Protein 6SZH (pdb70)

B-factor: mean 31.32, std 17.37, range [11.45, 142.43]

Solvent-accessible surface area: 20211 Å² total; per-residue (Å²): 196,68,1,100,1,0,0,0,12,36,42,3,21,60,126,20,10,158,128,85,161,79,138,163,14,28,0,17,97,79,1,65,98,16,10,32,65,1,0,40,34,0,30,159,53,36,0,131,0,0,0,1,22,35,6,8,21,58,26,48,132,88,69,119,128,13,6,67,29,22,20,144,16,15,52,66,18,0,105,89,7,26,83,44,0,108,161,45,58,0,8,1,67,11,15,12,26,71,102,120,12,47,100,110,2,24,52,17,1,74,70,0,42,127,79,0,76,140,22,109,26,5,17,0,0,4,0,1,1,0,0,1,31,59,4,1,2,49,0,1,54,76,0,0,40,2,16,71,152,68,116,33,82,6,80,120,6,83,42,97,34,0,72,143,74,2,23,13,88,102,26,47,74,2,32,3,3,0,17,0,6,30,41,41,58,12,24,3,0,0,7,19,17,0,3,95,0,65,15,30,32,16,116,36,8,3,12,64,10,64,36,132,34,0,44,55,0,0,19,58,57,42,61,200,71,264,122,169,127,75,121,56,2,103,1,0,0,0,15,33,42,17,95,191,164,30,19,28,63,1,0,54,31,0,57,168,46,43,1,121,0,0,0,1,21,45,8,17,29,99,46,47,128,126,60,123,148,46,7,65,112,64,20,135,100,17,53,91,40,0,101,101,11,23,82,44,0,116,166,67,80,0,4,1,70,10,18,12,28,67,101,124,15,47,97,105,1,26,48,14,1,70,71,0,38,126,81,0,78,141,28,116,21,4,15,0,0,6,0,1,1,0,0,1,33,60,4,1,2,42,0,1,57,78,0,0,33,5,15,70,158,64,121,36,79,2,93,98,6,85,40,102,35,0,50,147,72,4,26,14,58,110,26,45,74,3,27,0,18,0,8,0,19,26,58,88,73,21,16,8,5,1,10,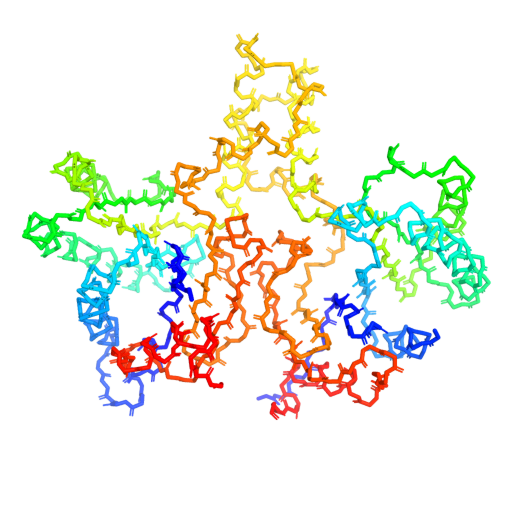8,16,8,2,94,0,18,9,16,32,17,119,38,82,20,74,122,11,67,33,136,32,0,43,48,0,0,14,14,53,17,42,147,68,222,132

Radius of gyration: 22.84 Å; Cα contacts (8 Å, |Δi|>4): 858; chains: 2; bounding box: 65×60×50 Å

Sequence (439 aa):
HLPQHVAIIMDGNNRFAKKNQMQKGDGHREGKNVLDPIVEHCVKTGVRALTVFAFSSENWNRPQYEVDLLMKLLEETIHEQIPRMKKFNIALRFIGDRSRLPSHLVALMEDAEEQQTAHHDAMTLTIAVVSYGGMWDIANAAKQQVAQAVSRGEIDADQINVDLFEKYVSSLNDLPAVDLLIRTGGDDFRISNFLLWQAAYAELYFTDTLWPEFTVEEFDHALNVFSGRERSEEYHLPQHVAIIMDGNNNVLDPIVEHCVKTGVRALTVFAFSSENWNRPQYEVDLLMKLLEETIHEQIPRMKKFNIALRFIGDRSRLPSHLVALMEDAEQQTAHHDAMTLTIAVVSYGGMWDIANAAKQVAQAVSRGEIDADQINVDLFEKYVSSLNDLPAVDLLLIRTGGDFRISSNFFLLWQAAYAELYFTDTLWPEFTVEEFDHALNVFSGRERR

InterPro domains:
  IPR001441 Decaprenyl diphosphate synthase-like [MF_01139] (9-237)
  IPR001441 Decaprenyl diphosphate synthase-like [PF01255] (16-236)
  IPR001441 Decaprenyl diphosphate synthase-like [PTHR10291] (8-237)
  IPR001441 Decaprenyl diphosphate synthase-like [TIGR00055] (9-236)
  IPR001441 Decaprenyl diphosphate synthase-like [cd00475] (12-229)
  IPR018520 Di-trans-poly-cis-decaprenylcistransferase-like, conserved site [PS01066] (182-199)
  IPR036424 Decaprenyl diphosphate synthase-like superfamily [G3DSA:3.40.1180.10] (1-240)
  IPR036424 Decaprenyl diphosphate synthase-like superfamily [SSF64005] (8-232)

CATH classification: 3.40.1180.10

Nearest PDB structures (foldseek):
  6szg-assembly1_A  TM=1.003E+00  e=9.368E-46  Acinetobacter baumannii
  1x09-assembly1_A  TM=9.759E-01  e=1.502E-28  Escherichia coli
  1x07-assembly1_A  TM=9.772E-01  e=1.927E-28  Escherichia coli
  4onc-assembly1_A  TM=9.701E-01  e=3.367E-27  Mycobacterium tuberculosis
  4onc-assembly1_B  TM=9.622E-01  e=4.595E-27  Mycobacterium tuberculosis

Structure (mmCIF, N/CA/C/O backbone):
data_6SZH
#
_entry.id   6SZH
#
_cell.length_a   120.300
_cell.length_b   64.120
_cell.length_c   71.600
_cell.angle_alpha   90.000
_cell.angle_beta   92.700
_cell.angle_gamma   90.000
#
_symmetry.space_group_name_H-M   'C 1 2 1'
#
loop_
_entity.id
_entity.type
_entity.pdbx_description
1 polymer 'Ditrans,polycis-undecaprenyl-diphosphate synthase ((2E,6E)-farnesyl-diphosphate specific)'
2 non-polymer 'CALCIUM ION'
3 non-polymer 3,5-dimethyl-1~{H}-pyrrole-2-carbonitrile
4 water water
#
loop_
_atom_site.group_PDB
_atom_site.id
_atom_site.type_symbol
_atom_site.label_atom_id
_atom_site.label_alt_id
_atom_site.label_comp_id
_atom_site.label_asym_id
_atom_site.label_entity_id
_atom_site.label_seq_id
_atom_site.pdbx_PDB_ins_code
_atom_site.Cartn_x
_atom_site.Cartn_y
_atom_site.Cartn_z
_atom_site.occupancy
_atom_site.B_iso_or_equiv
_atom_site.auth_seq_id
_atom_site.auth_comp_id
_atom_site.auth_asym_id
_atom_site.auth_atom_id
_atom_site.pdbx_PDB_model_num
ATOM 1 N N . HIS A 1 28 ? -23.104 1.073 -38.278 1.00 50.54 18 HIS A N 1
ATOM 2 C CA . HIS A 1 28 ? -22.278 1.621 -37.201 1.00 50.09 18 HIS A CA 1
ATOM 3 C C . HIS A 1 28 ? -22.135 0.629 -36.047 1.00 48.47 18 HIS A C 1
ATOM 4 O O . HIS A 1 28 ? -23.123 0.094 -35.552 1.00 47.24 18 HIS A O 1
ATOM 11 N N . LEU A 1 29 ? -20.894 0.401 -35.625 1.00 41.83 19 LEU A N 1
ATOM 12 C CA . LEU A 1 29 ? -20.531 -0.505 -34.542 1.00 39.93 19 LEU A CA 1
ATOM 13 C C . LEU A 1 29 ? -20.830 0.111 -33.159 1.00 36.35 19 LEU A C 1
ATOM 14 O O . LEU A 1 29 ? -20.650 1.321 -32.994 1.00 33.87 19 LEU A O 1
ATOM 19 N N . PRO A 1 30 ? -21.229 -0.690 -32.135 1.00 29.89 20 PRO A N 1
ATOM 20 C CA . PRO A 1 30 ? -21.392 -0.098 -30.788 1.00 28.77 20 PRO A CA 1
ATOM 21 C C . PRO A 1 30 ? -20.017 0.319 -30.267 1.00 30.19 20 PRO A C 1
ATOM 22 O O . PRO A 1 30 ? -19.020 -0.340 -30.574 1.00 29.86 20 PRO A O 1
ATOM 26 N N . GLN A 1 31 ? -19.951 1.448 -29.567 1.00 25.74 21 GLN A N 1
ATOM 27 C CA . GLN A 1 31 ? -18.697 1.975 -29.014 1.00 25.41 21 GLN A CA 1
ATOM 28 C C . GLN A 1 31 ? -18.321 1.245 -27.718 1.00 27.17 21 GLN A C 1
ATOM 29 O O . GLN A 1 31 ? -17.136 1.098 -27.412 1.00 24.78 21 GLN A O 1
ATOM 35 N N . HIS A 1 32 ? -19.335 0.822 -26.944 1.00 22.25 22 HIS A N 1
ATOM 36 C CA . HIS A 1 32 ? -19.118 0.189 -25.647 1.00 20.55 22 HIS A CA 1
ATOM 37 C C . HIS A 1 32 ? -20.151 -0.904 -25.425 1.00 23.77 22 HIS A C 1
ATOM 38 O O . HIS A 1 32 ? -21.347 -0.634 -25.248 1.00 23.18 22 HIS A O 1
ATOM 45 N N . VAL A 1 33 ? -19.676 -2.146 -25.442 1.00 17.27 23 VAL A N 1
ATOM 46 C CA . VAL A 1 33 ? -20.495 -3.325 -25.247 1.00 17.75 23 VAL A CA 1
ATOM 47 C C . VAL A 1 33 ? -20.353 -3.810 -23.793 1.00 20.44 23 VAL A C 1
ATOM 48 O O . VAL A 1 33 ? -19.244 -3.829 -23.254 1.00 19.46 23 VAL A O 1
ATOM 52 N N . ALA A 1 34 ? -21.482 -4.168 -23.156 1.00 16.32 24 ALA A N 1
ATOM 53 C CA . ALA A 1 34 ? -21.445 -4.754 -21.813 1.00 15.60 24 ALA A CA 1
ATOM 54 C C . ALA A 1 34 ? -22.093 -6.126 -21.847 1.00 18.99 24 ALA A C 1
ATOM 55 O O . ALA A 1 34 ? -23.025 -6.343 -22.625 1.00 19.55 24 ALA A O 1
ATOM 57 N N . ILE A 1 35 ? -21.587 -7.068 -21.033 1.00 16.04 25 ILE A N 1
ATOM 58 C CA . ILE A 1 35 ? -22.120 -8.425 -21.022 1.00 16.01 25 ILE A CA 1
ATOM 59 C C . ILE A 1 35 ? -22.405 -8.935 -19.628 1.00 19.78 25 ILE A C 1
ATOM 60 O O . ILE A 1 35 ? -21.517 -8.894 -18.767 1.00 19.63 25 ILE A O 1
ATOM 65 N N . ILE A 1 36 ? -23.618 -9.492 -19.431 1.00 17.12 26 ILE A N 1
ATOM 66 C CA . ILE A 1 36 ? -23.997 -10.224 -18.229 1.00 17.63 26 ILE A CA 1
ATOM 67 C C . ILE A 1 36 ? -23.841 -11.676 -18.660 1.00 21.79 26 ILE A C 1
ATOM 68 O O . ILE A 1 36 ? -24.603 -12.161 -19.511 1.00 22.35 26 ILE A O 1
ATOM 73 N N . MET A 1 37 ? -22.842 -12.344 -18.093 1.00 20.64 27 MET A N 1
ATOM 74 C CA . MET A 1 37 ? -22.454 -13.716 -18.426 1.00 22.35 27 MET A CA 1
ATOM 75 C C . MET A 1 37 ? -23.212 -14.774 -17.599 1.00 29.91 27 MET A C 1
ATOM 76 O O . MET A 1 37 ? -22.619 -15.458 -16.768 1.00 32.35 27 MET A O 1
ATOM 81 N N . ASP A 1 38 ? -24.511 -14.914 -17.826 1.00 27.48 28 ASP A N 1
ATOM 82 C CA . ASP A 1 38 ? -25.328 -15.852 -17.053 1.00 26.71 28 ASP A CA 1
ATOM 83 C C . ASP A 1 38 ? -25.504 -17.214 -17.744 1.00 31.95 28 ASP A C 1
ATOM 84 O O . ASP A 1 38 ? -25.377 -17.319 -18.966 1.00 30.06 28 ASP A O 1
ATOM 89 N N . GLY A 1 39 ? -25.804 -18.234 -16.945 1.00 31.82 29 GLY A N 1
ATOM 90 C CA . GLY A 1 39 ? -26.050 -19.595 -17.414 1.00 32.69 29 GLY A CA 1
ATOM 91 C C . GLY A 1 39 ? -24.944 -20.595 -17.129 1.00 40.45 29 GLY A C 1
ATOM 92 O O . GLY A 1 39 ? -24.964 -21.692 -17.699 1.00 40.07 29 GLY A O 1
ATOM 93 N N . ASN A 1 40 ? -23.966 -20.237 -16.255 1.00 39.80 30 ASN A N 1
ATOM 94 C CA . ASN A 1 40 ? -22.848 -21.130 -15.895 1.00 41.37 30 ASN A CA 1
ATOM 95 C C . ASN A 1 40 ? -23.299 -22.350 -15.081 1.00 49.56 30 ASN A C 1
ATOM 96 O O . ASN A 1 40 ? -22.966 -23.477 -15.451 1.00 49.49 30 ASN A O 1
ATOM 101 N N . ASN A 1 41 ? -24.069 -22.127 -13.995 1.00 49.44 31 ASN A N 1
ATOM 102 C CA . ASN A 1 41 ? -24.569 -23.201 -13.128 1.00 50.91 31 ASN A CA 1
ATOM 103 C C . ASN A 1 41 ? -25.578 -24.115 -13.836 1.00 58.54 31 ASN A C 1
ATOM 104 O O . ASN A 1 41 ? -25.616 -25.316 -13.547 1.00 58.78 31 ASN A O 1
ATOM 109 N N . ARG A 1 42 ? -26.376 -23.551 -14.768 1.00 56.81 32 ARG A N 1
ATOM 110 C CA . ARG A 1 42 ? -27.365 -24.298 -15.550 1.00 57.71 32 ARG A CA 1
ATOM 111 C C . ARG A 1 42 ? -26.657 -25.212 -16.564 1.00 63.17 32 ARG A C 1
ATOM 112 O O . ARG A 1 42 ? -27.132 -26.320 -16.817 1.00 62.41 32 ARG A O 1
ATOM 120 N N . PHE A 1 43 ? -25.515 -24.744 -17.125 1.00 61.18 33 PHE A N 1
ATOM 121 C CA . PHE A 1 43 ? -24.678 -25.490 -18.075 1.00 61.68 33 PHE A CA 1
ATOM 122 C C . PHE A 1 43 ? -24.050 -26.709 -17.392 1.00 67.36 33 PHE A C 1
ATOM 123 O O . PHE A 1 43 ? -23.931 -27.763 -18.021 1.00 66.74 33 PHE A O 1
ATOM 131 N N . ALA A 1 44 ? -23.643 -26.551 -16.112 1.00 65.64 34 ALA A N 1
ATOM 132 C CA . ALA A 1 44 ? -23.045 -27.598 -15.281 1.00 66.51 34 ALA A CA 1
ATOM 133 C C . ALA A 1 44 ? -24.034 -28.749 -15.033 1.00 72.96 34 ALA A C 1
ATOM 134 O O . ALA A 1 44 ? -23.638 -29.913 -15.082 1.00 72.53 34 ALA A O 1
ATOM 136 N N . LYS A 1 45 ? -25.319 -28.419 -14.800 1.00 71.55 35 LYS A N 1
ATOM 137 C CA . LYS A 1 45 ? -26.392 -29.389 -14.562 1.00 72.40 35 LYS A CA 1
ATOM 138 C C . LYS A 1 45 ? -26.825 -30.101 -15.853 1.00 78.78 35 LYS A C 1
ATOM 139 O O . LYS A 1 45 ? -27.066 -31.311 -15.826 1.00 78.80 35 LYS A O 1
ATOM 145 N N . LYS A 1 46 ? -26.928 -29.348 -16.972 1.00 76.64 36 LYS A N 1
ATOM 146 C CA . LYS A 1 46 ? -27.334 -29.838 -18.295 1.00 77.11 36 LYS A CA 1
ATOM 147 C C . LYS A 1 46 ? -26.335 -30.857 -18.875 1.00 82.86 36 LYS A C 1
ATOM 148 O O . LYS A 1 46 ? -26.756 -31.912 -19.357 1.00 82.89 36 LYS A O 1
ATOM 154 N N . ASN A 1 47 ? -25.024 -30.538 -18.830 1.00 80.10 37 ASN A N 1
ATOM 155 C CA . ASN A 1 47 ? -23.955 -31.396 -19.351 1.00 80.33 37 ASN A CA 1
ATOM 156 C C . ASN A 1 47 ? -23.425 -32.423 -18.323 1.00 85.36 37 ASN A C 1
ATOM 157 O O . ASN A 1 47 ? -22.423 -33.094 -18.591 1.00 84.91 37 ASN A O 1
ATOM 162 N N . GLN A 1 48 ? -24.128 -32.563 -17.170 1.00 82.85 38 GLN A N 1
ATOM 163 C CA . GLN A 1 48 ? -23.822 -33.477 -16.055 1.00 83.14 38 GLN A CA 1
ATOM 164 C C . GLN A 1 48 ? -22.357 -33.352 -15.581 1.00 87.70 38 GLN A C 1
ATOM 165 O O . GLN A 1 48 ? -21.632 -34.349 -15.472 1.00 87.29 38 GLN A O 1
ATOM 171 N N . MET A 1 49 ? -21.937 -32.100 -15.319 1.00 84.40 39 MET A N 1
ATOM 172 C CA . MET A 1 49 ? -20.589 -31.725 -14.881 1.00 84.20 39 MET A CA 1
ATOM 173 C C . MET A 1 49 ? -20.505 -31.576 -13.354 1.00 88.33 39 MET A C 1
ATOM 174 O O . MET A 1 49 ? -21.532 -31.617 -12.673 1.00 87.97 39 MET A O 1
ATOM 179 N N . GLN A 1 50 ? -19.276 -31.396 -12.823 1.00 85.03 40 GLN A N 1
ATOM 180 C CA . GLN A 1 50 ? -19.012 -31.222 -11.388 1.00 84.78 40 GLN A CA 1
ATOM 181 C C . GLN A 1 50 ? -19.440 -29.822 -10.896 1.00 87.43 40 GLN A C 1
ATOM 182 O O . GLN A 1 50 ? -19.809 -28.972 -11.712 1.00 86.99 40 GLN A O 1
ATOM 188 N N . LYS A 1 51 ? -19.399 -29.594 -9.563 1.00 82.85 41 LYS A N 1
ATOM 189 C CA . LYS A 1 51 ? -19.771 -28.318 -8.941 1.00 81.99 41 LYS A CA 1
ATOM 190 C C . LYS A 1 51 ? -18.820 -27.181 -9.327 1.00 83.46 41 LYS A C 1
ATOM 191 O O . LYS A 1 51 ? -17.618 -27.247 -9.051 1.00 82.74 41 LYS A O 1
ATOM 197 N N . GLY A 1 52 ? -19.379 -26.168 -9.987 1.00 78.28 42 GLY A N 1
ATOM 198 C CA . GLY A 1 52 ? -18.652 -24.990 -10.443 1.00 77.17 42 GLY A CA 1
ATOM 199 C C . GLY A 1 52 ? -17.843 -25.172 -11.712 1.00 78.98 42 GLY A C 1
ATOM 200 O O . GLY A 1 52 ? -17.016 -24.314 -12.040 1.00 78.56 42 GLY A O 1
ATOM 201 N N . ASP A 1 53 ? -18.072 -26.289 -12.441 1.00 73.71 43 ASP A N 1
ATOM 202 C CA . ASP A 1 53 ? -17.401 -26.597 -13.711 1.00 72.41 43 ASP A CA 1
ATOM 203 C C . ASP A 1 53 ? -17.892 -25.668 -14.829 1.00 72.59 43 ASP A C 1
ATOM 204 O O . ASP A 1 53 ? -17.143 -25.398 -15.772 1.00 71.71 43 ASP A O 1
ATOM 209 N N . GLY A 1 54 ? -19.131 -25.181 -14.696 1.00 66.69 44 GLY A N 1
ATOM 210 C CA . GLY A 1 54 ? -19.744 -24.224 -15.613 1.00 65.46 44 GLY A CA 1
ATOM 211 C C . GLY A 1 54 ? -19.020 -22.889 -15.577 1.00 66.17 44 GLY A C 1
ATOM 212 O O . GLY A 1 54 ? -18.835 -22.255 -16.620 1.00 65.35 44 GLY A O 1
ATOM 213 N N . HIS A 1 55 ? -18.568 -22.479 -14.366 1.00 60.50 45 HIS A N 1
ATOM 214 C CA . HIS A 1 55 ? -17.779 -21.266 -14.131 1.00 59.37 45 HIS A CA 1
ATOM 215 C C . HIS A 1 55 ? -16.374 -21.435 -14.740 1.00 62.31 45 HIS A C 1
ATOM 216 O O . HIS A 1 55 ? -15.826 -20.479 -15.290 1.00 61.10 45 HIS A O 1
ATOM 223 N N . ARG A 1 56 ? -15.810 -22.664 -14.656 1.00 59.07 46 ARG A N 1
ATOM 224 C CA . ARG A 1 56 ? -14.497 -23.018 -15.212 1.00 59.08 46 ARG A CA 1
ATOM 225 C C . ARG A 1 56 ? -14.528 -22.987 -16.754 1.00 63.09 46 ARG A C 1
ATOM 226 O O . ARG A 1 56 ? -13.616 -22.440 -17.371 1.00 62.54 46 ARG A O 1
ATOM 234 N N . GLU A 1 57 ? -15.586 -23.552 -17.367 1.00 59.83 47 GLU A N 1
ATOM 235 C CA . GLU A 1 57 ? -15.787 -23.547 -18.822 1.00 59.81 47 GLU A CA 1
ATOM 236 C C . GLU A 1 57 ? -16.119 -22.113 -19.298 1.00 62.80 47 GLU A C 1
ATOM 237 O O . GLU A 1 57 ? -15.624 -21.681 -20.346 1.00 62.76 47 GLU A O 1
ATOM 243 N N . GLY A 1 58 ? -16.915 -21.399 -18.492 1.00 57.56 48 GLY A N 1
ATOM 244 C CA . GLY A 1 58 ? -17.346 -20.028 -18.735 1.00 56.77 48 GLY A CA 1
ATOM 245 C C . GLY A 1 58 ? -16.230 -19.007 -18.848 1.00 59.55 48 GLY A C 1
ATOM 246 O O . GLY A 1 58 ? -16.278 -18.146 -19.729 1.00 59.40 48 GLY A O 1
ATOM 247 N N . LYS A 1 59 ? -15.203 -19.101 -17.975 1.00 54.86 49 LYS A N 1
ATOM 248 C CA . LYS A 1 59 ? -14.051 -18.183 -17.972 1.00 54.01 49 LYS A CA 1
ATOM 249 C C . LYS A 1 59 ? -13.311 -18.125 -19.332 1.00 55.55 49 LYS A C 1
ATOM 250 O O . LYS A 1 59 ? -12.846 -17.051 -19.724 1.00 55.32 49 LYS A O 1
ATOM 256 N N . ASN A 1 60 ? -13.251 -19.276 -20.053 1.00 49.72 50 ASN A N 1
ATOM 257 C CA . ASN A 1 60 ? -12.573 -19.454 -21.342 1.00 48.57 50 ASN A CA 1
ATOM 258 C C . ASN A 1 60 ? -13.325 -18.875 -22.554 1.00 47.66 50 ASN A C 1
ATOM 259 O O . ASN A 1 60 ? -12.706 -18.654 -23.597 1.00 48.20 50 ASN A O 1
ATOM 264 N N . VAL A 1 61 ? -14.653 -18.640 -22.420 1.00 38.67 51 VAL A N 1
ATOM 265 C CA . VAL A 1 61 ? -15.525 -18.108 -23.479 1.00 35.81 51 VAL A CA 1
ATOM 266 C C . VAL A 1 61 ? -15.158 -16.649 -23.823 1.00 35.57 51 VAL A C 1
ATOM 267 O O . VAL A 1 61 ? -15.366 -16.204 -24.953 1.00 32.64 51 VAL A O 1
ATOM 271 N N . LEU A 1 62 ? -14.619 -15.919 -22.837 1.00 32.22 52 LEU A N 1
ATOM 272 C CA . LEU A 1 62 ? -14.259 -14.510 -22.959 1.00 31.47 52 LEU A CA 1
ATOM 273 C C . LEU A 1 62 ? -13.125 -14.225 -23.957 1.00 30.55 52 LEU A C 1
ATOM 274 O O . LEU A 1 62 ? -13.202 -13.232 -24.679 1.00 26.69 52 LEU A O 1
ATOM 279 N N . ASP A 1 63 ? -12.072 -15.067 -23.996 1.00 27.90 53 ASP A N 1
ATOM 280 C CA . ASP A 1 63 ? -10.928 -14.826 -24.889 1.00 27.79 53 ASP A CA 1
ATOM 281 C C . ASP A 1 63 ? -11.310 -14.622 -26.378 1.00 29.01 53 ASP A C 1
ATOM 282 O O . ASP A 1 63 ? -10.921 -13.579 -26.913 1.00 27.80 53 ASP A O 1
ATOM 287 N N . PRO A 1 64 ? -12.081 -15.523 -27.059 1.00 27.13 54 PRO A N 1
ATOM 288 C CA . PRO A 1 64 ? -12.447 -15.248 -28.466 1.00 27.05 54 PRO A CA 1
ATOM 289 C C . PRO A 1 64 ? -13.285 -13.972 -28.656 1.00 29.18 54 PRO A C 1
ATOM 290 O O . PRO A 1 64 ? -13.123 -13.291 -29.665 1.00 27.46 54 PRO A O 1
ATOM 294 N N . ILE A 1 65 ? -14.139 -13.622 -27.670 1.00 26.08 55 ILE A N 1
ATOM 295 C CA . ILE A 1 65 ? -14.988 -12.411 -27.740 1.00 24.79 55 ILE A CA 1
ATOM 296 C C . ILE A 1 65 ? -14.127 -11.154 -27.615 1.00 25.34 55 ILE A C 1
ATOM 297 O O . ILE A 1 65 ? -14.290 -10.233 -28.422 1.00 26.73 55 ILE A O 1
ATOM 302 N N . VAL A 1 66 ? -13.175 -11.131 -26.654 1.00 20.56 56 VAL A N 1
ATOM 303 C CA . VAL A 1 66 ? -12.245 -9.996 -26.475 1.00 20.93 56 VAL A CA 1
ATOM 304 C C . VAL A 1 66 ? -11.431 -9.761 -27.778 1.00 26.22 56 VAL A C 1
ATOM 305 O O . VAL A 1 66 ? -11.244 -8.624 -28.212 1.00 24.95 56 VAL A O 1
ATOM 309 N N . GLU A 1 67 ? -10.928 -10.849 -28.371 1.00 27.46 57 GLU A N 1
ATOM 310 C CA . GLU A 1 67 ? -10.145 -10.788 -29.614 1.00 27.77 57 GLU A CA 1
ATOM 311 C C . GLU A 1 67 ? -11.014 -10.280 -30.776 1.00 31.12 57 GLU A C 1
ATOM 312 O O . GLU A 1 67 ? -10.568 -9.395 -31.510 1.00 30.78 57 GLU A O 1
ATOM 318 N N . HIS A 1 68 ? -12.281 -10.742 -30.861 1.00 27.56 58 HIS A N 1
ATOM 319 C CA . HIS A 1 68 ? -13.228 -10.279 -31.883 1.00 28.17 58 HIS A CA 1
ATOM 320 C C . HIS A 1 68 ? -13.439 -8.771 -31.751 1.00 31.06 58 HIS A C 1
ATOM 321 O O . HIS A 1 68 ? -13.329 -8.061 -32.746 1.00 30.41 58 HIS A O 1
ATOM 328 N N . CYS A 1 69 ? -13.612 -8.274 -30.502 1.00 26.99 59 CYS A N 1
ATOM 329 C CA . CYS A 1 69 ? -13.789 -6.856 -30.214 1.00 26.23 59 CYS A CA 1
ATOM 330 C C . CYS A 1 69 ? -12.640 -6.025 -30.720 1.00 29.49 59 CYS A C 1
ATOM 331 O O . CYS A 1 69 ? -12.865 -5.009 -31.375 1.00 28.76 59 CYS A O 1
ATOM 334 N N . VAL A 1 70 ? -11.393 -6.428 -30.390 1.00 28.33 60 VAL A N 1
ATOM 335 C CA . VAL A 1 70 ? -10.224 -5.654 -30.778 1.00 29.83 60 VAL A CA 1
ATOM 336 C C . VAL A 1 70 ? -10.028 -5.676 -32.325 1.00 33.52 60 VAL A C 1
ATOM 337 O O . VAL A 1 70 ? -9.736 -4.634 -32.903 1.00 34.44 60 VAL A O 1
ATOM 341 N N . LYS A 1 71 ? -10.292 -6.815 -32.979 1.00 30.93 61 LYS A N 1
ATOM 342 C CA . LYS A 1 71 ? -10.145 -6.951 -34.439 1.00 31.21 61 LYS A CA 1
ATOM 343 C C . LYS A 1 71 ? -11.229 -6.195 -35.219 1.00 36.47 61 LYS A C 1
ATOM 344 O O . LYS A 1 71 ? -10.945 -5.678 -36.294 1.00 36.40 61 LYS A O 1
ATOM 350 N N . THR A 1 72 ? -12.450 -6.097 -34.650 1.00 33.79 62 THR A N 1
ATOM 351 C CA . THR A 1 72 ? -13.609 -5.404 -35.238 1.00 33.28 62 THR A CA 1
ATOM 352 C C . THR A 1 72 ? -13.545 -3.875 -35.030 1.00 36.37 62 THR A C 1
ATOM 353 O O . THR A 1 72 ? -14.069 -3.133 -35.860 1.00 37.90 62 THR A O 1
ATOM 357 N N . GLY A 1 73 ? -12.923 -3.424 -33.939 1.00 30.26 63 GLY A N 1
ATOM 358 C CA . GLY A 1 73 ? -12.816 -2.005 -33.605 1.00 29.57 63 GLY A CA 1
ATOM 359 C C . GLY A 1 73 ? -13.717 -1.519 -32.472 1.00 32.25 63 GLY A C 1
ATOM 360 O O . GLY A 1 73 ? -13.931 -0.308 -32.325 1.00 32.09 63 GLY A O 1
ATOM 361 N N . VAL A 1 74 ? -14.249 -2.447 -31.650 1.00 27.14 64 VAL A N 1
ATOM 362 C CA . VAL A 1 74 ? -15.087 -2.093 -30.478 1.00 25.28 64 VAL A CA 1
ATOM 363 C C . VAL A 1 74 ? -14.129 -1.428 -29.466 1.00 28.40 64 VAL A C 1
ATOM 364 O O . VAL A 1 74 ? -13.106 -2.016 -29.125 1.00 29.41 64 VAL A O 1
ATOM 368 N N . ARG A 1 75 ? -14.409 -0.192 -29.055 1.00 25.22 65 ARG A N 1
ATOM 369 C CA . ARG A 1 75 ? -13.496 0.550 -28.188 1.00 25.65 65 ARG A CA 1
ATOM 370 C C . ARG A 1 75 ? -13.497 0.096 -26.726 1.00 25.42 65 ARG A C 1
ATOM 371 O O . ARG A 1 75 ? -12.481 0.273 -26.044 1.00 23.54 65 ARG A O 1
ATOM 379 N N . ALA A 1 76 ? -14.634 -0.454 -26.233 1.00 20.44 66 ALA A N 1
ATOM 380 C CA . ALA A 1 76 ? -14.742 -0.883 -24.841 1.00 19.39 66 ALA A CA 1
ATOM 381 C C . ALA A 1 76 ? -15.667 -2.031 -24.667 1.00 20.89 66 ALA A C 1
ATOM 382 O O . ALA A 1 76 ? -16.710 -2.120 -25.325 1.00 19.94 66 ALA A O 1
ATOM 384 N N . LEU A 1 77 ? -15.267 -2.948 -23.779 1.00 18.23 67 LEU A N 1
ATOM 385 C CA . LEU A 1 77 ? -16.040 -4.121 -23.427 1.00 16.90 67 LEU A CA 1
ATOM 386 C C . LEU A 1 77 ? -16.016 -4.244 -21.907 1.00 19.62 67 LEU A C 1
ATOM 387 O O . LEU A 1 77 ? -14.940 -4.236 -21.313 1.00 18.05 67 LEU A O 1
ATOM 392 N N . THR A 1 78 ? -17.204 -4.335 -21.279 1.00 17.06 68 THR A N 1
ATOM 393 C CA . THR A 1 78 ? -17.313 -4.427 -19.819 1.00 15.38 68 THR A CA 1
ATOM 394 C C . THR A 1 78 ? -18.078 -5.681 -19.464 1.00 19.39 68 THR A C 1
ATOM 395 O O . THR A 1 78 ? -19.186 -5.878 -19.965 1.00 19.34 68 THR A O 1
ATOM 399 N N . VAL A 1 79 ? -17.505 -6.528 -18.586 1.00 17.55 69 VAL A N 1
ATOM 400 C CA . VAL A 1 79 ? -18.157 -7.805 -18.262 1.00 17.30 69 VAL A CA 1
ATOM 401 C C . VAL A 1 79 ? -18.487 -7.913 -16.768 1.00 20.22 69 VAL A C 1
ATOM 402 O O . VAL A 1 79 ? -17.729 -7.447 -15.917 1.00 19.24 69 VAL A O 1
ATOM 406 N N . PHE A 1 80 ? -19.644 -8.485 -16.474 1.00 19.72 70 PHE A N 1
ATOM 407 C CA . PHE A 1 80 ? -20.147 -8.615 -15.099 1.00 20.57 70 PHE A CA 1
ATOM 408 C C . PHE A 1 80 ? -19.652 -9.907 -14.480 1.00 25.04 70 PHE A C 1
ATOM 409 O O . PHE A 1 80 ? -20.347 -10.922 -14.516 1.00 25.29 70 PHE A O 1
ATOM 417 N N . ALA A 1 81 ? -18.444 -9.872 -13.912 1.00 21.94 71 ALA A N 1
ATOM 418 C CA . ALA A 1 81 ? -17.836 -11.077 -13.350 1.00 22.14 71 ALA A CA 1
ATOM 419 C C . ALA A 1 81 ? -18.324 -11.433 -11.952 1.00 25.55 71 ALA A C 1
ATOM 420 O O . ALA A 1 81 ? -18.548 -12.617 -11.658 1.00 24.20 71 ALA A O 1
ATOM 422 N N . PHE A 1 82 ? -18.496 -10.426 -11.085 1.00 22.66 72 PHE A N 1
ATOM 423 C CA . PHE A 1 82 ? -18.945 -10.672 -9.719 1.00 21.74 72 PHE A CA 1
ATOM 424 C C . PHE A 1 82 ? -19.752 -9.485 -9.218 1.00 24.92 72 PHE A C 1
ATOM 425 O O . PHE A 1 82 ? -19.223 -8.375 -9.145 1.00 21.62 72 PHE A O 1
ATOM 433 N N . SER A 1 83 ? -21.021 -9.732 -8.862 1.00 23.98 73 SER A N 1
ATOM 434 C CA . SER A 1 83 ? -21.934 -8.671 -8.401 1.00 23.87 73 SER A CA 1
ATOM 435 C C . SER A 1 83 ? -21.867 -8.421 -6.898 1.00 25.78 73 SER A C 1
ATOM 436 O O . SER A 1 83 ? -21.319 -9.246 -6.160 1.00 25.23 73 SER A O 1
ATOM 439 N N . SER A 1 84 ? -22.491 -7.306 -6.431 1.00 22.60 74 SER A N 1
ATOM 440 C CA . SER A 1 84 ? -22.652 -7.000 -5.002 1.00 23.07 74 SER A CA 1
ATOM 441 C C . SER A 1 84 ? -23.450 -8.158 -4.381 1.00 28.36 74 SER A C 1
ATOM 442 O O . SER A 1 84 ? -23.161 -8.579 -3.272 1.00 28.74 74 SER A O 1
ATOM 445 N N . GLU A 1 85 ? -24.450 -8.671 -5.133 1.00 27.13 75 GLU A N 1
ATOM 446 C CA . GLU A 1 85 ? -25.381 -9.739 -4.731 1.00 27.56 75 GLU A CA 1
ATOM 447 C C . GLU A 1 85 ? -24.700 -11.090 -4.617 1.00 30.33 75 GLU A C 1
ATOM 448 O O . GLU A 1 85 ? -25.136 -11.919 -3.807 1.00 28.09 75 GLU A O 1
ATOM 454 N N . ASN A 1 86 ? -23.644 -11.319 -5.441 1.00 27.02 76 ASN A N 1
ATOM 455 C CA . ASN A 1 86 ? -22.892 -12.576 -5.451 1.00 27.20 76 ASN A CA 1
ATOM 456 C C . ASN A 1 86 ? -22.166 -12.838 -4.140 1.00 31.36 76 ASN A C 1
ATOM 457 O O . ASN A 1 86 ? -21.763 -13.975 -3.897 1.00 30.78 76 ASN A O 1
ATOM 462 N N . TRP A 1 87 ? -22.065 -11.819 -3.258 1.00 28.83 77 TRP A N 1
ATOM 463 C CA . TRP A 1 87 ? -21.502 -11.969 -1.918 1.00 29.49 77 TRP A CA 1
ATOM 464 C C . TRP A 1 87 ? -22.420 -12.802 -0.983 1.00 35.08 77 TRP A C 1
ATOM 465 O O . TRP A 1 87 ? -21.961 -13.253 0.075 1.00 33.73 77 TRP A O 1
ATOM 476 N N . ASN A 1 88 ? -23.708 -12.981 -1.381 1.00 32.32 78 ASN A N 1
ATOM 477 C CA . ASN A 1 88 ? -24.732 -13.721 -0.622 1.00 32.51 78 ASN A CA 1
ATOM 478 C C . ASN A 1 88 ? -25.015 -15.087 -1.243 1.00 36.24 78 ASN A C 1
ATOM 479 O O . ASN A 1 88 ? -25.982 -15.752 -0.851 1.00 35.91 78 ASN A O 1
ATOM 484 N N . ARG A 1 89 ? -24.177 -15.507 -2.229 1.00 31.80 79 ARG A N 1
ATOM 485 C CA . ARG A 1 89 ? -24.290 -16.828 -2.855 1.00 30.82 79 ARG A CA 1
ATOM 486 C C . ARG A 1 89 ? -23.645 -17.850 -1.879 1.00 32.86 79 ARG A C 1
ATOM 487 O O . ARG A 1 89 ? -22.982 -17.424 -0.931 1.00 31.14 79 ARG A O 1
ATOM 495 N N . PRO A 1 90 ? -23.808 -19.184 -2.044 1.00 30.17 80 PRO A N 1
ATOM 496 C CA . PRO A 1 90 ? -23.090 -20.115 -1.145 1.00 30.02 80 PRO A CA 1
ATOM 497 C C . PRO A 1 90 ? -21.581 -19.783 -1.074 1.00 33.75 80 PRO A C 1
ATOM 498 O O . PRO A 1 90 ? -20.978 -19.476 -2.110 1.00 30.62 80 PRO A O 1
ATOM 502 N N . GLN A 1 91 ? -20.992 -19.751 0.153 1.00 31.26 81 GLN A N 1
ATOM 503 C CA . GLN A 1 91 ? -19.585 -19.400 0.381 1.00 30.99 81 GLN A CA 1
ATOM 504 C C . GLN A 1 91 ? -18.590 -20.156 -0.522 1.00 34.43 81 GLN A C 1
ATOM 505 O O . GLN A 1 91 ? -17.595 -19.555 -0.946 1.00 33.61 81 GLN A O 1
ATOM 511 N N . TYR A 1 92 ? -18.857 -21.442 -0.825 1.00 31.04 82 TYR A N 1
ATOM 512 C CA . TYR A 1 92 ? -17.980 -22.222 -1.707 1.00 31.44 8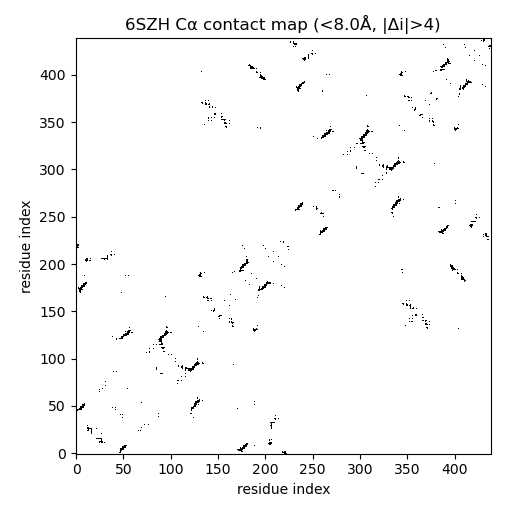2 TYR A CA 1
ATOM 513 C C . TYR A 1 92 ? -17.976 -21.635 -3.124 0.64 32.38 82 TYR A C 1
ATOM 514 O O . TYR A 1 92 ? -16.958 -21.700 -3.817 1.00 30.62 82 TYR A O 1
ATOM 523 N N . GLU A 1 93 ? -19.118 -21.052 -3.547 1.00 28.13 83 GLU A N 1
ATOM 524 C CA . GLU A 1 93 ? -19.232 -20.438 -4.864 1.00 28.28 83 GLU A CA 1
ATOM 525 C C . GLU A 1 93 ? -18.426 -19.150 -4.852 0.86 30.08 83 GLU A C 1
ATOM 526 O O . GLU A 1 93 ? -17.712 -18.896 -5.815 1.00 30.22 83 GLU A O 1
ATOM 532 N N . VAL A 1 94 ? -18.481 -18.387 -3.739 1.00 26.28 84 VAL A N 1
ATOM 533 C CA . VAL A 1 94 ? -17.733 -17.144 -3.539 1.00 25.05 84 VAL A CA 1
ATOM 534 C C . VAL A 1 94 ? -16.210 -17.458 -3.591 1.00 27.55 84 VAL A C 1
ATOM 535 O O . VAL A 1 94 ? -15.460 -16.748 -4.276 1.00 23.15 84 VAL A O 1
ATOM 539 N N . ASP A 1 95 ? -15.767 -18.515 -2.852 0.90 23.23 85 ASP A N 1
ATOM 540 C CA . ASP A 1 95 ? -14.356 -18.930 -2.829 1.00 22.79 85 ASP A CA 1
ATOM 541 C C . ASP A 1 95 ? -13.906 -19.296 -4.246 1.00 24.44 85 ASP A C 1
ATOM 542 O O . ASP A 1 95 ? -12.845 -18.848 -4.679 1.00 23.07 85 ASP A O 1
ATOM 547 N N . LEU A 1 96 ? -14.710 -20.102 -4.955 1.00 21.88 86 LEU A N 1
ATOM 548 C CA . LEU A 1 96 ? -14.407 -20.515 -6.328 1.00 23.92 86 LEU A CA 1
ATOM 549 C C . LEU A 1 96 ? -14.316 -19.304 -7.249 0.87 24.23 86 LEU A C 1
ATOM 550 O O . LEU A 1 96 ? -13.363 -19.192 -8.021 1.00 21.80 86 LEU A O 1
ATOM 555 N N . LEU A 1 97 ? -15.259 -18.354 -7.114 1.00 21.60 87 LEU A N 1
ATOM 556 C CA . LEU A 1 97 ? -15.218 -17.164 -7.956 0.93 21.80 87 LEU A CA 1
ATOM 557 C C . LEU A 1 97 ? -13.959 -16.309 -7.690 1.00 22.34 87 LEU A C 1
ATOM 558 O O . LEU A 1 97 ? -13.342 -15.852 -8.653 0.91 21.09 87 LEU A O 1
ATOM 563 N N . MET A 1 98 ? -13.510 -16.182 -6.419 1.00 16.94 88 MET A N 1
ATOM 564 C CA . MET A 1 98 ? -12.278 -15.433 -6.114 1.00 17.25 88 MET A CA 1
ATOM 565 C C . MET A 1 98 ? -11.045 -16.131 -6.715 1.00 20.02 88 MET A C 1
ATOM 566 O O . MET A 1 98 ? -10.168 -15.473 -7.269 1.00 17.75 88 MET A O 1
ATOM 571 N N . LYS A 1 99 ? -10.986 -17.474 -6.604 1.00 17.44 89 LYS A N 1
ATOM 572 C CA . LYS A 1 99 ? -9.860 -18.227 -7.180 1.00 16.43 89 LYS A CA 1
ATOM 573 C C . LYS A 1 99 ? -9.857 -18.100 -8.704 0.88 21.09 89 LYS A C 1
ATOM 574 O O . LYS A 1 99 ? -8.804 -17.884 -9.316 1.00 19.87 89 LYS A O 1
ATOM 580 N N . LEU A 1 100 ? -11.054 -18.155 -9.317 1.00 19.24 90 LEU A N 1
ATOM 581 C CA . LEU A 1 100 ? -11.176 -18.011 -10.761 1.00 19.42 90 LEU A CA 1
ATOM 582 C C . LEU A 1 100 ? -10.829 -16.602 -11.224 1.00 20.65 90 LEU A C 1
ATOM 583 O O . LEU A 1 100 ? -10.200 -16.449 -12.274 1.00 19.57 90 LEU A O 1
ATOM 588 N N . LEU A 1 101 ? -11.167 -15.573 -10.418 1.00 18.60 91 LEU A N 1
ATOM 589 C CA . LEU A 1 101 ? -10.786 -14.214 -10.788 1.00 20.09 91 LEU A CA 1
ATOM 590 C C . LEU A 1 101 ? -9.256 -14.053 -10.751 0.84 20.45 91 LEU A C 1
ATOM 591 O O . LEU A 1 101 ? -8.670 -13.482 -11.673 0.98 19.31 91 LEU A O 1
ATOM 596 N N . GLU A 1 102 ? -8.618 -14.585 -9.707 1.00 17.02 92 GLU A N 1
ATOM 597 C CA . GLU A 1 102 ? -7.166 -14.512 -9.580 0.90 17.66 92 GLU A CA 1
ATOM 598 C C . GLU A 1 102 ? -6.494 -15.197 -10.768 1.00 18.50 92 GLU A C 1
ATOM 599 O O . GLU A 1 102 ? -5.584 -14.619 -11.364 0.99 18.52 92 GLU A O 1
ATOM 605 N N . GLU A 1 103 ? -6.981 -16.382 -11.143 1.00 16.50 93 GLU A N 1
ATOM 606 C CA . GLU A 1 103 ? -6.473 -17.151 -12.278 1.00 17.41 93 GLU A CA 1
ATOM 607 C C . GLU A 1 103 ? -6.658 -16.346 -13.578 1.00 22.24 93 GLU A C 1
ATOM 608 O O . GLU A 1 103 ? -5.716 -16.223 -14.371 1.00 21.61 93 GLU A O 1
ATOM 614 N N . THR A 1 104 ? -7.868 -15.781 -13.772 1.00 18.58 94 THR A N 1
ATOM 615 C CA . THR A 1 104 ? -8.179 -14.976 -14.950 1.00 18.60 94 THR A CA 1
ATOM 616 C C . THR A 1 104 ? -7.233 -13.794 -15.111 1.00 19.56 94 THR A C 1
ATOM 617 O O . THR A 1 104 ? -6.689 -13.627 -16.199 1.00 20.18 94 THR A O 1
ATOM 621 N N . ILE A 1 105 ? -7.011 -13.004 -14.039 1.00 16.86 95 ILE A N 1
ATOM 622 C CA . ILE A 1 105 ? -6.138 -11.836 -14.110 1.00 17.11 95 ILE A CA 1
ATOM 623 C C . ILE A 1 105 ? -4.733 -12.240 -14.527 1.00 18.78 95 ILE A C 1
ATOM 624 O O . ILE A 1 105 ? -4.200 -11.641 -15.456 1.00 18.18 95 ILE A O 1
ATOM 629 N N . HIS A 1 106 ? -4.162 -13.275 -13.881 1.00 15.74 96 HIS A N 1
ATOM 630 C CA . HIS A 1 106 ? -2.827 -13.739 -14.264 1.00 16.61 96 HIS A CA 1
ATOM 631 C C . HIS A 1 106 ? -2.773 -14.115 -15.754 1.00 22.16 96 HIS A C 1
ATOM 632 O O . HIS A 1 106 ? -1.901 -13.632 -16.470 1.00 21.40 96 HIS A O 1
ATOM 639 N N . GLU A 1 107 ? -3.741 -14.912 -16.224 1.00 19.34 97 GLU A N 1
ATOM 640 C CA . GLU A 1 107 ? -3.801 -15.348 -17.618 1.00 20.35 97 GLU A CA 1
ATOM 641 C C . GLU A 1 107 ? -3.991 -14.196 -18.610 1.00 23.85 97 GLU A C 1
ATOM 642 O O . GLU A 1 107 ? -3.464 -14.258 -19.727 1.00 24.24 97 GLU A O 1
ATOM 648 N N . GLN A 1 108 ? -4.728 -13.146 -18.204 1.00 20.85 98 GLN A N 1
ATOM 649 C CA . GLN A 1 108 ? -5.019 -12.012 -19.071 1.00 19.34 98 GLN A CA 1
ATOM 650 C C . GLN A 1 108 ? -3.880 -11.027 -19.254 1.00 21.93 98 GLN A C 1
ATOM 651 O O . GLN A 1 108 ? -3.790 -10.438 -20.323 1.00 21.67 98 GLN A O 1
ATOM 657 N N . ILE A 1 109 ? -3.056 -10.780 -18.211 1.00 17.60 99 ILE A N 1
ATOM 658 C CA . ILE A 1 109 ? -1.984 -9.782 -18.263 1.00 18.09 99 ILE A CA 1
ATOM 659 C C . ILE A 1 109 ? -1.135 -9.949 -19.553 1.00 21.80 99 ILE A C 1
ATOM 660 O O . ILE A 1 109 ? -1.009 -8.968 -20.309 1.00 20.66 99 ILE A O 1
ATOM 665 N N . PRO A 1 110 ? -0.595 -11.150 -19.884 1.00 20.74 100 PRO A N 1
ATOM 666 C CA . PRO A 1 110 ? 0.182 -11.254 -21.143 1.00 21.30 100 PRO A CA 1
ATOM 667 C C . PRO A 1 110 ? -0.648 -10.999 -22.405 1.00 24.01 100 PRO A C 1
ATOM 668 O O . PRO A 1 110 ? -0.129 -10.437 -23.370 1.00 22.84 100 PRO A O 1
ATOM 672 N N . ARG A 1 111 ? -1.945 -11.357 -22.374 1.00 22.05 101 ARG A N 1
ATOM 673 C CA . ARG A 1 111 ? -2.885 -11.137 -23.493 1.00 21.04 101 ARG A CA 1
ATOM 674 C C . ARG A 1 111 ? -3.154 -9.649 -23.709 1.00 24.16 101 ARG A C 1
ATOM 675 O O . ARG A 1 111 ? -3.182 -9.204 -24.864 1.00 22.71 101 ARG A O 1
ATOM 683 N N . MET A 1 112 ? -3.293 -8.871 -22.604 1.00 19.10 102 MET A N 1
ATOM 684 C CA . MET A 1 112 ? -3.501 -7.414 -22.665 1.00 19.27 102 MET A CA 1
ATOM 685 C C . MET A 1 112 ? -2.283 -6.753 -23.328 1.00 24.31 102 MET A C 1
ATOM 686 O O . MET A 1 112 ? -2.439 -5.831 -24.146 1.00 21.98 102 MET A O 1
ATOM 691 N N . LYS A 1 113 ? -1.075 -7.240 -22.984 1.00 20.97 103 LYS A N 1
ATOM 692 C CA . LYS A 1 113 ? 0.157 -6.706 -23.564 1.00 21.52 103 LYS A CA 1
ATOM 693 C C . LYS A 1 113 ? 0.261 -7.078 -25.062 1.00 26.96 103 LYS A C 1
ATOM 694 O O . LYS A 1 113 ? 0.603 -6.218 -25.865 1.00 28.32 103 LYS A O 1
ATOM 700 N N . LYS A 1 114 ? -0.093 -8.320 -25.430 1.00 24.15 104 LYS A N 1
ATOM 701 C CA . LYS A 1 114 ? -0.045 -8.784 -26.821 1.00 25.64 104 LYS A CA 1
ATOM 702 C C . LYS A 1 114 ? -1.012 -8.011 -27.749 1.00 29.95 104 LYS A C 1
ATOM 703 O O . LYS A 1 114 ? -0.624 -7.618 -28.851 1.00 29.42 104 LYS A O 1
ATOM 709 N N . PHE A 1 115 ? -2.244 -7.758 -27.270 1.00 25.08 105 PHE A N 1
ATOM 710 C CA . PHE A 1 115 ? -3.307 -7.117 -28.043 1.00 24.68 105 PHE A CA 1
ATOM 711 C C . PHE A 1 115 ? -3.497 -5.623 -27.814 1.00 26.83 105 PHE A C 1
ATOM 712 O O . PHE A 1 115 ? -4.446 -5.059 -28.381 1.00 26.90 105 PHE A O 1
ATOM 720 N N . ASN A 1 116 ? -2.607 -4.973 -27.017 1.00 22.48 106 ASN A N 1
ATOM 721 C CA . ASN A 1 116 ? -2.657 -3.532 -26.723 1.00 22.96 106 ASN A CA 1
ATOM 722 C C . ASN A 1 116 ? -4.013 -3.136 -26.092 1.00 25.62 106 ASN A C 1
ATOM 723 O O . ASN A 1 116 ? -4.634 -2.144 -26.494 1.00 24.64 106 ASN A O 1
ATOM 728 N N . ILE A 1 117 ? -4.461 -3.920 -25.094 1.00 20.25 107 ILE A N 1
ATOM 729 C CA . ILE A 1 117 ? -5.743 -3.669 -24.403 1.00 19.83 107 ILE A CA 1
ATOM 730 C C . ILE A 1 117 ? -5.489 -3.169 -23.005 1.00 22.35 107 ILE A C 1
ATOM 731 O O . ILE A 1 117 ? -4.674 -3.744 -22.285 1.00 20.58 107 ILE A O 1
ATOM 736 N N . ALA A 1 118 ? -6.205 -2.112 -22.596 1.00 18.22 108 ALA A N 1
ATOM 737 C CA . ALA A 1 118 ? -6.100 -1.595 -21.239 1.00 18.25 108 ALA A CA 1
ATOM 738 C C . ALA A 1 118 ? -7.076 -2.390 -20.352 1.00 22.74 108 ALA A C 1
ATOM 739 O O . ALA A 1 118 ? -8.260 -2.524 -20.687 1.00 21.96 108 ALA A O 1
ATOM 741 N N . LEU A 1 119 ? -6.567 -2.965 -19.261 1.00 19.26 109 LEU A N 1
ATOM 742 C CA . LEU A 1 119 ? -7.404 -3.761 -18.351 1.00 18.98 109 LEU A CA 1
ATOM 743 C C . LEU A 1 119 ? -7.795 -2.947 -17.125 1.00 20.81 109 LEU A C 1
ATOM 744 O O . LEU A 1 119 ? -6.932 -2.353 -16.474 1.00 18.26 109 LEU A O 1
ATOM 749 N N . ARG A 1 120 ? -9.116 -2.891 -16.828 1.00 18.67 110 ARG A N 1
ATOM 750 C CA . ARG A 1 120 ? -9.603 -2.126 -15.681 1.00 16.64 110 ARG A CA 1
ATOM 751 C C . ARG A 1 120 ? -10.535 -2.979 -14.851 1.00 17.94 110 ARG A C 1
ATOM 752 O O . ARG A 1 120 ? -11.133 -3.928 -15.352 1.00 17.93 110 ARG A O 1
ATOM 760 N N . PHE A 1 121 ? -10.778 -2.525 -13.635 1.00 16.14 111 PHE A N 1
ATOM 761 C CA . PHE A 1 121 ? -11.724 -3.194 -12.740 1.00 15.09 111 PHE A CA 1
ATOM 762 C C . PHE A 1 121 ? -12.613 -2.145 -12.117 1.00 19.13 111 PHE A C 1
ATOM 763 O O . PHE A 1 121 ? -12.132 -1.074 -11.748 1.00 19.75 111 PHE A O 1
ATOM 771 N N . ILE A 1 122 ? -13.889 -2.477 -11.947 1.00 15.36 112 ILE A N 1
ATOM 772 C CA . ILE A 1 122 ? -14.824 -1.574 -11.264 1.00 15.01 112 ILE A CA 1
ATOM 773 C C . ILE A 1 122 ? -15.509 -2.372 -10.176 1.00 18.02 112 ILE A C 1
ATOM 774 O O . ILE A 1 122 ? -15.713 -3.580 -10.337 1.00 16.19 112 ILE A O 1
ATOM 779 N N . GLY A 1 123 ? -15.868 -1.695 -9.096 1.00 14.82 113 GLY A N 1
ATOM 780 C CA . GLY A 1 123 ? -16.521 -2.360 -7.975 1.00 14.61 113 GLY A CA 1
ATOM 781 C C . GLY A 1 123 ? -15.912 -1.967 -6.652 1.00 17.40 113 GLY A C 1
ATOM 782 O O . GLY A 1 123 ? -14.928 -1.219 -6.590 1.00 16.38 113 GLY A O 1
ATOM 783 N N . ASP A 1 124 ? -16.535 -2.466 -5.575 1.00 15.66 114 ASP A N 1
ATOM 784 C CA . ASP A 1 124 ? -16.137 -2.195 -4.211 1.00 16.94 114 ASP A CA 1
ATOM 785 C C . ASP A 1 124 ? -14.960 -3.107 -3.811 1.00 22.87 114 ASP A C 1
ATOM 786 O O . ASP A 1 124 ? -15.173 -4.262 -3.438 1.00 24.04 114 ASP A O 1
ATOM 791 N N . ARG A 1 125 ? -13.741 -2.559 -3.816 1.00 19.75 115 ARG A N 1
ATOM 792 C CA . ARG A 1 125 ? -12.513 -3.284 -3.459 1.00 20.98 115 ARG A CA 1
ATOM 793 C C . ARG A 1 125 ? -12.357 -3.613 -1.970 1.00 27.88 115 ARG A C 1
ATOM 794 O O . ARG A 1 125 ? -11.518 -4.448 -1.618 1.00 28.22 115 ARG A O 1
ATOM 802 N N . SER A 1 126 ? -13.126 -2.941 -1.105 1.00 27.49 116 SER A N 1
ATOM 803 C CA . SER A 1 126 ? -13.052 -3.139 0.345 1.00 28.94 116 SER A CA 1
ATOM 804 C C . SER A 1 126 ? -13.502 -4.544 0.737 1.00 35.24 116 SER A C 1
ATOM 805 O O . SER A 1 126 ? -13.017 -5.084 1.724 1.00 35.55 116 SER A O 1
ATOM 808 N N . ARG A 1 127 ? -14.389 -5.146 -0.077 1.00 32.83 117 ARG A N 1
ATOM 809 C CA . ARG A 1 127 ? -14.980 -6.470 0.157 1.00 33.09 117 ARG A CA 1
ATOM 810 C C . ARG A 1 127 ? -14.149 -7.633 -0.399 1.00 36.85 117 ARG A C 1
ATOM 811 O O . ARG A 1 127 ? -14.422 -8.786 -0.067 1.00 37.47 117 ARG A O 1
ATOM 819 N N . LEU A 1 128 ? -13.133 -7.329 -1.228 1.00 31.24 118 LEU A N 1
ATOM 820 C CA . LEU A 1 128 ? -12.269 -8.309 -1.894 1.00 29.29 118 LEU A CA 1
ATOM 821 C C . LEU A 1 128 ? -11.042 -8.735 -1.084 1.00 33.28 118 LEU A C 1
ATOM 822 O O . LEU A 1 128 ? -10.558 -7.934 -0.273 1.00 33.61 118 LEU A O 1
ATOM 827 N N . PRO A 1 129 ? -10.467 -9.950 -1.350 1.00 29.79 119 PRO A N 1
ATOM 828 C CA . PRO A 1 129 ? -9.214 -10.337 -0.675 1.00 29.59 119 PRO A CA 1
ATOM 829 C C . PRO A 1 129 ? -8.086 -9.360 -1.005 1.00 35.01 119 PRO A C 1
ATOM 830 O O . PRO A 1 129 ? -7.951 -8.937 -2.166 1.00 33.59 119 PRO A O 1
ATOM 834 N N . SER A 1 130 ? -7.276 -9.005 0.010 1.00 32.27 120 SER A N 1
ATOM 835 C CA . SER A 1 130 ? -6.151 -8.063 -0.118 1.00 32.16 120 SER A CA 1
ATOM 836 C C . SER A 1 130 ? -5.164 -8.411 -1.234 1.00 34.76 120 SER A C 1
ATOM 837 O O . SER A 1 130 ? -4.785 -7.512 -1.992 1.00 35.21 120 SER A O 1
ATOM 840 N N . HIS A 1 131 ? -4.766 -9.696 -1.361 1.00 29.56 121 HIS A N 1
ATOM 841 C CA . HIS A 1 131 ? -3.857 -10.159 -2.420 1.00 29.07 121 HIS A CA 1
ATOM 842 C C . HIS A 1 131 ? -4.484 -10.020 -3.822 1.00 30.42 121 HIS A C 1
ATOM 843 O O . HIS A 1 131 ? -3.768 -9.770 -4.794 1.00 30.36 121 HIS A O 1
ATOM 850 N N . LEU A 1 132 ? -5.813 -10.195 -3.920 1.00 25.77 122 LEU A N 1
ATOM 851 C CA . LEU A 1 132 ? -6.521 -10.035 -5.193 1.00 24.79 122 LEU A CA 1
ATOM 852 C C . LEU A 1 132 ? -6.511 -8.555 -5.585 1.00 26.90 122 LEU A C 1
ATOM 853 O O . LEU A 1 132 ? -6.268 -8.243 -6.747 1.00 24.71 122 LEU A O 1
ATOM 858 N N . VAL A 1 133 ? -6.712 -7.647 -4.609 1.00 24.66 123 VAL A N 1
ATOM 859 C CA . VAL A 1 133 ? -6.661 -6.199 -4.882 1.00 25.55 123 VAL A CA 1
ATOM 860 C C . VAL A 1 133 ? -5.261 -5.798 -5.402 1.00 27.98 123 VAL A C 1
ATOM 861 O O . VAL A 1 133 ? -5.169 -5.022 -6.359 1.00 25.03 123 VAL A O 1
ATOM 865 N N . ALA A 1 134 ? -4.182 -6.364 -4.804 1.00 25.88 124 ALA A N 1
ATOM 866 C CA . ALA A 1 134 ? -2.797 -6.113 -5.232 1.00 26.23 124 ALA A CA 1
ATOM 867 C C . ALA A 1 134 ? -2.586 -6.527 -6.701 1.00 26.79 124 ALA A C 1
ATOM 868 O O . ALA A 1 134 ? -1.972 -5.789 -7.471 1.00 25.52 124 ALA A O 1
ATOM 870 N N . LEU A 1 135 ? -3.122 -7.695 -7.088 1.00 22.16 125 LEU A N 1
ATOM 871 C CA . LEU A 1 135 ? -3.028 -8.218 -8.447 1.00 20.71 125 LEU A CA 1
ATOM 872 C C . LEU A 1 135 ? -3.813 -7.325 -9.426 1.00 21.98 125 LEU A C 1
ATOM 873 O O . LEU A 1 135 ? -3.320 -7.038 -10.515 1.00 19.95 125 LEU A O 1
ATOM 878 N N . MET A 1 136 ? -5.013 -6.875 -9.018 1.00 19.14 126 MET A N 1
ATOM 879 C CA . MET A 1 136 ? -5.850 -5.959 -9.821 1.00 18.73 126 MET A CA 1
ATOM 880 C C . MET A 1 136 ? -5.116 -4.639 -10.071 1.00 23.02 126 MET A C 1
ATOM 881 O O . MET A 1 136 ? -5.066 -4.182 -11.209 1.00 20.70 126 MET A O 1
ATOM 886 N N . GLU A 1 137 ? -4.501 -4.051 -9.012 1.00 22.15 127 GLU A N 1
ATOM 887 C CA . GLU A 1 137 ? -3.693 -2.814 -9.097 1.00 23.27 127 GLU A CA 1
ATOM 888 C C . GLU A 1 137 ? -2.522 -2.986 -10.085 1.00 26.62 127 GLU A C 1
ATOM 889 O O . GLU A 1 137 ? -2.292 -2.104 -10.915 1.00 25.23 127 GLU A O 1
ATOM 895 N N . ASP A 1 138 ? -1.810 -4.139 -10.018 1.00 22.88 128 ASP A N 1
ATOM 896 C CA . ASP A 1 138 ? -0.692 -4.435 -10.921 1.00 22.97 128 ASP A CA 1
ATOM 897 C C . ASP A 1 138 ? -1.168 -4.492 -12.358 1.00 23.72 128 ASP A C 1
ATOM 898 O O . ASP A 1 138 ? -0.577 -3.836 -13.214 1.00 23.11 128 ASP A O 1
ATOM 903 N N . ALA A 1 139 ? -2.246 -5.267 -12.634 1.00 19.06 129 ALA A N 1
ATOM 904 C CA . ALA A 1 139 ? -2.774 -5.416 -13.982 1.00 19.08 129 ALA A CA 1
ATOM 905 C C . ALA A 1 139 ? -3.218 -4.072 -14.583 1.00 21.83 129 ALA A C 1
ATOM 906 O O . ALA A 1 139 ? -2.888 -3.796 -15.734 1.00 20.97 129 ALA A O 1
ATOM 908 N N . GLU A 1 140 ? -3.939 -3.232 -13.805 1.00 19.26 130 GLU A N 1
ATOM 909 C CA A GLU A 1 140 ? -4.385 -1.946 -14.341 0.48 19.36 130 GLU A CA 1
ATOM 910 C CA B GLU A 1 140 ? -4.386 -1.913 -14.277 0.52 19.29 130 GLU A CA 1
ATOM 911 C C . GLU A 1 140 ? -3.203 -0.985 -14.547 1.00 24.52 130 GLU A C 1
ATOM 912 O O . GLU A 1 140 ? -3.162 -0.307 -15.573 1.00 24.72 130 GLU A O 1
ATOM 923 N N . GLN A 1 141 ? -2.228 -0.971 -13.622 1.00 22.59 131 GLN A N 1
ATOM 924 C CA . GLN A 1 141 ? -1.031 -0.129 -13.747 1.00 23.07 131 GLN A CA 1
ATOM 925 C C . GLN A 1 141 ? -0.196 -0.496 -14.981 1.00 25.63 131 GLN A C 1
ATOM 926 O O . GLN A 1 141 ? 0.167 0.402 -15.737 1.00 26.22 131 GLN A O 1
ATOM 932 N N . GLN A 1 142 ? 0.067 -1.806 -15.211 1.00 21.51 132 GLN A N 1
ATOM 933 C CA . GLN A 1 142 ? 0.882 -2.297 -16.333 1.00 20.53 132 GLN A CA 1
ATOM 934 C C . GLN A 1 142 ? 0.233 -2.149 -17.713 1.00 25.04 132 GLN A C 1
ATOM 935 O O . GLN A 1 142 ? 0.935 -2.222 -18.732 1.00 23.29 132 GLN A O 1
ATOM 941 N N . THR A 1 143 ? -1.112 -1.982 -17.765 1.00 19.80 133 THR A N 1
ATOM 942 C CA . THR A 1 143 ? -1.815 -1.910 -19.039 1.00 20.19 133 THR A CA 1
ATOM 943 C C . THR A 1 143 ? -2.484 -0.554 -19.289 1.00 25.10 133 THR A C 1
ATOM 944 O O . THR A 1 143 ? -3.120 -0.396 -20.323 1.00 25.02 133 THR A O 1
ATOM 948 N N . ALA A 1 144 ? -2.392 0.384 -18.339 1.00 24.11 134 ALA A N 1
ATOM 949 C CA . ALA A 1 144 ? -3.062 1.690 -18.430 1.00 25.59 134 ALA A CA 1
ATOM 950 C C . ALA A 1 144 ? -2.716 2.507 -19.687 1.00 30.13 134 ALA A C 1
ATOM 951 O O . ALA A 1 144 ? -3.562 3.275 -20.154 1.00 29.98 134 ALA A O 1
ATOM 953 N N . HIS A 1 145 ? -1.517 2.297 -20.260 1.00 27.37 135 HIS A N 1
ATOM 954 C CA . HIS A 1 145 ? -1.041 3.022 -21.449 1.00 27.55 135 HIS A CA 1
ATOM 955 C C . HIS A 1 145 ? -1.524 2.403 -22.768 1.00 29.88 135 HIS A C 1
ATOM 956 O O . HIS A 1 145 ? -1.353 3.012 -23.827 1.00 29.70 135 HIS A O 1
ATOM 963 N N . HIS A 1 146 ? -2.128 1.197 -22.711 1.00 23.97 136 HIS A N 1
ATOM 964 C CA . HIS A 1 146 ? -2.636 0.507 -23.891 1.00 23.60 136 HIS A CA 1
ATOM 965 C C . HIS A 1 146 ? -3.835 1.266 -24.459 1.00 28.32 136 HIS A C 1
ATOM 966 O O . HIS A 1 146 ? -4.601 1.844 -23.685 1.00 27.06 136 HIS A O 1
ATOM 973 N N . ASP A 1 147 ? -3.958 1.321 -25.794 1.00 27.39 137 ASP A N 1
ATOM 974 C CA . ASP A 1 147 ? -5.018 2.147 -26.399 1.00 28.13 137 ASP A CA 1
ATOM 975 C C . ASP A 1 147 ? -5.848 1.518 -27.524 1.00 31.26 137 ASP A C 1
ATOM 976 O O . ASP A 1 147 ? -6.642 2.244 -28.124 1.00 32.49 137 ASP A O 1
ATOM 981 N N . ALA A 1 148 ? -5.718 0.216 -27.821 1.00 25.44 138 ALA A N 1
ATOM 982 C CA . ALA A 1 148 ? -6.571 -0.332 -28.885 1.00 25.46 138 ALA A CA 1
ATOM 983 C C . ALA A 1 148 ? -8.021 -0.526 -28.383 1.00 28.57 138 ALA A C 1
ATOM 984 O O . ALA A 1 148 ? -8.975 -0.373 -29.156 1.00 27.60 138 ALA A O 1
ATOM 986 N N . MET A 1 149 ? -8.172 -0.862 -27.082 1.00 23.27 139 MET A N 1
ATOM 987 C CA . MET A 1 149 ? -9.473 -1.146 -26.466 1.00 23.00 139 MET A CA 1
ATOM 988 C C . MET A 1 149 ? -9.349 -1.133 -24.935 1.00 23.55 139 MET A C 1
ATOM 989 O O . MET A 1 149 ? -8.249 -1.260 -24.398 1.00 21.49 139 MET A O 1
ATOM 994 N N . THR A 1 150 ? -10.485 -0.956 -24.236 1.00 18.78 140 THR A N 1
ATOM 995 C CA . THR A 1 150 ? -10.511 -1.033 -22.787 1.00 18.53 140 THR A CA 1
ATOM 996 C C . THR A 1 150 ? -11.397 -2.209 -22.414 1.00 22.12 140 THR A C 1
ATOM 997 O O . THR A 1 150 ? -12.576 -2.244 -22.789 1.00 21.59 140 THR A O 1
ATOM 1001 N N . LEU A 1 151 ? -10.814 -3.192 -21.718 1.00 17.40 141 LEU A N 1
ATOM 1002 C CA . LEU A 1 151 ? -11.559 -4.323 -21.189 1.00 16.76 141 LEU A CA 1
ATOM 1003 C C . LEU A 1 151 ? -11.765 -4.041 -19.715 1.00 19.06 141 LEU A C 1
ATOM 1004 O O . LEU A 1 151 ? -10.787 -3.840 -18.989 1.00 17.91 141 LEU A O 1
ATOM 1009 N N . THR A 1 152 ? -13.038 -3.981 -19.261 1.00 17.03 142 THR A N 1
ATOM 1010 C CA . THR A 1 152 ? -13.276 -3.754 -17.843 1.00 14.68 142 THR A CA 1
ATOM 1011 C C . THR A 1 152 ? -13.958 -4.968 -17.251 1.00 16.24 142 THR A C 1
ATOM 1012 O O . THR A 1 152 ? -14.963 -5.448 -17.791 1.00 16.32 142 THR A O 1
ATOM 1016 N N . ILE A 1 153 ? -13.441 -5.440 -16.110 1.00 15.89 143 ILE A N 1
ATOM 1017 C CA . ILE A 1 153 ? -14.047 -6.540 -15.385 1.00 15.80 143 ILE A CA 1
ATOM 1018 C C . ILE A 1 153 ? -14.736 -5.958 -14.117 1.00 18.67 143 ILE A C 1
ATOM 1019 O O . ILE A 1 153 ? -14.072 -5.336 -13.274 1.00 17.31 143 ILE A O 1
ATOM 1024 N N . ALA A 1 154 ? -16.071 -6.145 -14.016 1.00 17.17 144 ALA A N 1
ATOM 1025 C CA . ALA A 1 154 ? -16.870 -5.655 -12.877 1.00 16.16 144 ALA A CA 1
ATOM 1026 C C . ALA A 1 154 ? -16.792 -6.747 -11.804 1.00 19.40 144 ALA A C 1
ATOM 1027 O O . ALA A 1 154 ? -17.283 -7.863 -12.020 1.00 19.46 144 ALA A O 1
ATOM 1029 N N . VAL A 1 155 ? -16.088 -6.424 -10.693 1.00 15.52 145 VAL A N 1
ATOM 1030 C CA A VAL A 1 155 ? -15.802 -7.333 -9.557 0.65 16.37 145 VAL A CA 1
ATOM 1031 C CA B VAL A 1 155 ? -15.872 -7.347 -9.576 0.35 16.16 145 VAL A CA 1
ATOM 1032 C C . VAL A 1 155 ? -16.282 -6.716 -8.262 1.00 18.72 145 VAL A C 1
ATOM 1033 O O . VAL A 1 155 ? -15.815 -5.627 -7.914 1.00 18.89 145 VAL A O 1
ATOM 1040 N N . SER A 1 156 ? -17.179 -7.411 -7.530 1.00 15.66 146 SER A N 1
ATOM 1041 C CA . SER A 1 156 ? -17.793 -6.915 -6.288 1.00 15.43 146 SER A CA 1
ATOM 1042 C C . SER A 1 156 ? -18.512 -5.584 -6.696 1.00 16.53 146 SER A C 1
ATOM 1043 O O . SER A 1 156 ? -18.443 -4.556 -6.009 1.00 15.65 146 SER A O 1
ATOM 1046 N N . TYR A 1 157 ? -19.121 -5.625 -7.876 1.00 14.92 147 TYR A N 1
ATOM 1047 C CA . TYR A 1 157 ? -19.788 -4.474 -8.481 1.00 13.92 147 TYR A CA 1
ATOM 1048 C C . TYR A 1 157 ? -21.300 -4.567 -8.452 1.00 17.08 147 TYR A C 1
ATOM 1049 O O . TYR A 1 157 ? -21.874 -5.609 -8.724 1.00 14.47 147 TYR A O 1
ATOM 1058 N N . GLY A 1 158 ? -21.932 -3.417 -8.276 1.00 16.22 148 GLY A N 1
ATOM 1059 C CA . GLY A 1 158 ? -23.373 -3.243 -8.412 1.00 16.05 148 GLY A CA 1
ATOM 1060 C C . GLY A 1 158 ? -23.617 -1.814 -8.854 1.00 17.12 148 GLY A C 1
ATOM 1061 O O . GLY A 1 158 ? -22.887 -0.907 -8.430 1.00 14.45 148 GLY A O 1
ATOM 1062 N N . GLY A 1 159 ? -24.600 -1.612 -9.730 1.00 13.45 149 GLY A N 1
ATOM 1063 C CA . GLY A 1 159 ? -24.938 -0.269 -10.195 1.00 12.96 149 GLY A CA 1
ATOM 1064 C C . GLY A 1 159 ? -25.355 0.622 -9.041 1.00 15.14 149 GLY A C 1
ATOM 1065 O O . GLY A 1 159 ? -24.949 1.781 -8.997 1.00 15.01 149 GLY A O 1
ATOM 1066 N N . MET A 1 160 ? -26.114 0.070 -8.074 1.00 12.74 150 MET A N 1
ATOM 1067 C CA . MET A 1 160 ? -26.548 0.815 -6.875 1.00 12.27 150 MET A CA 1
ATOM 1068 C C . MET A 1 160 ? -25.327 1.236 -6.045 1.00 15.61 150 MET A C 1
ATOM 1069 O O . MET A 1 160 ? -25.200 2.412 -5.720 1.00 12.90 150 MET A O 1
ATOM 1074 N N . TRP A 1 161 ? -24.394 0.291 -5.777 1.00 13.44 151 TRP A N 1
ATOM 1075 C CA . TRP A 1 161 ? -23.146 0.607 -5.070 1.00 13.74 151 TRP A CA 1
ATOM 1076 C C . TRP A 1 161 ? -22.420 1.766 -5.801 1.00 13.98 151 TRP A C 1
ATOM 1077 O O . TRP A 1 161 ? -21.969 2.709 -5.152 1.00 13.20 151 TRP A O 1
ATOM 1088 N N . ASP A 1 162 ? -22.292 1.657 -7.139 1.00 11.45 152 ASP A N 1
ATOM 1089 C CA . ASP A 1 162 ? -21.575 2.628 -7.993 1.00 11.59 152 ASP A CA 1
ATOM 1090 C C . ASP A 1 162 ? -22.184 4.026 -7.825 1.00 14.98 152 ASP A C 1
ATOM 1091 O O . ASP A 1 162 ? -21.470 5.024 -7.584 1.00 14.18 152 ASP A O 1
ATOM 1096 N N . ILE A 1 163 ? -23.509 4.087 -7.970 1.00 12.02 153 ILE A N 1
ATOM 1097 C CA . ILE A 1 163 ? -24.261 5.343 -7.860 1.00 12.12 153 ILE A CA 1
ATOM 1098 C C . ILE A 1 163 ? -24.097 5.962 -6.458 1.00 15.09 153 ILE A C 1
ATOM 1099 O O . ILE A 1 163 ? -23.817 7.161 -6.359 1.00 15.53 153 ILE A O 1
ATOM 1104 N N . ALA A 1 164 ? -24.265 5.157 -5.388 1.00 13.47 154 ALA A N 1
ATOM 1105 C CA . ALA A 1 164 ? -24.136 5.665 -4.007 1.00 15.21 154 ALA A CA 1
ATOM 1106 C C . ALA A 1 164 ? -22.703 6.095 -3.712 1.00 16.80 154 ALA A C 1
ATOM 1107 O O . ALA A 1 164 ? -22.493 7.102 -3.049 1.00 15.31 154 ALA A O 1
ATOM 1109 N N . ASN A 1 165 ? -21.715 5.365 -4.276 1.00 13.88 155 ASN A N 1
ATOM 1110 C CA . ASN A 1 165 ? -20.310 5.730 -4.121 1.00 13.97 155 ASN A CA 1
ATOM 1111 C C . ASN A 1 165 ? -20.060 7.098 -4.804 1.00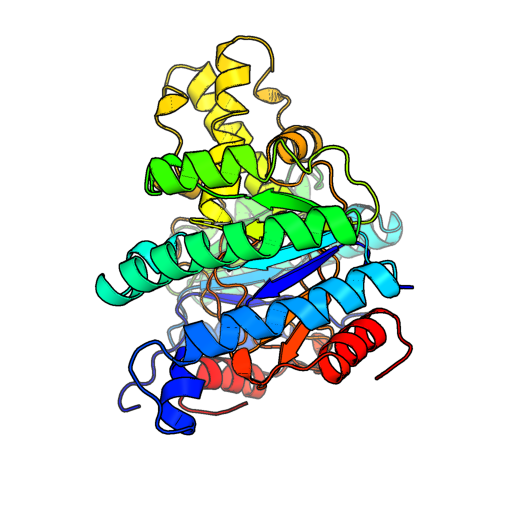 15.82 155 ASN A C 1
ATOM 1112 O O . ASN A 1 165 ? -19.380 7.974 -4.241 1.00 15.21 155 ASN A O 1
ATOM 1117 N N . ALA A 1 166 ? -20.673 7.301 -5.986 1.00 13.95 156 ALA A N 1
ATOM 1118 C CA . ALA A 1 166 ? -20.525 8.583 -6.710 1.00 13.32 156 ALA A CA 1
ATOM 1119 C C . ALA A 1 166 ? -21.157 9.713 -5.837 1.00 15.71 156 ALA A C 1
ATOM 1120 O O . ALA A 1 166 ? -20.537 10.775 -5.661 1.00 15.71 156 ALA A O 1
ATOM 1122 N N . ALA A 1 167 ? -22.341 9.450 -5.238 1.00 14.70 157 ALA A N 1
ATOM 1123 C CA . ALA A 1 167 ? -23.037 10.424 -4.359 1.00 14.07 157 ALA A CA 1
ATOM 1124 C C . ALA A 1 167 ? -22.142 10.764 -3.154 1.00 17.56 157 ALA A C 1
ATOM 1125 O O . ALA A 1 167 ? -22.052 11.929 -2.760 1.00 16.09 157 ALA A O 1
ATOM 1127 N N . LYS A 1 168 ? -21.464 9.746 -2.589 1.00 13.83 158 LYS A N 1
ATOM 1128 C CA . LYS A 1 168 ? -20.543 9.969 -1.464 1.00 14.10 158 LYS A CA 1
ATOM 1129 C C . LYS A 1 168 ? -19.365 10.888 -1.882 1.00 16.32 158 LYS A C 1
ATOM 1130 O O . LYS A 1 168 ? -19.020 11.805 -1.125 1.00 17.28 158 LYS A O 1
ATOM 1136 N N . GLN A 1 169 ? -18.759 10.625 -3.055 1.00 14.08 159 GLN A N 1
ATOM 1137 C CA A GLN A 1 169 ? -17.627 11.430 -3.533 0.60 13.94 159 GLN A CA 1
ATOM 1138 C CA B GLN A 1 169 ? -17.633 11.397 -3.626 0.40 14.03 159 GLN A CA 1
ATOM 1139 C C . GLN A 1 169 ? -18.038 12.869 -3.806 1.00 19.03 159 GLN A C 1
ATOM 1140 O O . GLN A 1 169 ? -17.292 13.785 -3.424 1.00 18.56 159 GLN A O 1
ATOM 1151 N N . VAL A 1 170 ? -19.245 13.081 -4.361 1.00 16.27 160 VAL A N 1
ATOM 1152 C CA . VAL A 1 170 ? -19.767 14.437 -4.583 1.00 17.22 160 VAL A CA 1
ATOM 1153 C C . VAL A 1 170 ? -19.941 15.147 -3.208 1.00 19.23 160 VAL A C 1
ATOM 1154 O O . VAL A 1 170 ? -19.574 16.322 -3.062 1.00 18.54 160 VAL A O 1
ATOM 1158 N N . ALA A 1 171 ? -20.498 14.434 -2.215 1.00 15.93 161 ALA A N 1
ATOM 1159 C CA . ALA A 1 171 ? -20.729 15.012 -0.891 1.00 16.78 161 ALA A CA 1
ATOM 1160 C C . ALA A 1 171 ? -19.423 15.323 -0.169 1.00 19.95 161 ALA A C 1
ATOM 1161 O O . ALA A 1 171 ? -19.351 16.335 0.523 1.00 20.06 161 ALA A O 1
ATOM 1163 N N . GLN A 1 172 ? -18.365 14.501 -0.382 1.00 16.98 162 GLN A N 1
ATOM 1164 C CA . GLN A 1 172 ? -17.045 14.782 0.195 1.00 18.16 162 GLN A CA 1
ATOM 1165 C C . GLN A 1 172 ? -16.492 16.093 -0.388 1.00 22.12 162 GLN A C 1
ATOM 1166 O O . GLN A 1 172 ? -15.915 16.908 0.354 1.00 23.99 162 GLN A O 1
ATOM 1172 N N . ALA A 1 173 ? -16.727 16.323 -1.688 1.00 19.16 163 ALA A N 1
ATOM 1173 C CA . ALA A 1 173 ? -16.278 17.533 -2.396 1.00 19.88 163 ALA A CA 1
ATOM 1174 C C . ALA A 1 173 ? -17.028 18.753 -1.871 1.00 23.47 163 ALA A C 1
ATOM 1175 O O . ALA A 1 173 ? -16.434 19.824 -1.717 1.00 22.00 163 ALA A O 1
ATOM 1177 N N . VAL A 1 174 ? -18.316 18.568 -1.519 1.00 19.27 164 VAL A N 1
ATOM 1178 C CA . VAL A 1 174 ? -19.123 19.619 -0.890 1.00 19.00 164 VAL A CA 1
ATOM 1179 C C . VAL A 1 174 ? -18.505 19.948 0.481 1.00 24.27 164 VAL A C 1
ATOM 1180 O O . VAL A 1 174 ? -18.317 21.129 0.798 1.00 23.97 164 VAL A O 1
ATOM 1184 N N . SER A 1 175 ? -18.151 18.911 1.263 1.00 21.95 165 SER A N 1
ATOM 1185 C CA . SER A 1 175 ? -17.540 19.075 2.587 1.00 23.27 165 SER A CA 1
ATOM 1186 C C . SER A 1 175 ? -16.196 19.784 2.554 1.00 30.39 165 SER A C 1
ATOM 1187 O O . SER A 1 175 ? -15.857 20.438 3.530 1.00 30.21 165 SER A O 1
ATOM 1190 N N . ARG A 1 176 ? -15.428 19.636 1.459 1.00 28.04 166 ARG A N 1
ATOM 1191 C CA . ARG A 1 176 ? -14.122 20.282 1.294 1.00 28.88 166 ARG A CA 1
ATOM 1192 C C . ARG A 1 176 ? -14.270 21.720 0.774 1.00 33.15 166 ARG A C 1
ATOM 1193 O O . ARG A 1 176 ? -13.259 22.394 0.572 1.00 33.61 166 ARG A O 1
ATOM 1201 N N . GLY A 1 177 ? -15.511 22.139 0.507 1.00 29.56 167 GLY A N 1
ATOM 1202 C CA . GLY A 1 177 ? -15.845 23.460 -0.023 1.00 29.86 167 GLY A CA 1
ATOM 1203 C C . GLY A 1 177 ? -15.520 23.643 -1.493 1.00 33.48 167 GLY A C 1
ATOM 1204 O O . GLY A 1 177 ? -15.495 24.772 -1.988 1.00 33.54 167 GLY A O 1
ATOM 1205 N N . GLU A 1 178 ? -15.307 22.535 -2.221 1.00 28.58 168 GLU A N 1
ATOM 1206 C CA . GLU A 1 178 ? -14.962 22.566 -3.648 1.00 28.57 168 GLU A CA 1
ATOM 1207 C C . GLU A 1 178 ? -16.176 22.691 -4.582 1.00 32.92 168 GLU A C 1
ATOM 1208 O O . GLU A 1 178 ? -16.047 23.169 -5.714 1.00 33.34 168 GLU A O 1
ATOM 1214 N N . ILE A 1 179 ? -17.338 22.204 -4.122 1.00 27.44 169 ILE A N 1
ATOM 1215 C CA . ILE A 1 179 ? -18.599 22.172 -4.864 1.00 26.45 169 ILE A CA 1
ATOM 1216 C C . ILE A 1 179 ? -19.701 22.763 -3.972 1.00 29.25 169 ILE A C 1
ATOM 1217 O O . ILE A 1 179 ? -19.734 22.482 -2.775 1.00 29.05 169 ILE A O 1
ATOM 1222 N N . ASP A 1 180 ? -20.612 23.541 -4.580 1.00 26.07 170 ASP A N 1
ATOM 1223 C CA . ASP A 1 180 ? -21.817 24.082 -3.960 1.00 25.51 170 ASP A CA 1
ATOM 1224 C C . ASP A 1 180 ? -22.892 23.001 -4.216 1.00 27.40 170 ASP A C 1
ATOM 1225 O O . ASP A 1 180 ? -23.122 22.638 -5.377 1.00 26.40 170 ASP A O 1
ATOM 1230 N N . ALA A 1 181 ? -23.523 22.476 -3.143 1.00 25.51 171 ALA A N 1
ATOM 1231 C CA . ALA A 1 181 ? -24.557 21.430 -3.263 1.00 26.58 171 ALA A CA 1
ATOM 1232 C C . ALA A 1 181 ? -25.729 21.845 -4.163 1.00 32.35 171 ALA A C 1
ATOM 1233 O O . ALA A 1 181 ? -26.226 21.029 -4.939 1.00 30.03 171 ALA A O 1
ATOM 1235 N N . ASP A 1 182 ? -26.105 23.143 -4.128 1.00 32.05 172 ASP A N 1
ATOM 1236 C CA . ASP A 1 182 ? -27.201 23.678 -4.936 1.00 33.45 172 ASP A CA 1
ATOM 1237 C C . ASP A 1 182 ? -26.960 23.549 -6.455 1.00 37.77 172 ASP A C 1
ATOM 1238 O O . ASP A 1 182 ? -27.922 23.572 -7.225 1.00 38.68 172 ASP A O 1
ATOM 1243 N N . GLN A 1 183 ? -25.696 23.334 -6.862 1.00 32.85 173 GLN A N 1
ATOM 1244 C CA . GLN A 1 183 ? -25.274 23.203 -8.255 1.00 32.26 173 GLN A CA 1
ATOM 1245 C C . GLN A 1 183 ? -25.101 21.740 -8.751 1.00 32.50 173 GLN A C 1
ATOM 1246 O O . GLN A 1 183 ? -24.702 21.532 -9.903 1.00 32.19 173 GLN A O 1
ATOM 1252 N N . ILE A 1 184 ? -25.437 20.733 -7.906 1.00 24.46 174 ILE A N 1
ATOM 1253 C CA . ILE A 1 184 ? -25.352 19.325 -8.307 1.00 21.59 174 ILE A CA 1
ATOM 1254 C C . ILE A 1 184 ? -26.456 19.009 -9.307 1.00 24.66 174 ILE A C 1
ATOM 1255 O O . ILE A 1 184 ? -27.637 19.218 -9.024 1.00 23.45 174 ILE A O 1
ATOM 1260 N N . ASN A 1 185 ? -26.059 18.498 -10.482 1.00 20.22 175 ASN A N 1
ATOM 1261 C CA . ASN A 1 185 ? -26.989 18.113 -11.532 1.00 19.78 175 ASN A CA 1
ATOM 1262 C C . ASN A 1 185 ? -26.404 16.911 -12.279 1.00 22.37 175 ASN A C 1
ATOM 1263 O O . ASN A 1 185 ? -25.331 16.418 -11.897 1.00 22.66 175 ASN A O 1
ATOM 1268 N N . VAL A 1 186 ? -27.113 16.416 -13.304 1.00 19.46 176 VAL A N 1
ATOM 1269 C CA . VAL A 1 186 ? -26.689 15.230 -14.080 1.00 19.12 176 VAL A CA 1
ATOM 1270 C C . VAL A 1 186 ? -25.255 15.369 -14.615 1.00 24.86 176 VAL A C 1
ATOM 1271 O O . VAL A 1 186 ? -24.455 14.423 -14.472 1.00 23.91 176 VAL A O 1
ATOM 1275 N N . ASP A 1 187 ? -24.931 16.543 -15.219 1.00 23.24 177 ASP A N 1
ATOM 1276 C CA . ASP A 1 187 ? -23.618 16.786 -15.822 1.00 25.50 177 ASP A CA 1
ATOM 1277 C C . ASP A 1 187 ? -22.475 16.742 -14.810 1.00 27.52 177 ASP A C 1
ATOM 1278 O O . ASP A 1 187 ? -21.419 16.188 -15.121 1.00 27.08 177 ASP A O 1
ATOM 1283 N N . LEU A 1 188 ? -22.693 17.268 -13.591 1.00 22.63 178 LEU A N 1
ATOM 1284 C CA . LEU A 1 188 ? -21.679 17.205 -12.534 1.00 22.14 178 LEU A CA 1
ATOM 1285 C C . LEU A 1 188 ? -21.561 15.746 -12.000 1.00 25.00 178 LEU A C 1
ATOM 1286 O O . LEU A 1 188 ? -20.453 15.201 -11.895 1.00 23.93 178 LEU A O 1
ATOM 1291 N N . PHE A 1 189 ? -22.708 15.133 -11.660 1.00 20.21 179 PHE A N 1
ATOM 1292 C CA . PHE A 1 189 ? -22.771 13.787 -11.074 1.00 19.25 179 PHE A CA 1
ATOM 1293 C C . PHE A 1 189 ? -22.127 12.701 -11.959 1.00 22.10 179 PHE A C 1
ATOM 1294 O O . PHE A 1 189 ? -21.421 11.818 -11.444 1.00 20.26 179 PHE A O 1
ATOM 1302 N N . GLU A 1 190 ? -22.354 12.781 -13.277 1.00 20.19 180 GLU A N 1
ATOM 1303 C CA . GLU A 1 190 ? -21.814 11.814 -14.236 1.00 21.36 180 GLU A CA 1
ATOM 1304 C C . GLU A 1 190 ? -20.287 11.670 -14.140 1.00 23.57 180 GLU A C 1
ATOM 1305 O O . GLU A 1 190 ? -19.779 10.571 -14.330 1.00 23.94 180 GLU A O 1
ATOM 1311 N N . LYS A 1 191 ? -19.574 12.734 -13.732 1.00 20.08 181 LYS A N 1
ATOM 1312 C CA . LYS A 1 191 ? -18.104 12.697 -13.583 1.00 19.93 181 LYS A CA 1
ATOM 1313 C C . LYS A 1 191 ? -17.609 11.771 -12.458 1.00 23.95 181 LYS A C 1
ATOM 1314 O O . LYS A 1 191 ? -16.420 11.421 -12.439 1.00 23.16 181 LYS A O 1
ATOM 1320 N N . TYR A 1 192 ? -18.518 11.347 -11.545 1.00 18.75 182 TYR A N 1
ATOM 1321 C CA . TYR A 1 192 ? -18.165 10.542 -10.371 1.00 17.30 182 TYR A CA 1
ATOM 1322 C C . TYR A 1 192 ? -18.553 9.053 -10.464 1.00 19.91 182 TYR A C 1
ATOM 1323 O O . TYR A 1 192 ? -18.170 8.262 -9.594 1.00 18.43 182 TYR A O 1
ATOM 1332 N N . VAL A 1 193 ? -19.335 8.685 -11.491 1.00 16.93 183 VAL A N 1
ATOM 1333 C CA . VAL A 1 193 ? -19.795 7.314 -11.731 1.00 16.92 183 VAL A CA 1
ATOM 1334 C C . VAL A 1 193 ? -18.640 6.546 -12.423 1.00 18.43 183 VAL A C 1
ATOM 1335 O O . VAL A 1 193 ? -17.854 7.170 -13.147 1.00 19.21 183 VAL A O 1
ATOM 1339 N N . SER A 1 194 ? -18.521 5.216 -12.188 1.00 16.71 184 SER A N 1
ATOM 1340 C CA A SER A 1 194 ? -17.427 4.462 -12.799 0.49 17.06 184 SER A CA 1
ATOM 1341 C CA B SER A 1 194 ? -17.477 4.379 -12.798 0.51 16.87 184 SER A CA 1
ATOM 1342 C C . SER A 1 194 ? -17.497 4.505 -14.334 1.00 19.95 184 SER A C 1
ATOM 1343 O O . SER A 1 194 ? -18.582 4.666 -14.919 1.00 17.56 184 SER A O 1
ATOM 1348 N N . LEU A 1 195 ? -16.313 4.402 -14.986 1.00 18.62 185 LEU A N 1
ATOM 1349 C CA . LEU A 1 195 ? -16.158 4.438 -16.446 1.00 18.29 185 LEU A CA 1
ATOM 1350 C C . LEU A 1 195 ? -16.663 5.729 -17.092 1.00 20.87 185 LEU A C 1
ATOM 1351 O O . LEU A 1 195 ? -17.081 5.697 -18.250 1.00 21.81 185 LEU A O 1
ATOM 1356 N N . ASN A 1 196 ? -16.605 6.852 -16.365 1.00 19.70 186 ASN A N 1
ATOM 1357 C CA . ASN A 1 196 ? -17.077 8.144 -16.887 1.00 20.37 186 ASN A CA 1
ATOM 1358 C C . ASN A 1 196 ? -16.215 8.635 -18.070 1.00 25.21 186 ASN A C 1
ATOM 1359 O O . ASN A 1 196 ? -16.704 9.403 -18.885 1.00 24.99 186 ASN A O 1
ATOM 1364 N N . ASP A 1 197 ? -14.956 8.172 -18.175 1.00 23.77 187 ASP A N 1
ATOM 1365 C CA . ASP A 1 197 ? -14.038 8.550 -19.267 1.00 24.23 187 ASP A CA 1
ATOM 1366 C C . ASP A 1 197 ? -14.219 7.667 -20.525 1.00 27.99 187 ASP A C 1
ATOM 1367 O O . ASP A 1 197 ? -13.563 7.890 -21.551 1.00 29.42 187 ASP A O 1
ATOM 1372 N N . LEU A 1 198 ? -15.113 6.671 -20.446 1.00 21.80 188 LEU A N 1
ATOM 1373 C CA . LEU A 1 198 ? -15.411 5.803 -21.584 1.00 20.17 188 LEU A CA 1
ATOM 1374 C C . LEU A 1 198 ? -16.742 6.235 -22.187 1.00 25.41 188 LEU A C 1
ATOM 1375 O O . LEU A 1 198 ? -17.547 6.848 -21.472 1.00 24.60 188 LEU A O 1
ATOM 1380 N N . PRO A 1 199 ? -17.063 5.871 -23.452 1.00 25.08 189 PRO A N 1
ATOM 1381 C CA . PRO A 1 199 ? -18.406 6.197 -23.969 1.00 25.35 189 PRO A CA 1
ATOM 1382 C C . PRO A 1 199 ? -19.482 5.458 -23.166 1.00 26.94 189 PRO A C 1
ATOM 1383 O O . PRO A 1 199 ? -19.197 4.446 -22.503 1.00 23.61 189 PRO A O 1
ATOM 1387 N N . ALA A 1 200 ? -20.720 5.953 -23.237 1.00 23.45 190 ALA A N 1
ATOM 1388 C CA . ALA A 1 200 ? -21.863 5.310 -22.588 1.00 23.15 190 ALA A CA 1
ATOM 1389 C C . ALA A 1 200 ? -22.034 3.905 -23.188 1.00 23.31 190 ALA A C 1
ATOM 1390 O O . ALA A 1 200 ? -21.644 3.680 -24.344 1.00 21.24 190 ALA A O 1
ATOM 1392 N N . VAL A 1 201 ? -22.601 2.964 -22.408 1.00 18.84 191 VAL A N 1
ATOM 1393 C CA . VAL A 1 201 ? -22.869 1.607 -22.892 1.00 19.18 191 VAL A CA 1
ATOM 1394 C C . VAL A 1 201 ? -23.985 1.716 -23.958 1.00 23.64 191 VAL A C 1
ATOM 1395 O O . VAL A 1 201 ? -25.092 2.184 -23.656 1.00 22.19 191 VAL A O 1
ATOM 1399 N N . ASP A 1 202 ? -23.692 1.317 -25.193 1.00 19.59 192 ASP A N 1
ATOM 1400 C CA . ASP A 1 202 ? -24.735 1.381 -26.230 1.00 20.87 192 ASP A CA 1
ATOM 1401 C C . ASP A 1 202 ? -25.349 0.018 -26.535 1.00 22.06 192 ASP A C 1
ATOM 1402 O O . ASP A 1 202 ? -26.431 -0.036 -27.107 1.00 21.52 192 ASP A O 1
ATOM 1407 N N . LEU A 1 203 ? -24.670 -1.087 -26.141 1.00 18.61 193 LEU A N 1
ATOM 1408 C CA . LEU A 1 203 ? -25.194 -2.432 -26.312 1.00 17.74 193 LEU A CA 1
ATOM 1409 C C . LEU A 1 203 ? -24.931 -3.247 -25.067 1.00 21.48 193 LEU A C 1
ATOM 1410 O O . LEU A 1 203 ? -23.782 -3.371 -24.638 1.00 21.17 193 LEU A O 1
ATOM 1415 N N . LEU A 1 204 ? -25.993 -3.838 -24.520 1.00 18.93 194 LEU A N 1
ATOM 1416 C CA . LEU A 1 204 ? -25.900 -4.695 -23.353 1.00 18.46 194 LEU A CA 1
ATOM 1417 C C . LEU A 1 204 ? -26.469 -6.029 -23.716 1.00 20.22 194 LEU A C 1
ATOM 1418 O O . LEU A 1 204 ? -27.622 -6.129 -24.139 1.00 20.05 194 LEU A O 1
ATOM 1423 N N . ILE A 1 205 ? -25.630 -7.060 -23.581 1.00 17.08 195 ILE A N 1
ATOM 1424 C CA . ILE A 1 205 ? -25.945 -8.452 -23.852 1.00 16.98 195 ILE A CA 1
ATOM 1425 C C . ILE A 1 205 ? -26.187 -9.225 -22.570 1.00 19.02 195 ILE A C 1
ATOM 1426 O O . ILE A 1 205 ? -25.388 -9.155 -21.629 1.00 18.93 195 ILE A O 1
ATOM 1431 N N . ARG A 1 206 ? -27.249 -10.027 -22.544 1.00 16.18 196 ARG A N 1
ATOM 1432 C CA . ARG A 1 206 ? -27.430 -10.916 -21.411 1.00 17.59 196 ARG A CA 1
ATOM 1433 C C . ARG A 1 206 ? -27.697 -12.304 -21.926 1.00 21.77 196 ARG A C 1
ATOM 1434 O O . ARG A 1 206 ? -28.710 -12.509 -22.589 1.00 20.80 196 ARG A O 1
ATOM 1442 N N . THR A 1 207 ? -26.813 -13.260 -21.567 1.00 20.80 197 THR A N 1
ATOM 1443 C CA . THR A 1 207 ? -26.953 -14.681 -21.915 1.00 21.40 197 THR A CA 1
ATOM 1444 C C . THR A 1 207 ? -27.718 -15.354 -20.770 1.00 25.44 197 THR A C 1
ATOM 1445 O O . THR A 1 207 ? -27.849 -14.755 -19.706 1.00 24.82 197 THR A O 1
ATOM 1449 N N . GLY A 1 208 ? -28.148 -16.600 -20.967 1.00 20.95 198 GLY A N 1
ATOM 1450 C CA . GLY A 1 208 ? -28.794 -17.372 -19.910 1.00 21.83 198 GLY A CA 1
ATOM 1451 C C . GLY A 1 208 ? -30.306 -17.408 -19.860 1.00 25.69 198 GLY A C 1
ATOM 1452 O O . GLY A 1 208 ? -30.859 -18.105 -19.008 1.00 26.54 198 GLY A O 1
ATOM 1453 N N . GLY A 1 209 ? -30.976 -16.636 -20.715 1.00 22.68 199 GLY A N 1
ATOM 1454 C CA . GLY A 1 209 ? -32.431 -16.685 -20.847 1.00 23.38 199 GLY A CA 1
ATOM 1455 C C . GLY A 1 209 ? -33.306 -15.797 -19.979 1.00 28.22 199 GLY A C 1
ATOM 1456 O O . GLY A 1 209 ? -34.526 -15.771 -20.198 1.00 28.92 199 GLY A O 1
ATOM 1457 N N . ASP A 1 210 ? -32.708 -15.071 -19.001 1.00 22.92 200 ASP A N 1
ATOM 1458 C CA A ASP A 1 210 ? -33.457 -14.177 -18.091 0.50 22.08 200 ASP A CA 1
ATOM 1459 C CA B ASP A 1 210 ? -33.473 -14.180 -18.109 0.50 22.17 200 ASP A CA 1
ATOM 1460 C C . ASP A 1 210 ? -33.525 -12.760 -18.669 1.00 24.38 200 ASP A C 1
ATOM 1461 O O . ASP A 1 210 ? -32.548 -12.287 -19.254 1.00 21.17 200 ASP A O 1
ATOM 1470 N N . PHE A 1 211 ? -34.686 -12.088 -18.510 1.00 21.11 201 PHE A N 1
ATOM 1471 C CA . PHE A 1 211 ? -34.932 -10.734 -18.991 1.00 21.29 201 PHE A CA 1
ATOM 1472 C C . PHE A 1 211 ? -34.858 -9.815 -17.771 1.00 23.45 201 PHE A C 1
ATOM 1473 O O . PHE A 1 211 ? -35.879 -9.504 -17.159 1.00 22.56 201 PHE A O 1
ATOM 1481 N N . ARG A 1 212 ? -33.629 -9.409 -17.420 1.00 21.30 202 ARG A N 1
ATOM 1482 C CA . ARG A 1 212 ? -33.332 -8.619 -16.222 1.00 21.27 202 ARG A CA 1
ATOM 1483 C C . ARG A 1 212 ? -31.962 -7.936 -16.390 1.00 24.42 202 ARG A C 1
ATOM 1484 O O . ARG A 1 212 ? -31.080 -8.522 -17.007 1.00 23.68 202 ARG A O 1
ATOM 1492 N N . ILE A 1 213 ? -31.785 -6.704 -15.827 1.00 20.79 203 ILE A N 1
ATOM 1493 C CA . ILE A 1 213 ? -30.507 -5.963 -15.836 1.00 20.89 203 ILE A CA 1
ATOM 1494 C C . ILE A 1 213 ? -29.662 -6.399 -14.607 1.00 20.35 203 ILE A C 1
ATOM 1495 O O . ILE A 1 213 ? -28.445 -6.216 -14.619 1.00 19.66 203 ILE A O 1
ATOM 1500 N N . SER A 1 214 ? -30.332 -6.923 -13.538 1.00 14.23 204 SER A N 1
ATOM 1501 C CA . SER A 1 214 ? -29.703 -7.442 -12.320 1.00 13.65 204 SER A CA 1
ATOM 1502 C C . SER A 1 214 ? -28.645 -6.510 -11.707 1.00 16.07 204 SER A C 1
ATOM 1503 O O . SER A 1 214 ? -27.526 -6.934 -11.407 1.00 16.52 204 SER A O 1
ATOM 1506 N N . ASN A 1 215 ? -29.003 -5.226 -11.553 1.00 13.14 205 ASN A N 1
ATOM 1507 C CA . ASN A 1 215 ? -28.137 -4.262 -10.871 1.00 13.40 205 ASN A CA 1
ATOM 1508 C C . ASN A 1 215 ? -26.719 -4.147 -11.489 1.00 16.57 205 ASN A C 1
ATOM 1509 O O . ASN A 1 215 ? -25.709 -4.079 -10.767 1.00 14.84 205 ASN A O 1
ATOM 1514 N N . PHE A 1 216 ? -26.652 -4.144 -12.813 1.00 15.72 206 PHE A N 1
ATOM 1515 C CA . PHE A 1 216 ? -25.372 -3.995 -13.487 1.00 15.39 206 PHE A CA 1
ATOM 1516 C C . PHE A 1 216 ? -25.121 -2.498 -13.732 1.00 20.66 206 PHE A C 1
ATOM 1517 O O . PHE A 1 216 ? -25.293 -1.715 -12.803 1.00 21.07 206 PHE A O 1
ATOM 1525 N N . LEU A 1 217 ? -24.767 -2.080 -14.916 1.00 19.19 207 LEU A N 1
ATOM 1526 C CA . LEU A 1 217 ? -24.440 -0.680 -15.234 1.00 17.58 207 LEU A CA 1
ATOM 1527 C C . LEU A 1 217 ? -25.695 0.183 -15.426 1.00 22.00 207 LEU A C 1
ATOM 1528 O O . LEU A 1 217 ? -26.014 0.617 -16.552 1.00 22.88 207 LEU A O 1
ATOM 1533 N N . LEU A 1 218 ? -26.387 0.440 -14.331 1.00 17.00 208 LEU A N 1
ATOM 1534 C CA . LEU A 1 218 ? -27.659 1.189 -14.325 1.00 16.32 208 LEU A CA 1
ATOM 1535 C C . LEU A 1 218 ? -27.522 2.580 -14.945 1.00 21.51 208 LEU A C 1
ATOM 1536 O O . LEU A 1 218 ? -28.245 2.884 -15.889 1.00 22.74 208 LEU A O 1
ATOM 1541 N N . TRP A 1 219 ? -26.561 3.390 -14.465 1.00 17.20 209 TRP A N 1
ATOM 1542 C CA . TRP A 1 219 ? -26.325 4.729 -15.007 1.00 17.65 209 TRP A CA 1
ATOM 1543 C C . TRP A 1 219 ? -25.756 4.675 -16.450 1.00 20.59 209 TRP A C 1
ATOM 1544 O O . TRP A 1 219 ? -26.247 5.355 -17.359 1.00 18.90 209 TRP A O 1
ATOM 1555 N N . GLN A 1 220 ? -24.687 3.900 -16.638 1.00 17.44 210 GLN A N 1
ATOM 1556 C CA . GLN A 1 220 ? -23.931 3.833 -17.886 1.00 16.88 210 GLN A CA 1
ATOM 1557 C C . GLN A 1 220 ? -24.738 3.298 -19.067 1.00 20.12 210 GLN A C 1
ATOM 1558 O O . GLN A 1 220 ? -24.401 3.613 -20.205 1.00 21.79 210 GLN A O 1
ATOM 1564 N N . ALA A 1 221 ? -25.715 2.410 -18.796 1.00 16.76 211 ALA A N 1
ATOM 1565 C CA . ALA A 1 221 ? -26.529 1.758 -19.821 1.00 16.41 211 ALA A CA 1
ATOM 1566 C C . ALA A 1 221 ? -27.943 2.389 -19.911 1.00 19.45 211 ALA A C 1
ATOM 1567 O O . ALA A 1 221 ? -28.841 1.780 -20.471 1.00 18.61 211 ALA A O 1
ATOM 1569 N N . ALA A 1 222 ? -28.093 3.641 -19.451 1.00 18.78 212 ALA A N 1
ATOM 1570 C CA . ALA A 1 222 ? -29.381 4.374 -19.456 1.00 19.21 212 ALA A CA 1
ATOM 1571 C C . ALA A 1 222 ? -30.080 4.388 -20.849 1.00 23.14 212 ALA A C 1
ATOM 1572 O O . ALA A 1 222 ? -31.316 4.392 -20.920 1.00 22.58 212 ALA A O 1
ATOM 1574 N N . TYR A 1 223 ? -29.283 4.365 -21.944 1.00 18.58 213 TYR A N 1
ATOM 1575 C CA . TYR A 1 223 ? -29.799 4.378 -23.316 1.00 19.47 213 TYR A CA 1
ATOM 1576 C C . TYR A 1 223 ? -29.369 3.152 -24.145 1.00 23.16 213 TYR A C 1
ATOM 1577 O O . TYR A 1 223 ? -29.521 3.139 -25.374 1.00 22.95 213 TYR A O 1
ATOM 1586 N N . ALA A 1 224 ? -28.887 2.098 -23.469 1.00 18.59 214 ALA A N 1
ATOM 1587 C CA . ALA A 1 224 ? -28.412 0.922 -24.175 1.00 18.64 214 ALA A CA 1
ATOM 1588 C C . ALA A 1 224 ? -29.476 0.146 -24.901 1.00 21.97 214 ALA A C 1
ATOM 1589 O O . ALA A 1 224 ? -30.582 -0.066 -24.385 1.00 19.70 214 ALA A O 1
ATOM 1591 N N . GLU A 1 225 ? -29.092 -0.351 -26.090 1.00 19.46 215 GLU A N 1
ATOM 1592 C CA . GLU A 1 225 ? -29.869 -1.310 -26.840 1.00 19.12 215 GLU A CA 1
ATOM 1593 C C . GLU A 1 225 ? -29.620 -2.610 -26.077 1.00 23.24 215 GLU A C 1
ATOM 1594 O O . GLU A 1 225 ? -28.542 -2.802 -25.497 1.00 22.55 215 GLU A O 1
ATOM 1600 N N . LEU A 1 226 ? -30.599 -3.493 -26.070 1.00 19.86 216 LEU A N 1
ATOM 1601 C CA . LEU A 1 226 ? -30.505 -4.753 -25.351 1.00 20.56 216 LEU A CA 1
ATOM 1602 C C . LEU A 1 226 ? -30.550 -5.962 -26.256 1.00 26.97 216 LEU A C 1
ATOM 1603 O O . LEU A 1 226 ? -31.347 -6.009 -27.196 1.00 27.78 216 LEU A O 1
ATOM 1608 N N . TYR A 1 227 ? -29.727 -6.963 -25.932 1.00 22.46 217 TYR A N 1
ATOM 1609 C CA . TYR A 1 227 ? -29.720 -8.229 -26.650 1.00 22.13 217 TYR A CA 1
ATOM 1610 C C . TYR A 1 227 ? -29.829 -9.341 -25.623 1.00 24.55 217 TYR A C 1
ATOM 1611 O O . TYR A 1 227 ? -28.900 -9.549 -24.843 1.00 24.26 217 TYR A O 1
ATOM 1620 N N . PHE A 1 228 ? -30.962 -10.050 -25.611 1.00 21.06 218 PHE A N 1
ATOM 1621 C CA . PHE A 1 228 ? -31.174 -11.174 -24.707 1.00 21.54 218 PHE A CA 1
ATOM 1622 C C . PHE A 1 228 ? -31.107 -12.465 -25.503 1.00 27.41 218 PHE A C 1
ATOM 1623 O O . PHE A 1 228 ? -31.573 -12.517 -26.647 1.00 27.45 218 PHE A O 1
ATOM 1631 N N . THR A 1 229 ? -30.524 -13.501 -24.905 1.00 24.44 219 THR A N 1
ATOM 1632 C CA . THR A 1 229 ? -30.429 -14.808 -25.547 1.00 24.08 219 THR A CA 1
ATOM 1633 C C . THR A 1 229 ? -30.605 -15.936 -24.550 1.00 27.48 219 THR A C 1
ATOM 1634 O O . THR A 1 229 ? -30.196 -15.813 -23.384 1.00 25.71 219 THR A O 1
ATOM 1638 N N . ASP A 1 230 ? -31.166 -17.071 -25.033 1.00 24.94 220 ASP A N 1
ATOM 1639 C CA . ASP A 1 230 ? -31.318 -18.281 -24.230 1.00 25.20 220 ASP A CA 1
ATOM 1640 C C . ASP A 1 230 ? -29.977 -19.024 -24.158 1.00 29.46 220 ASP A C 1
ATOM 1641 O O . ASP A 1 230 ? -29.820 -19.904 -23.311 1.00 30.17 220 ASP A O 1
ATOM 1646 N N . THR A 1 231 ? -29.008 -18.675 -25.036 1.00 26.53 221 THR A N 1
ATOM 1647 C CA . THR A 1 231 ? -27.678 -19.317 -25.017 1.00 26.48 221 THR A CA 1
ATOM 1648 C C . THR A 1 231 ? -27.035 -19.095 -23.649 1.00 29.74 221 THR A C 1
ATOM 1649 O O . THR A 1 231 ? -26.954 -17.955 -23.184 1.00 28.78 221 THR A O 1
ATOM 1653 N N . LEU A 1 232 ? -26.610 -20.179 -23.003 1.00 26.60 222 LEU A N 1
ATOM 1654 C CA . LEU A 1 232 ? -25.931 -20.130 -21.713 1.00 27.19 222 LEU A CA 1
ATOM 1655 C C . LEU A 1 232 ? -24.504 -19.632 -21.954 1.00 31.17 222 LEU A C 1
ATOM 1656 O O . LEU A 1 232 ? -23.937 -19.928 -23.004 1.00 30.88 222 LEU A O 1
ATOM 1661 N N . TRP A 1 233 ? -23.923 -18.875 -21.006 1.00 26.67 223 TRP A N 1
ATOM 1662 C CA . TRP A 1 233 ? -22.583 -18.311 -21.179 1.00 25.75 223 TRP A CA 1
ATOM 1663 C C . TRP A 1 233 ? -21.490 -19.314 -21.642 1.00 29.72 223 TRP A C 1
ATOM 1664 O O . TRP A 1 233 ? -20.766 -18.958 -22.574 1.00 28.21 223 TRP A O 1
ATOM 1675 N N . PRO A 1 234 ? -21.338 -20.532 -21.060 1.00 28.61 224 PRO A N 1
ATOM 1676 C CA . PRO A 1 234 ? -20.264 -21.428 -21.535 1.00 29.26 224 PRO A CA 1
ATOM 1677 C C . PRO A 1 234 ? -20.452 -21.951 -22.969 1.00 36.16 224 PRO A C 1
ATOM 1678 O O . PRO A 1 234 ? -19.516 -22.539 -23.522 1.00 36.70 224 PRO A O 1
ATOM 1682 N N . GLU A 1 235 ? -21.638 -21.696 -23.576 1.00 32.50 225 GLU A N 1
ATOM 1683 C CA . GLU A 1 235 ? -22.029 -22.085 -24.940 1.00 32.26 225 GLU A CA 1
ATOM 1684 C C . GLU A 1 235 ? -22.001 -20.890 -25.901 1.00 34.73 225 GLU A C 1
ATOM 1685 O O . GLU A 1 235 ? -22.228 -21.072 -27.099 1.00 34.59 225 GLU A O 1
ATOM 1691 N N . PHE A 1 236 ? -21.783 -19.664 -25.378 1.00 29.75 226 PHE A N 1
ATOM 1692 C CA . PHE A 1 236 ? -21.792 -18.431 -26.181 1.00 28.63 226 PHE A CA 1
ATOM 1693 C C . PHE A 1 236 ? -20.618 -18.355 -27.159 1.00 33.87 226 PHE A C 1
ATOM 1694 O O . PHE A 1 236 ? -19.464 -18.544 -26.767 1.00 34.11 226 PHE A O 1
ATOM 1702 N N . THR A 1 237 ? -20.928 -18.074 -28.433 1.00 30.66 227 THR A N 1
ATOM 1703 C CA . THR A 1 237 ? -19.943 -18.048 -29.526 1.00 30.00 227 THR A CA 1
ATOM 1704 C C . THR A 1 237 ? -19.694 -16.655 -30.099 1.00 33.96 227 THR A C 1
ATOM 1705 O O . THR A 1 237 ? -20.542 -15.759 -29.976 1.00 32.17 227 THR A O 1
ATOM 1709 N N . VAL A 1 238 ? -18.559 -16.503 -30.805 1.00 31.02 228 VAL A N 1
ATOM 1710 C CA . VAL A 1 238 ? -18.193 -15.277 -31.508 1.00 31.63 228 VAL A CA 1
ATOM 1711 C C . VAL A 1 238 ? -19.218 -14.971 -32.615 1.00 34.91 228 VAL A C 1
ATOM 1712 O O . VAL A 1 238 ? -19.501 -13.807 -32.854 1.00 34.09 228 VAL A O 1
ATOM 1716 N N . GLU A 1 239 ? -19.799 -16.020 -33.246 1.00 32.98 229 GLU A N 1
ATOM 1717 C CA . GLU A 1 239 ? -20.814 -15.916 -34.302 1.00 32.71 229 GLU A CA 1
ATOM 1718 C C . GLU A 1 239 ? -22.069 -15.232 -33.754 1.00 33.60 229 GLU A C 1
ATOM 1719 O O . GLU A 1 239 ? -22.587 -14.300 -34.373 1.00 33.62 229 GLU A O 1
ATOM 1725 N N . GLU A 1 240 ? -22.532 -15.667 -32.578 1.00 28.79 230 GLU A N 1
ATOM 1726 C CA . GLU A 1 240 ? -23.697 -15.045 -31.948 1.00 28.01 230 GLU A CA 1
ATOM 1727 C C . GLU A 1 240 ? -23.376 -13.636 -31.437 1.00 30.99 230 GLU A C 1
ATOM 1728 O O . GLU A 1 240 ? -24.212 -12.738 -31.566 1.00 30.65 230 GLU A O 1
ATOM 1734 N N . PHE A 1 241 ? -22.162 -13.434 -30.885 1.00 27.88 231 PHE A N 1
ATOM 1735 C CA . PHE A 1 241 ? -21.722 -12.115 -30.426 1.00 26.76 231 PHE A CA 1
ATOM 1736 C C . PHE A 1 241 ? -21.697 -11.155 -31.622 1.00 32.14 231 PHE A C 1
ATOM 1737 O O . PHE A 1 241 ? -22.221 -10.042 -31.534 1.00 31.11 231 PHE A O 1
ATOM 1745 N N . ASP A 1 242 ? -21.132 -11.616 -32.767 1.00 30.17 232 ASP A N 1
ATOM 1746 C CA . ASP A 1 242 ? -21.081 -10.821 -33.988 1.00 30.17 232 ASP A CA 1
ATOM 1747 C C . ASP A 1 242 ? -22.490 -10.540 -34.514 1.00 32.68 232 ASP A C 1
ATOM 1748 O O . ASP A 1 242 ? -22.736 -9.427 -34.970 1.00 31.21 232 ASP A O 1
ATOM 1753 N N . HIS A 1 243 ? -23.421 -11.525 -34.400 1.00 31.61 233 HIS A N 1
ATOM 1754 C CA . HIS A 1 243 ? -24.830 -11.356 -34.778 1.00 32.05 233 HIS A CA 1
ATOM 1755 C C . HIS A 1 243 ? -25.445 -10.216 -33.945 1.00 35.15 233 HIS A C 1
ATOM 1756 O O . HIS A 1 243 ? -26.106 -9.350 -34.509 1.00 34.71 233 HIS A O 1
ATOM 1763 N N . ALA A 1 244 ? -25.188 -10.206 -32.608 1.00 31.24 234 ALA A N 1
ATOM 1764 C CA . ALA A 1 244 ? -25.679 -9.164 -31.694 1.00 30.84 234 ALA A CA 1
ATOM 1765 C C . ALA A 1 244 ? -25.147 -7.790 -32.111 1.00 34.04 234 ALA A C 1
ATOM 1766 O O . ALA A 1 244 ? -25.920 -6.829 -32.125 1.00 32.12 234 ALA A O 1
ATOM 1768 N N . LEU A 1 245 ? -23.855 -7.716 -32.535 1.00 31.40 235 LEU A N 1
ATOM 1769 C CA . LEU A 1 245 ? -23.242 -6.476 -33.018 1.00 31.86 235 LEU A CA 1
ATOM 1770 C C . LEU A 1 245 ? -23.940 -6.003 -34.301 1.00 36.13 235 LEU A C 1
ATOM 1771 O O . LEU A 1 245 ? -24.195 -4.805 -34.453 1.00 34.76 235 LEU A O 1
ATOM 1776 N N . ASN A 1 246 ? -24.262 -6.951 -35.203 1.00 35.15 236 ASN A N 1
ATOM 1777 C CA . ASN A 1 246 ? -24.931 -6.664 -36.476 1.00 35.95 236 ASN A CA 1
ATOM 1778 C C . ASN A 1 246 ? -26.419 -6.314 -36.294 1.00 40.92 236 ASN A C 1
ATOM 1779 O O . ASN A 1 246 ? -26.961 -5.576 -37.107 1.00 41.64 236 ASN A O 1
ATOM 1784 N N . VAL A 1 247 ? -27.053 -6.792 -35.207 1.00 38.20 237 VAL A N 1
ATOM 1785 C CA . VAL A 1 247 ? -28.437 -6.450 -34.840 1.00 37.88 237 VAL A CA 1
ATOM 1786 C C . VAL A 1 247 ? -28.442 -4.967 -34.418 1.00 40.11 237 VAL A C 1
ATOM 1787 O O . VAL A 1 247 ? -29.307 -4.205 -34.856 1.00 39.79 237 VAL A O 1
ATOM 1791 N N . PHE A 1 248 ? -27.427 -4.551 -33.628 1.00 34.73 238 PHE A N 1
ATOM 1792 C CA . PHE A 1 248 ? -27.265 -3.161 -33.187 1.00 33.29 238 PHE A CA 1
ATOM 1793 C C . PHE A 1 248 ? -27.060 -2.192 -34.382 1.00 41.93 238 PHE A C 1
ATOM 1794 O O . PHE A 1 248 ? -27.625 -1.096 -34.385 1.00 41.02 238 PHE A O 1
ATOM 1802 N N . SER A 1 249 ? -26.190 -2.571 -35.339 1.00 42.97 239 SER A N 1
ATOM 1803 C CA . SER A 1 249 ? -25.842 -1.756 -36.509 1.00 45.40 239 SER A CA 1
ATOM 1804 C C . SER A 1 249 ? -26.980 -1.605 -37.519 1.00 54.73 239 SER A C 1
ATOM 1805 O O . SER A 1 249 ? -27.169 -0.517 -38.069 1.00 54.96 239 SER A O 1
ATOM 1808 N N . GLY A 1 250 ? -27.691 -2.700 -37.769 1.00 54.76 240 GLY A N 1
ATOM 1809 C CA . GLY A 1 250 ? -28.761 -2.771 -38.755 1.00 56.28 240 GLY A CA 1
ATOM 1810 C C . GLY A 1 250 ? -28.411 -3.703 -39.905 1.00 63.83 240 GLY A C 1
ATOM 1811 O O . GLY A 1 250 ? -29.216 -3.881 -40.827 1.00 63.88 240 GLY A O 1
ATOM 1812 N N . ARG A 1 251 ? -27.199 -4.314 -39.853 1.00 62.19 241 ARG A N 1
ATOM 1813 C CA . ARG A 1 251 ? -26.698 -5.278 -40.840 1.00 62.71 241 ARG A CA 1
ATOM 1814 C C . ARG A 1 251 ? -27.554 -6.558 -40.820 1.00 68.17 241 ARG A C 1
ATOM 1815 O O . ARG A 1 251 ? -27.821 -7.134 -41.879 1.00 68.17 241 ARG A O 1
ATOM 1823 N N . GLU A 1 252 ? -27.990 -6.983 -39.615 1.00 65.20 242 GLU A N 1
ATOM 1824 C CA . GLU A 1 252 ? -28.831 -8.166 -39.401 1.00 65.24 242 GLU A CA 1
ATOM 1825 C C . GLU A 1 252 ? -30.165 -7.792 -38.728 1.00 69.76 242 GLU A C 1
ATOM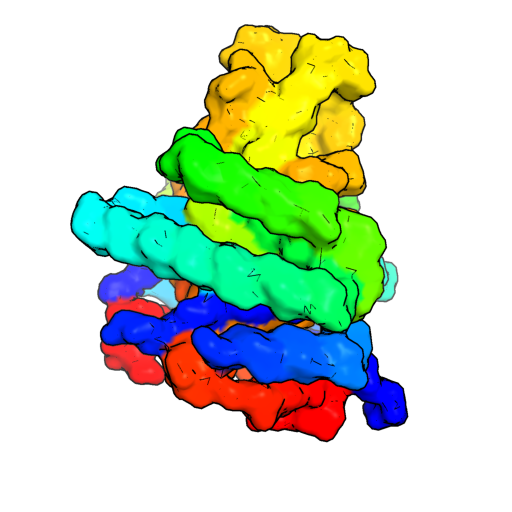 1826 O O . GLU A 1 252 ? -30.244 -6.772 -38.036 1.00 69.41 242 GLU A O 1
ATOM 1832 N N . ARG A 1 253 ? -31.209 -8.617 -38.944 1.00 66.44 243 ARG A N 1
ATOM 1833 C CA . ARG A 1 253 ? -32.554 -8.407 -38.394 1.00 95.40 243 ARG A CA 1
ATOM 1834 C C . ARG A 1 253 ? -32.686 -8.972 -36.981 1.00 110.51 243 ARG A C 1
ATOM 1835 O O . ARG A 1 253 ? -32.192 -10.062 -36.698 1.00 67.98 243 ARG A O 1
ATOM 1843 N N . SER B 1 24 ? -43.879 -25.025 -9.058 1.00 57.73 14 SER B N 1
ATOM 1844 C CA . SER B 1 24 ? -44.649 -23.799 -9.251 1.00 56.75 14 SER B CA 1
ATOM 1845 C C . SER B 1 24 ? -46.068 -23.956 -8.693 1.00 57.94 14 SER B C 1
ATOM 1846 O O . SER B 1 24 ? -47.046 -23.967 -9.448 1.00 59.32 14 SER B O 1
ATOM 1849 N N . GLU B 1 25 ? -46.176 -24.113 -7.365 1.00 49.95 15 GLU B N 1
ATOM 1850 C CA . GLU B 1 25 ? -47.467 -24.256 -6.708 1.00 47.03 15 GLU B CA 1
ATOM 1851 C C . GLU B 1 25 ? -48.082 -22.868 -6.487 1.00 44.30 15 GLU B C 1
ATOM 1852 O O . GLU B 1 25 ? -49.254 -22.681 -6.809 1.00 44.33 15 GLU B O 1
ATOM 1858 N N . GLU B 1 26 ? -47.292 -21.889 -5.980 1.00 35.10 16 GLU B N 1
ATOM 1859 C CA . GLU B 1 26 ? -47.793 -20.532 -5.725 1.00 32.75 16 GLU B CA 1
ATOM 1860 C C . GLU B 1 26 ? -47.413 -19.559 -6.837 1.00 31.88 16 GLU B C 1
ATOM 1861 O O . GLU B 1 26 ? -46.240 -19.475 -7.205 1.00 29.26 16 GLU B O 1
ATOM 1867 N N . TYR B 1 27 ? -48.408 -18.823 -7.376 1.00 27.21 17 TYR B N 1
ATOM 1868 C CA . TYR B 1 27 ? -48.174 -17.859 -8.449 1.00 27.49 17 TYR B CA 1
ATOM 1869 C C . TYR B 1 27 ? -48.362 -16.441 -7.913 1.00 28.98 17 TYR B C 1
ATOM 1870 O O . TYR B 1 27 ? -49.495 -15.958 -7.792 1.00 28.59 17 TYR B O 1
ATOM 1879 N N . HIS B 1 28 ? -47.249 -15.782 -7.570 1.00 22.83 18 HIS B N 1
ATOM 1880 C CA . HIS B 1 28 ? -47.302 -14.438 -7.008 1.00 22.23 18 HIS B CA 1
ATOM 1881 C C . HIS B 1 28 ? -47.227 -13.389 -8.091 1.00 23.32 18 HIS B C 1
ATOM 1882 O O . HIS B 1 28 ? -46.323 -13.412 -8.921 1.00 22.13 18 HIS B O 1
ATOM 1889 N N . LEU B 1 29 ? -48.167 -12.452 -8.062 1.00 19.84 19 LEU B N 1
ATOM 1890 C CA . LEU B 1 29 ? -48.204 -11.363 -9.017 1.00 19.78 19 LEU B CA 1
ATOM 1891 C C . LEU B 1 29 ? -47.163 -10.296 -8.637 1.00 21.78 19 LEU B C 1
ATOM 1892 O O . LEU B 1 29 ? -46.772 -10.240 -7.470 1.00 20.80 19 LEU B O 1
ATOM 1897 N N . PRO B 1 30 ? -46.743 -9.420 -9.582 1.00 18.80 20 PRO B N 1
ATOM 1898 C CA . PRO B 1 30 ? -45.764 -8.377 -9.214 1.00 18.37 20 PRO B CA 1
ATOM 1899 C C . PRO B 1 30 ? -46.411 -7.387 -8.260 1.00 21.58 20 PRO B C 1
ATOM 1900 O O . PRO B 1 30 ? -47.627 -7.214 -8.310 1.00 21.01 20 PRO B O 1
ATOM 1904 N N . GLN B 1 31 ? -45.623 -6.812 -7.332 1.00 17.82 21 GLN B N 1
ATOM 1905 C CA . GLN B 1 31 ? -46.180 -5.832 -6.389 1.00 16.63 21 GLN B CA 1
ATOM 1906 C C . GLN B 1 31 ? -46.169 -4.405 -6.986 1.00 17.51 21 GLN B C 1
ATOM 1907 O O . GLN B 1 31 ? -46.958 -3.550 -6.563 1.00 18.12 21 GLN B O 1
ATOM 1913 N N . HIS B 1 32 ? -45.249 -4.140 -7.915 1.00 15.11 22 HIS B N 1
ATOM 1914 C CA . HIS B 1 32 ? -45.079 -2.827 -8.528 1.00 13.87 22 HIS B CA 1
ATOM 1915 C C . HIS B 1 32 ? -44.720 -3.006 -10.010 1.00 18.34 22 HIS B C 1
ATOM 1916 O O . HIS B 1 32 ? -43.627 -3.472 -10.354 1.00 17.75 22 HIS B O 1
ATOM 1923 N N . VAL B 1 33 ? -45.633 -2.597 -10.874 1.00 14.65 23 VAL B N 1
ATOM 1924 C CA . VAL B 1 33 ? -45.450 -2.706 -12.325 1.00 14.00 23 VAL B CA 1
ATOM 1925 C C . VAL B 1 33 ? -45.121 -1.327 -12.882 1.00 17.86 23 VAL B C 1
ATOM 1926 O O . VAL B 1 33 ? -45.722 -0.337 -12.454 1.00 17.90 23 VAL B O 1
ATOM 1930 N N . ALA B 1 34 ? -44.173 -1.249 -13.817 1.00 14.53 24 ALA B N 1
ATOM 1931 C CA . ALA B 1 34 ? -43.868 0.020 -14.473 1.00 14.80 24 ALA B CA 1
ATOM 1932 C C . ALA B 1 34 ? -44.068 -0.164 -15.993 1.00 18.19 24 ALA B C 1
ATOM 1933 O O . ALA B 1 34 ? -43.856 -1.268 -16.522 1.00 17.58 24 ALA B O 1
ATOM 1935 N N . ILE B 1 35 ? -44.552 0.871 -16.683 1.00 14.89 25 ILE B N 1
ATOM 1936 C CA . ILE B 1 35 ? -44.794 0.726 -18.131 1.00 15.87 25 ILE B CA 1
ATOM 1937 C C . ILE B 1 35 ? -44.175 1.878 -18.896 1.00 19.91 25 ILE B C 1
ATOM 1938 O O . ILE B 1 35 ? -44.418 3.036 -18.554 1.00 19.91 25 ILE B O 1
ATOM 1943 N N . ILE B 1 36 ? -43.446 1.556 -19.978 1.00 17.29 26 ILE B N 1
ATOM 1944 C CA . ILE B 1 36 ? -42.927 2.541 -20.947 1.00 18.60 26 ILE B CA 1
ATOM 1945 C C . ILE B 1 36 ? -43.975 2.456 -22.082 1.00 24.56 26 ILE B C 1
ATOM 1946 O O . ILE B 1 36 ? -44.076 1.419 -22.756 1.00 23.52 26 ILE B O 1
ATOM 1951 N N . MET B 1 37 ? -44.796 3.505 -22.204 1.00 23.75 27 MET B N 1
ATOM 1952 C CA . MET B 1 37 ? -45.933 3.604 -23.142 1.00 24.95 27 MET B CA 1
ATOM 1953 C C . MET B 1 37 ? -45.467 4.076 -24.526 1.00 33.09 27 MET B C 1
ATOM 1954 O O . MET B 1 37 ? -45.771 5.193 -24.940 1.00 34.00 27 MET B O 1
ATOM 1959 N N . ASP B 1 38 ? -44.696 3.233 -25.217 1.00 31.60 28 ASP B N 1
ATOM 1960 C CA . ASP B 1 38 ? -44.127 3.556 -26.530 1.00 33.05 28 ASP B CA 1
ATOM 1961 C C . ASP B 1 38 ? -44.954 2.992 -27.705 1.00 38.94 28 ASP B C 1
ATOM 1962 O O . ASP B 1 38 ? -45.629 1.971 -27.569 1.00 36.00 28 ASP B O 1
ATOM 1967 N N . GLY B 1 39 ? -44.896 3.683 -28.840 1.00 41.25 29 GLY B N 1
ATOM 1968 C CA . GLY B 1 39 ? -45.596 3.292 -30.059 1.00 42.69 29 GLY B CA 1
ATOM 1969 C C . GLY B 1 39 ? -46.667 4.256 -30.533 1.00 50.75 29 GLY B C 1
ATOM 1970 O O . GLY B 1 39 ? -47.311 3.996 -31.556 1.00 50.53 29 GLY B O 1
ATOM 1971 N N . ASN B 1 40 ? -46.862 5.377 -29.799 1.00 49.63 30 ASN B N 1
ATOM 1972 C CA . ASN B 1 40 ? -47.868 6.407 -30.099 1.00 50.44 30 ASN B CA 1
ATOM 1973 C C . ASN B 1 40 ? -47.677 7.085 -31.466 1.00 56.78 30 ASN B C 1
ATOM 1974 O O . ASN B 1 40 ? -48.668 7.318 -32.164 1.00 57.42 30 ASN B O 1
ATOM 1979 N N . ASN B 1 41 ? -46.416 7.371 -31.855 1.00 53.76 31 ASN B N 1
ATOM 1980 C CA . ASN B 1 41 ? -46.081 7.992 -33.142 1.00 84.68 31 ASN B CA 1
ATOM 1981 C C . ASN B 1 41 ? -46.003 6.933 -34.240 1.00 113.01 31 ASN B C 1
ATOM 1982 O O . ASN B 1 41 ? -46.218 7.236 -35.412 1.00 75.21 31 ASN B O 1
ATOM 1987 N N . ASN B 1 60 ? -56.666 6.608 -22.946 1.00 46.01 50 ASN B N 1
ATOM 1988 C CA . ASN B 1 60 ? -57.783 5.748 -22.549 1.00 45.23 50 ASN B CA 1
ATOM 1989 C C . ASN B 1 60 ? -57.346 4.300 -22.270 1.00 44.41 50 ASN B C 1
ATOM 1990 O O . ASN B 1 60 ? -58.007 3.619 -21.485 1.00 44.95 50 ASN B O 1
ATOM 1995 N N . VAL B 1 61 ? -56.224 3.844 -22.894 1.00 35.44 51 VAL B N 1
ATOM 1996 C CA . VAL B 1 61 ? -55.643 2.493 -22.770 1.00 32.65 51 VAL B CA 1
ATOM 1997 C C . VAL B 1 61 ? -55.323 2.162 -21.295 1.00 30.88 51 VAL B C 1
ATOM 1998 O O . VAL B 1 61 ? -55.495 1.030 -20.835 1.00 27.50 51 VAL B O 1
ATOM 2002 N N . LEU B 1 62 ? -54.869 3.168 -20.573 1.00 28.96 52 LEU B N 1
ATOM 2003 C CA . LEU B 1 62 ? -54.466 3.066 -19.175 1.00 29.51 52 LEU B CA 1
ATOM 2004 C C . LEU B 1 62 ? -55.626 2.726 -18.232 1.00 28.66 52 LEU B C 1
ATOM 2005 O O . LEU B 1 62 ? -55.430 1.948 -17.302 1.00 25.84 52 LEU B O 1
ATOM 2010 N N . ASP B 1 63 ? -56.835 3.281 -18.475 1.00 25.25 53 ASP B N 1
ATOM 2011 C CA . ASP B 1 63 ? -57.992 3.088 -17.579 1.00 24.04 53 ASP B CA 1
ATOM 2012 C C . ASP B 1 63 ? -58.326 1.601 -17.285 1.00 26.72 53 ASP B C 1
ATOM 2013 O O . ASP B 1 63 ? -58.343 1.238 -16.105 1.00 24.96 53 ASP B O 1
ATOM 2018 N N . PRO B 1 64 ? -58.491 0.685 -18.266 1.00 25.04 54 PRO B N 1
ATOM 2019 C CA . PRO B 1 64 ? -58.753 -0.706 -17.877 1.00 24.65 54 PRO B CA 1
ATOM 2020 C C . PRO B 1 64 ? -57.527 -1.399 -17.234 1.00 24.66 54 PRO B C 1
ATOM 2021 O O . PRO B 1 64 ? -57.710 -2.316 -16.447 1.00 23.59 54 PRO B O 1
ATOM 2025 N N . ILE B 1 65 ? -56.294 -0.944 -17.540 1.00 20.89 55 ILE B N 1
ATOM 2026 C CA . ILE B 1 65 ? -55.070 -1.530 -16.927 1.00 19.94 55 ILE B CA 1
ATOM 2027 C C . ILE B 1 65 ? -55.050 -1.164 -15.419 1.00 21.54 55 ILE B C 1
ATOM 2028 O O . ILE B 1 65 ? -54.848 -2.040 -14.567 1.00 22.26 55 ILE B O 1
ATOM 2033 N N . VAL B 1 66 ? -55.349 0.107 -15.095 1.00 19.23 56 VAL B N 1
ATOM 2034 C CA . VAL B 1 66 ? -55.453 0.579 -13.696 1.00 19.23 56 VAL B CA 1
ATOM 2035 C C . VAL B 1 66 ? -56.518 -0.251 -12.947 1.00 23.93 56 VAL B C 1
ATOM 2036 O O . VAL B 1 66 ? -56.265 -0.743 -11.839 1.00 24.21 56 VAL B O 1
ATOM 2040 N N . GLU B 1 67 ? -57.692 -0.470 -13.588 1.00 21.91 57 GLU B N 1
ATOM 2041 C CA . GLU B 1 67 ? -58.783 -1.249 -12.990 1.00 22.26 57 GLU B CA 1
ATOM 2042 C C . GLU B 1 67 ? -58.402 -2.715 -12.758 1.00 25.11 57 GLU B C 1
ATOM 2043 O O . GLU B 1 67 ? -58.766 -3.292 -11.726 1.00 24.38 57 GLU B O 1
ATOM 2049 N N . HIS B 1 68 ? -57.564 -3.273 -13.661 1.00 23.02 58 HIS B N 1
ATOM 2050 C CA . HIS B 1 68 ? 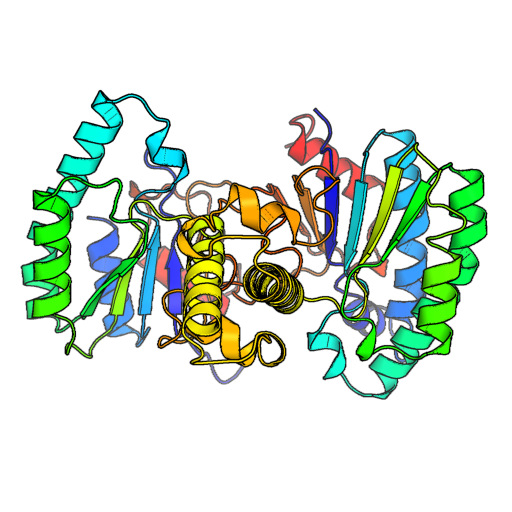-57.068 -4.646 -13.549 1.00 23.20 58 HIS B CA 1
ATOM 2051 C C . HIS B 1 68 ? -56.060 -4.784 -12.398 1.00 25.65 58 HIS B C 1
ATOM 2052 O O . HIS B 1 68 ? -56.036 -5.825 -11.724 1.00 24.42 58 HIS B O 1
ATOM 2059 N N . CYS B 1 69 ? -55.239 -3.726 -12.154 1.00 20.85 59 CYS B N 1
ATOM 2060 C CA . CYS B 1 69 ? -54.317 -3.746 -11.008 1.00 19.73 59 CYS B CA 1
ATOM 2061 C C . CYS B 1 69 ? -55.093 -3.843 -9.713 1.00 22.92 59 CYS B C 1
ATOM 2062 O O . CYS B 1 69 ? -54.730 -4.639 -8.850 1.00 23.11 59 CYS B O 1
ATOM 2065 N N . VAL B 1 70 ? -56.158 -3.035 -9.577 1.00 21.50 60 VAL B N 1
ATOM 2066 C CA . VAL B 1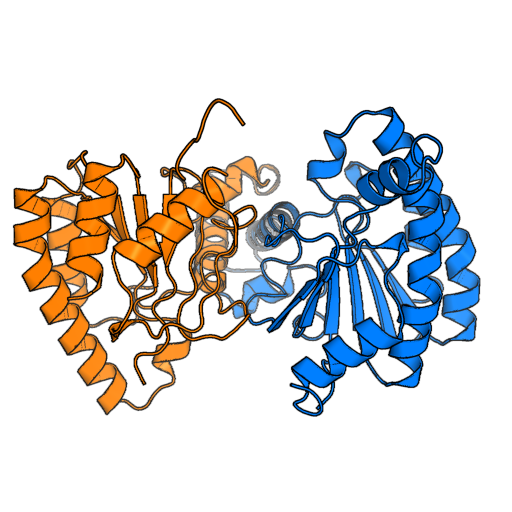 70 ? -57.023 -3.038 -8.394 1.00 23.37 60 VAL B CA 1
ATOM 2067 C C . VAL B 1 70 ? -57.666 -4.421 -8.210 1.00 29.51 60 VAL B C 1
ATOM 2068 O O . VAL B 1 70 ? -57.633 -4.973 -7.109 1.00 29.23 60 VAL B O 1
ATOM 2072 N N . LYS B 1 71 ? -58.169 -5.009 -9.303 1.00 28.29 61 LYS B N 1
ATOM 2073 C CA . LYS B 1 71 ? -58.799 -6.333 -9.289 1.00 28.40 61 LYS B CA 1
ATOM 2074 C C . LYS B 1 71 ? -57.849 -7.458 -8.864 1.00 30.99 61 LYS B C 1
ATOM 2075 O O . LYS B 1 71 ? -58.238 -8.324 -8.074 1.00 31.25 61 LYS B O 1
ATOM 2081 N N . THR B 1 72 ? -56.607 -7.437 -9.375 1.00 25.30 62 THR B N 1
ATOM 2082 C CA . THR B 1 72 ? -55.619 -8.490 -9.121 1.00 24.22 62 THR B CA 1
ATOM 2083 C C . THR B 1 72 ? -54.716 -8.267 -7.875 1.00 28.06 62 THR B C 1
ATOM 2084 O O . THR B 1 72 ? -53.971 -9.172 -7.505 1.00 29.55 62 THR B O 1
ATOM 2088 N N . GLY B 1 73 ? -54.788 -7.102 -7.241 1.00 23.98 63 GLY B N 1
ATOM 2089 C CA . GLY B 1 73 ? -53.995 -6.839 -6.042 1.00 23.23 63 GLY B CA 1
ATOM 2090 C C . GLY B 1 73 ? -52.644 -6.176 -6.268 1.00 24.70 63 GLY B C 1
ATOM 2091 O O . GLY B 1 73 ? -51.862 -6.072 -5.321 1.00 24.60 63 GLY B O 1
ATOM 2092 N N . VAL B 1 74 ? -52.343 -5.727 -7.518 1.00 20.16 64 VAL B N 1
ATOM 2093 C CA . VAL B 1 74 ? -51.070 -5.014 -7.808 1.00 18.97 64 VAL B CA 1
ATOM 2094 C C . VAL B 1 74 ? -51.120 -3.686 -7.015 1.00 23.21 64 VAL B C 1
ATOM 2095 O O . VAL B 1 74 ? -52.056 -2.908 -7.186 1.00 24.51 64 VAL B O 1
ATOM 2099 N N . ARG B 1 75 ? -50.142 -3.460 -6.131 1.00 18.32 65 ARG B N 1
ATOM 2100 C CA . ARG B 1 75 ? -50.147 -2.293 -5.243 1.00 17.98 65 ARG B CA 1
ATOM 2101 C C . ARG B 1 75 ? -49.792 -0.984 -5.910 1.00 18.35 65 ARG B C 1
ATOM 2102 O O . ARG B 1 75 ? -50.234 0.076 -5.452 1.00 15.61 65 ARG B O 1
ATOM 2110 N N . ALA B 1 76 ? -48.940 -1.047 -6.939 1.00 13.55 66 ALA B N 1
ATOM 2111 C CA . ALA B 1 76 ? -48.478 0.182 -7.575 1.00 13.44 66 ALA B CA 1
ATOM 2112 C C . ALA B 1 76 ? -48.272 0.012 -9.071 1.00 17.88 66 ALA B C 1
ATOM 2113 O O . ALA B 1 76 ? -47.837 -1.042 -9.535 1.00 15.04 66 ALA B O 1
ATOM 2115 N N . LEU B 1 77 ? -48.578 1.077 -9.817 1.00 15.08 67 LEU B N 1
ATOM 2116 C CA . LEU B 1 77 ? -48.369 1.147 -11.248 1.00 14.44 67 LEU B CA 1
ATOM 2117 C C . LEU B 1 77 ? -47.711 2.484 -11.546 1.00 16.91 67 LEU B C 1
ATOM 2118 O O . LEU B 1 77 ? -48.218 3.520 -11.126 1.00 15.54 67 LEU B O 1
ATOM 2123 N N . THR B 1 78 ? -46.547 2.449 -12.213 1.00 13.73 68 THR B N 1
ATOM 2124 C CA . THR B 1 78 ? -45.799 3.644 -12.578 1.00 13.66 68 THR B CA 1
ATOM 2125 C C . THR B 1 78 ? -45.678 3.701 -14.094 1.00 17.82 68 THR B C 1
ATOM 2126 O O . THR B 1 78 ? -45.204 2.740 -14.710 1.00 16.47 68 THR B O 1
ATOM 2130 N N . VAL B 1 79 ? -46.085 4.833 -14.704 1.00 15.65 69 VAL B N 1
ATOM 2131 C CA . VAL B 1 79 ? -46.078 4.940 -16.173 1.00 15.44 69 VAL B CA 1
ATOM 2132 C C . VAL B 1 79 ? -45.234 6.094 -16.666 1.00 17.32 69 VAL B C 1
ATOM 2133 O O . VAL B 1 79 ? -45.205 7.158 -16.047 1.00 18.33 69 VAL B O 1
ATOM 2137 N N . PHE B 1 80 ? -44.505 5.871 -17.764 1.00 16.27 70 PHE B N 1
ATOM 2138 C CA . PHE B 1 80 ? -43.620 6.891 -18.329 1.00 17.09 70 PHE B CA 1
ATOM 2139 C C . PHE B 1 80 ? -44.368 7.754 -19.338 1.00 24.72 70 PHE B C 1
ATOM 2140 O O . PHE B 1 80 ? -44.504 7.346 -20.484 1.00 25.32 70 PHE B O 1
ATOM 2148 N N . ALA B 1 81 ? -44.829 8.947 -18.923 1.00 23.59 71 ALA B N 1
ATOM 2149 C CA . ALA B 1 81 ? -45.593 9.822 -19.816 1.00 25.02 71 ALA B CA 1
ATOM 2150 C C . ALA B 1 81 ? -44.726 10.761 -20.635 1.00 30.78 71 ALA B C 1
ATOM 2151 O O . ALA B 1 81 ? -44.858 10.791 -21.858 1.00 31.77 71 ALA B O 1
ATOM 2153 N N . PHE B 1 82 ? -43.829 11.506 -19.976 1.00 26.99 72 PHE B N 1
ATOM 2154 C CA . PHE B 1 82 ? -43.004 12.514 -20.636 1.00 27.21 72 PHE B CA 1
ATOM 2155 C C . PHE B 1 82 ? -41.583 12.478 -20.084 1.00 27.99 72 PHE B C 1
ATOM 2156 O O . PHE B 1 82 ? -41.377 12.703 -18.894 1.00 25.53 72 PHE B O 1
ATOM 2164 N N . SER B 1 83 ? -40.605 12.261 -20.961 1.00 26.04 73 SER B N 1
ATOM 2165 C CA . SER B 1 83 ? -39.202 12.162 -20.563 1.00 27.32 73 SER B CA 1
ATOM 2166 C C . SER B 1 83 ? -38.429 13.479 -20.562 1.00 33.43 73 SER B C 1
ATOM 2167 O O . SER B 1 83 ? -38.881 14.465 -21.151 1.00 33.68 73 SER B O 1
ATOM 2170 N N . SER B 1 84 ? -37.217 13.469 -19.939 1.00 33.60 74 SER B N 1
ATOM 2171 C CA . SER B 1 84 ? -36.271 14.592 -19.943 1.00 34.27 74 SER B CA 1
ATOM 2172 C C . SER B 1 84 ? -36.012 14.923 -21.445 1.00 40.73 74 SER B C 1
ATOM 2173 O O . SER B 1 84 ? -36.143 16.079 -21.870 1.00 39.62 74 SER B O 1
ATOM 2176 N N . GLU B 1 85 ? -35.728 13.863 -22.240 1.00 39.38 75 GLU B N 1
ATOM 2177 C CA . GLU B 1 85 ? -35.443 13.888 -23.683 1.00 40.64 75 GLU B CA 1
ATOM 2178 C C . GLU B 1 85 ? -36.557 14.569 -24.512 1.00 45.48 75 GLU B C 1
ATOM 2179 O O . GLU B 1 85 ? -36.257 15.207 -25.525 1.00 44.83 75 GLU B O 1
ATOM 2185 N N . ASN B 1 86 ? -37.837 14.441 -24.069 1.00 42.00 76 ASN B N 1
ATOM 2186 C CA . ASN B 1 86 ? -39.014 15.013 -24.737 1.00 41.29 76 ASN B CA 1
ATOM 2187 C C . ASN B 1 86 ? -39.047 16.558 -24.767 1.00 45.81 76 ASN B C 1
ATOM 2188 O O . ASN B 1 86 ? -39.781 17.124 -25.583 1.00 45.05 76 ASN B O 1
ATOM 2193 N N . TRP B 1 87 ? -38.235 17.237 -23.924 1.00 43.23 77 TRP B N 1
ATOM 2194 C CA . TRP B 1 87 ? -38.144 18.707 -23.914 1.00 43.49 77 TRP B CA 1
ATOM 2195 C C . TRP B 1 87 ? -37.398 19.234 -25.152 1.00 47.92 77 TRP B C 1
ATOM 2196 O O . TRP B 1 87 ? -37.567 20.399 -25.522 1.00 47.01 77 TRP B O 1
ATOM 2207 N N . ASN B 1 88 ? -36.572 18.373 -25.779 1.00 45.11 78 ASN B N 1
ATOM 2208 C CA . ASN B 1 88 ? -35.769 18.702 -26.964 1.00 45.27 78 ASN B CA 1
ATOM 2209 C C . ASN B 1 88 ? -36.583 18.666 -28.271 1.00 49.08 78 ASN B C 1
ATOM 2210 O O . ASN B 1 88 ? -36.057 19.010 -29.336 1.00 50.25 78 ASN B O 1
ATOM 2215 N N . ARG B 1 89 ? -37.870 18.285 -28.183 1.00 42.99 79 ARG B N 1
ATOM 2216 C CA . ARG B 1 89 ? -38.789 18.247 -29.323 1.00 41.39 79 ARG B CA 1
ATOM 2217 C C . ARG B 1 89 ? -39.240 19.692 -29.683 1.00 41.59 79 ARG B C 1
ATOM 2218 O O . ARG B 1 89 ? -39.041 20.593 -28.855 1.00 38.87 79 ARG B O 1
ATOM 2226 N N . PRO B 1 90 ? -39.828 19.953 -30.894 1.00 38.39 80 PRO B N 1
ATOM 2227 C CA . PRO B 1 90 ? -40.284 21.329 -31.219 1.00 37.53 80 PRO B CA 1
ATOM 2228 C C . PRO B 1 90 ? -41.305 21.882 -30.212 1.00 41.76 80 PRO B C 1
ATOM 2229 O O . PRO B 1 90 ? -42.059 21.103 -29.614 1.00 39.38 80 PRO B O 1
ATOM 2233 N N . GLN B 1 91 ? -41.341 23.227 -30.053 1.00 39.16 81 GLN B N 1
ATOM 2234 C CA . GLN B 1 91 ? -42.207 23.933 -29.109 1.00 39.69 81 GLN B CA 1
ATOM 2235 C C . GLN B 1 91 ? -43.705 23.612 -29.254 1.00 43.63 81 GLN B C 1
ATOM 2236 O O . GLN B 1 91 ? -44.376 23.446 -28.221 1.00 43.01 81 GLN B O 1
ATOM 2242 N N . TYR B 1 92 ? -44.225 23.508 -30.504 1.00 38.25 82 TYR B N 1
ATOM 2243 C CA . TYR B 1 92 ? -45.646 23.195 -30.725 1.00 37.16 82 TYR B CA 1
ATOM 2244 C C . TYR B 1 92 ? -46.016 21.787 -30.242 1.00 38.83 82 TYR B C 1
ATOM 2245 O O . TYR B 1 92 ? -47.148 21.575 -29.806 1.00 38.20 82 TYR B O 1
ATOM 2254 N N . GLU B 1 93 ? -45.068 20.835 -30.326 1.00 34.58 83 GLU B N 1
ATOM 2255 C CA . GLU B 1 93 ? -45.245 19.459 -29.856 1.00 34.79 83 GLU B CA 1
ATOM 2256 C C . GLU B 1 93 ? -45.279 19.436 -28.311 1.00 38.23 83 GLU B C 1
ATOM 2257 O O . GLU B 1 93 ? -46.123 18.750 -27.739 1.00 37.46 83 GLU B O 1
ATOM 2263 N N . VAL B 1 94 ? -44.358 20.183 -27.656 1.00 34.96 84 VAL B N 1
ATOM 2264 C CA . VAL B 1 94 ? -44.256 20.329 -26.194 1.00 35.26 84 VAL B CA 1
ATOM 2265 C C . VAL B 1 94 ? -45.586 20.937 -25.681 1.00 37.51 84 VAL B C 1
ATOM 2266 O O . VAL B 1 94 ? -46.163 20.413 -24.724 1.00 35.51 84 VAL B O 1
ATOM 2270 N N . ASP B 1 95 ? -46.081 22.007 -26.354 1.00 33.53 85 ASP B N 1
ATOM 2271 C CA . ASP B 1 95 ? -47.350 22.677 -26.029 1.00 33.24 85 ASP B CA 1
ATOM 2272 C C . ASP B 1 95 ? -48.522 21.697 -26.122 1.00 34.66 85 ASP B C 1
ATOM 2273 O O . ASP B 1 95 ? -49.342 21.657 -25.202 1.00 34.07 85 ASP B O 1
ATOM 2278 N N . LEU B 1 96 ? -48.571 20.863 -27.191 1.00 29.97 86 LEU B N 1
ATOM 2279 C CA . LEU B 1 96 ? -49.625 19.859 -27.342 1.00 30.56 86 LEU B CA 1
ATOM 2280 C C . LEU B 1 96 ? -49.531 18.813 -26.216 1.00 31.88 86 LEU B C 1
ATOM 2281 O O . LEU B 1 96 ? -50.566 18.409 -25.672 1.00 28.67 86 LEU B O 1
ATOM 2286 N N . LEU B 1 97 ? -48.292 18.400 -25.851 1.00 27.41 87 LEU B N 1
ATOM 2287 C CA . LEU B 1 97 ? -48.103 17.432 -24.764 1.00 27.82 87 LEU B CA 1
ATOM 2288 C C . LEU B 1 97 ? -48.539 18.003 -23.399 1.00 27.35 87 LEU B C 1
ATOM 2289 O O . LEU B 1 97 ? -49.134 17.273 -22.603 1.00 25.45 87 LEU B O 1
ATOM 2294 N N . MET B 1 98 ? -48.304 19.302 -23.163 1.00 23.75 88 MET B N 1
ATOM 2295 C CA . MET B 1 98 ? -48.731 19.980 -21.935 1.00 23.78 88 MET B CA 1
ATOM 2296 C C . MET B 1 98 ? -50.266 19.998 -21.843 1.00 26.47 88 MET B C 1
ATOM 2297 O O . MET B 1 98 ? -50.801 19.690 -20.779 1.00 24.17 88 MET B O 1
ATOM 2302 N N . LYS B 1 99 ? -50.958 20.233 -22.986 1.00 22.89 89 LYS B N 1
ATOM 2303 C CA . LYS B 1 99 ? -52.428 20.190 -23.062 1.00 23.99 89 LYS B CA 1
ATOM 2304 C C . LYS B 1 99 ? -52.954 18.800 -22.781 1.00 26.59 89 LYS B C 1
ATOM 2305 O O . LYS B 1 99 ? -53.937 18.666 -22.050 1.00 24.31 89 LYS B O 1
ATOM 2311 N N . LEU B 1 100 ? -52.299 17.759 -23.348 1.00 22.80 90 LEU B N 1
ATOM 2312 C CA . LEU B 1 100 ? -52.721 16.373 -23.136 1.00 23.19 90 LEU B CA 1
ATOM 2313 C C . LEU B 1 100 ? -52.538 15.971 -21.679 1.00 23.17 90 LEU B C 1
ATOM 2314 O O . LEU B 1 100 ? -53.395 15.274 -21.145 1.00 22.39 90 LEU B O 1
ATOM 2319 N N . LEU B 1 101 ? -51.443 16.419 -21.035 1.00 20.75 91 LEU B N 1
ATOM 2320 C CA . LEU B 1 101 ? -51.191 16.104 -19.630 1.00 21.84 91 LEU B CA 1
ATOM 2321 C C . LEU B 1 101 ? -52.263 16.765 -18.745 1.00 23.23 91 LEU B C 1
ATOM 2322 O O . LEU B 1 101 ? -52.801 16.116 -17.855 1.00 20.94 91 LEU B O 1
ATOM 2327 N N . GLU B 1 102 ? -52.584 18.038 -19.021 1.00 19.82 92 GLU B N 1
ATOM 2328 C CA . GLU B 1 102 ? -53.592 18.766 -18.260 1.00 19.97 92 GLU B CA 1
ATOM 2329 C C . GLU B 1 102 ? -54.949 18.061 -18.367 1.00 22.28 92 GLU B C 1
ATOM 2330 O O . GLU B 1 102 ? -55.605 17.817 -17.349 1.00 21.79 92 GLU B O 1
ATOM 2336 N N . GLU B 1 103 ? -55.349 17.706 -19.597 1.00 19.71 93 GLU B N 1
ATOM 2337 C CA . GLU B 1 103 ? -56.597 16.998 -19.883 1.00 19.09 93 GLU B CA 1
ATOM 2338 C C . GLU B 1 103 ? -56.640 15.670 -19.117 1.00 21.92 93 GLU B C 1
ATOM 2339 O O . GLU B 1 103 ? -57.632 15.368 -18.456 1.00 20.12 93 GLU B O 1
ATOM 2345 N N . THR B 1 104 ? -55.553 14.876 -19.208 1.00 18.09 94 THR B N 1
ATOM 2346 C CA . THR B 1 104 ? -55.477 13.578 -18.548 1.00 19.22 94 THR B CA 1
ATOM 2347 C C . THR B 1 104 ? -55.620 13.692 -17.012 1.00 20.58 94 THR B C 1
ATOM 2348 O O . THR B 1 104 ? -56.380 12.919 -16.436 1.00 19.67 94 THR B O 1
ATOM 2352 N N . ILE B 1 105 ? -54.940 14.667 -16.373 1.00 17.90 95 ILE B N 1
ATOM 2353 C CA . ILE B 1 105 ? -55.029 14.835 -14.927 1.00 17.36 95 ILE B CA 1
ATOM 2354 C C . ILE B 1 105 ? -56.467 15.180 -14.524 1.00 19.52 95 ILE B C 1
ATOM 2355 O O . ILE B 1 105 ? -57.016 14.541 -13.639 1.00 18.60 95 ILE B O 1
ATOM 2360 N N . HIS B 1 106 ? -57.086 16.143 -15.216 1.00 17.24 96 HIS B N 1
ATOM 2361 C CA . HIS B 1 106 ? -58.472 16.493 -14.911 1.00 17.24 96 HIS B CA 1
ATOM 2362 C C . HIS B 1 106 ? -59.388 15.282 -15.034 1.00 20.92 96 HIS B C 1
ATOM 2363 O O . HIS B 1 106 ? -60.182 15.035 -14.129 1.00 19.08 96 HIS B O 1
ATOM 2370 N N . GLU B 1 107 ? -59.263 14.509 -16.127 1.00 18.56 97 GLU B N 1
ATOM 2371 C CA . GLU B 1 107 ? -60.103 13.337 -16.334 1.00 19.62 97 GLU B CA 1
ATOM 2372 C C . GLU B 1 107 ? -59.850 12.243 -15.296 1.00 23.51 97 GLU B C 1
ATOM 2373 O O . GLU B 1 107 ? -60.759 11.472 -14.992 1.00 25.65 97 GLU B O 1
ATOM 2379 N N . GLN B 1 108 ? -58.620 12.141 -14.785 1.00 18.78 98 GLN B N 1
ATOM 2380 C CA . GLN B 1 108 ? -58.304 11.083 -13.823 1.00 19.19 98 GLN B CA 1
ATOM 2381 C C . GLN B 1 108 ? -58.743 11.379 -12.386 1.00 18.07 98 GLN B C 1
ATOM 2382 O O . GLN B 1 108 ? -59.005 10.439 -11.650 1.00 17.26 98 GLN B O 1
ATOM 2388 N N . ILE B 1 109 ? -58.749 12.658 -11.958 1.00 14.27 99 ILE B N 1
ATOM 2389 C CA . ILE B 1 109 ? -59.078 13.011 -10.552 1.00 14.10 99 ILE B CA 1
ATOM 2390 C C . ILE B 1 109 ? -60.406 12.351 -10.092 1.00 17.91 99 ILE B C 1
ATOM 2391 O O . ILE B 1 109 ? -60.385 11.667 -9.060 1.00 17.34 99 ILE B O 1
ATOM 2396 N N . PRO B 1 110 ? -61.533 12.446 -10.859 1.00 16.53 100 PRO B N 1
ATOM 2397 C CA . PRO B 1 110 ? -62.788 11.788 -10.406 1.00 16.50 100 PRO B CA 1
ATOM 2398 C C . PRO B 1 110 ? -62.665 10.265 -10.300 1.00 17.58 100 PRO B C 1
ATOM 2399 O O . PRO B 1 110 ? -63.288 9.673 -9.418 1.00 15.88 100 PRO B O 1
ATOM 2403 N N . ARG B 1 111 ? -61.862 9.628 -11.194 1.00 14.73 101 ARG B N 1
ATOM 2404 C CA . ARG B 1 111 ? -61.629 8.180 -11.174 1.00 14.64 101 ARG B CA 1
ATOM 2405 C C . ARG B 1 111 ? -60.801 7.815 -9.917 1.00 17.08 101 ARG B C 1
ATOM 2406 O O . ARG B 1 111 ? -61.129 6.840 -9.227 1.00 15.24 101 ARG B O 1
ATOM 2414 N N . MET B 1 112 ? -59.751 8.609 -9.621 1.00 15.17 102 MET B N 1
ATOM 2415 C CA . MET B 1 112 ? -58.909 8.390 -8.417 1.00 14.05 102 MET B CA 1
ATOM 2416 C C . MET B 1 112 ? -59.780 8.479 -7.158 1.00 16.71 102 MET B C 1
ATOM 2417 O O . MET B 1 112 ? -59.619 7.669 -6.264 1.00 16.56 102 MET B O 1
ATOM 2422 N N . LYS B 1 113 ? -60.741 9.421 -7.125 1.00 14.03 103 LYS B N 1
ATOM 2423 C CA . LYS B 1 113 ? -61.632 9.531 -5.982 1.00 14.68 103 LYS B CA 1
ATOM 2424 C C . LYS B 1 113 ? -62.603 8.352 -5.924 1.00 17.70 103 LYS B C 1
ATOM 2425 O O . LYS B 1 113 ? -62.764 7.746 -4.857 1.00 17.37 103 LYS B O 1
ATOM 2431 N N . LYS B 1 114 ? -63.234 8.008 -7.062 1.00 14.65 104 LYS B N 1
ATOM 2432 C CA . LYS B 1 114 ? -64.212 6.906 -7.096 1.00 15.32 104 LYS B CA 1
ATOM 2433 C C . LYS B 1 114 ? -63.584 5.560 -6.628 1.00 16.97 104 LYS B C 1
ATOM 2434 O O . LYS B 1 114 ? -64.194 4.837 -5.842 1.00 16.60 104 LYS B O 1
ATOM 2440 N N . PHE B 1 115 ? -62.405 5.229 -7.154 1.00 16.71 105 PHE B N 1
ATOM 2441 C CA . PHE B 1 115 ? -61.740 3.968 -6.839 1.00 17.36 105 PHE B CA 1
ATOM 2442 C C . PHE B 1 115 ? -60.797 4.040 -5.627 1.00 18.35 105 PHE B C 1
ATOM 2443 O O . PHE B 1 115 ? -60.173 3.025 -5.259 1.00 16.52 105 PHE B O 1
ATOM 2451 N N . ASN B 1 116 ? -60.691 5.233 -4.989 1.00 12.10 106 ASN B N 1
ATOM 2452 C CA . ASN B 1 116 ? -59.794 5.423 -3.852 1.00 12.16 106 ASN B CA 1
ATOM 2453 C C . ASN B 1 116 ? -58.326 5.026 -4.222 1.00 15.82 106 ASN B C 1
ATOM 2454 O O . ASN B 1 116 ? -57.663 4.249 -3.513 1.00 15.59 106 ASN B O 1
ATOM 2459 N N . ILE B 1 117 ? -57.828 5.584 -5.316 1.00 13.37 107 ILE B N 1
ATOM 2460 C CA . ILE B 1 117 ? -56.442 5.336 -5.750 1.00 13.83 107 ILE B CA 1
ATOM 2461 C C . ILE B 1 117 ? -55.627 6.608 -5.457 1.00 15.98 107 ILE B C 1
ATOM 2462 O O . ILE B 1 117 ? -56.145 7.725 -5.633 1.00 13.85 107 ILE B O 1
ATOM 2467 N N . ALA B 1 118 ? -54.360 6.435 -5.043 1.00 12.62 108 ALA B N 1
ATOM 2468 C CA . ALA B 1 118 ? -53.451 7.570 -4.822 1.00 13.05 108 ALA B CA 1
ATOM 2469 C C . ALA B 1 118 ? -52.792 7.925 -6.167 1.00 16.66 108 ALA B C 1
ATOM 2470 O O . ALA B 1 118 ? -52.251 7.055 -6.867 1.00 16.97 108 ALA B O 1
ATOM 2472 N N . LEU B 1 119 ? -52.849 9.201 -6.527 1.00 14.42 109 LEU B N 1
ATOM 2473 C CA . LEU B 1 119 ? -52.231 9.653 -7.769 1.00 13.81 109 LEU B CA 1
ATOM 2474 C C . LEU B 1 119 ? -51.010 10.496 -7.422 1.00 18.17 109 LEU B C 1
ATOM 2475 O O . LEU B 1 119 ? -51.126 11.443 -6.649 1.00 17.26 109 LEU B O 1
ATOM 2480 N N . ARG B 1 120 ? -49.835 10.117 -7.950 1.00 14.91 110 ARG B N 1
ATOM 2481 C CA . ARG B 1 120 ? -48.559 10.801 -7.696 1.00 14.51 110 ARG B CA 1
ATOM 2482 C C . ARG B 1 120 ? -47.858 11.116 -9.006 1.00 16.43 110 ARG B C 1
ATOM 2483 O O . ARG B 1 120 ? -48.105 10.478 -10.036 1.00 15.52 110 ARG B O 1
ATOM 2491 N N . PHE B 1 121 ? -46.929 12.071 -8.956 1.00 13.69 111 PHE B N 1
ATOM 2492 C CA . PHE B 1 121 ? -46.134 12.405 -10.120 1.00 13.83 111 PHE B CA 1
ATOM 2493 C C . PHE B 1 121 ? -44.673 12.435 -9.706 1.00 16.99 111 PHE B C 1
ATOM 2494 O O . PHE B 1 121 ? -44.349 12.887 -8.603 1.00 18.20 111 PHE B O 1
ATOM 2502 N N . ILE B 1 122 ? -43.806 11.995 -10.598 1.00 13.15 112 ILE B N 1
ATOM 2503 C CA . ILE B 1 122 ? -42.344 12.061 -10.393 1.00 13.09 112 ILE B CA 1
ATOM 2504 C C . ILE B 1 122 ? -41.737 12.761 -11.595 1.00 16.17 112 ILE B C 1
ATOM 2505 O O . ILE B 1 122 ? -42.277 12.651 -12.692 1.00 14.00 112 ILE B O 1
ATOM 2510 N N . GLY B 1 123 ? -40.640 13.470 -11.366 1.00 15.49 113 GLY B N 1
ATOM 2511 C CA . GLY B 1 123 ? -39.944 14.219 -12.398 1.00 16.61 113 GLY B CA 1
ATOM 2512 C C . GLY B 1 123 ? -39.659 15.648 -11.972 1.00 19.00 113 GLY B C 1
ATOM 2513 O O . GLY B 1 123 ? -40.024 16.085 -10.870 1.00 17.73 113 GLY B O 1
ATOM 2514 N N . ASP B 1 124 ? -38.929 16.355 -12.826 1.00 18.39 114 ASP B N 1
ATOM 2515 C CA . ASP B 1 124 ? -38.494 17.727 -12.612 1.00 18.50 114 ASP B CA 1
ATOM 2516 C C . ASP B 1 124 ? -39.679 18.674 -12.883 1.00 24.67 114 ASP B C 1
ATOM 2517 O O . ASP B 1 124 ? -40.104 18.809 -14.025 1.00 26.77 114 ASP B O 1
ATOM 2522 N N . ARG B 1 125 ? -40.178 19.337 -11.852 1.00 22.03 115 ARG B N 1
ATOM 2523 C CA . ARG B 1 125 ? -41.315 20.248 -11.998 1.00 22.77 115 ARG B CA 1
ATOM 2524 C C . ARG B 1 125 ? -40.915 21.680 -12.355 1.00 30.56 115 ARG B C 1
ATOM 2525 O O . ARG B 1 125 ? -41.778 22.485 -12.738 1.00 29.56 115 ARG B O 1
ATOM 2533 N N . SER B 1 126 ? -39.614 21.997 -12.240 1.00 30.27 116 SER B N 1
ATOM 2534 C CA . SER B 1 126 ? -39.090 23.343 -12.521 1.00 31.56 116 SER B CA 1
ATOM 2535 C C . SER B 1 126 ? -39.295 23.764 -13.977 1.00 38.72 116 SER B C 1
ATOM 2536 O O . SER B 1 126 ? -39.422 24.952 -14.257 1.00 40.12 116 SER B O 1
ATOM 2539 N N . ARG B 1 127 ? -39.345 22.783 -14.885 1.00 36.55 117 ARG B N 1
ATOM 2540 C CA . ARG B 1 127 ? -39.475 22.972 -16.327 1.00 37.32 117 ARG B CA 1
ATOM 2541 C C . ARG B 1 127 ? -40.938 23.102 -16.800 1.00 42.18 117 ARG B C 1
ATOM 2542 O O . ARG B 1 127 ? -41.182 23.559 -17.919 1.00 43.38 117 ARG B O 1
ATOM 2550 N N . LEU B 1 128 ? -41.905 22.714 -15.943 1.00 35.74 118 LEU B N 1
ATOM 2551 C CA . LEU B 1 128 ? -43.332 22.708 -16.268 1.00 33.23 118 LEU B CA 1
ATOM 2552 C C . LEU B 1 128 ? -44.076 24.046 -16.068 1.00 36.66 118 LEU B C 1
ATOM 2553 O O . LEU B 1 128 ? -43.686 24.832 -15.201 1.00 37.16 118 LEU B O 1
ATOM 2558 N N . PRO B 1 129 ? -45.194 24.286 -16.810 1.00 33.42 119 PRO B N 1
ATOM 2559 C CA . PRO B 1 129 ? -45.996 25.508 -16.577 1.00 33.67 119 PRO B CA 1
ATOM 2560 C C . PRO B 1 129 ? -46.637 25.515 -15.179 1.00 38.91 119 PRO B C 1
ATOM 2561 O O . PRO B 1 129 ? -47.036 24.454 -14.676 1.00 37.35 119 PRO B O 1
ATOM 2565 N N . SER B 1 130 ? -46.740 26.713 -14.564 1.00 35.65 120 SER B N 1
ATOM 2566 C CA . SER B 1 130 ? -47.270 26.955 -13.214 1.00 35.92 120 SER B CA 1
ATOM 2567 C C . SER B 1 130 ? -48.663 26.372 -12.942 1.00 38.36 120 SER B C 1
ATOM 2568 O O . SER B 1 130 ? -48.874 25.795 -11.867 1.00 37.01 120 SER B O 1
ATOM 2571 N N . HIS B 1 131 ? -49.603 26.515 -13.898 1.00 34.65 121 HIS B N 1
ATOM 2572 C CA . HIS B 1 131 ? -50.967 26.002 -13.740 1.00 34.32 121 HIS B CA 1
ATOM 2573 C C . HIS B 1 131 ? -50.995 24.471 -13.775 1.00 32.02 121 HIS B C 1
ATOM 2574 O O . HIS B 1 131 ? -51.846 23.867 -13.126 1.00 29.82 121 HIS B O 1
ATOM 2581 N N . LEU B 1 132 ? -50.069 23.850 -14.535 1.00 26.99 122 LEU B N 1
ATOM 2582 C CA . LEU B 1 132 ? -49.957 22.395 -14.608 1.00 26.08 122 LEU B CA 1
ATOM 2583 C C . LEU B 1 132 ? -49.410 21.836 -13.291 1.00 24.38 122 LEU B C 1
ATOM 2584 O O . LEU B 1 132 ? -49.933 20.832 -12.793 1.00 20.48 122 LEU B O 1
ATOM 2589 N N . VAL B 1 133 ? -48.387 22.499 -12.722 1.00 22.46 123 VAL B N 1
ATOM 2590 C CA . VAL B 1 133 ? -47.789 22.121 -11.427 1.00 23.14 123 VAL B CA 1
ATOM 2591 C C . VAL B 1 133 ? -48.856 22.263 -10.322 1.00 26.53 123 VAL B C 1
ATOM 2592 O O . VAL B 1 133 ? -49.006 21.352 -9.498 1.00 23.68 123 VAL B O 1
ATOM 2596 N N . ALA B 1 134 ? -49.634 23.377 -10.342 1.00 25.11 124 ALA B N 1
ATOM 2597 C CA . ALA B 1 134 ? -50.709 23.597 -9.362 1.00 25.05 124 ALA B CA 1
ATOM 2598 C C . ALA B 1 134 ? -51.760 22.477 -9.465 1.00 24.06 124 ALA B C 1
ATOM 2599 O O . ALA B 1 134 ? -52.220 21.976 -8.432 1.00 23.04 124 ALA B O 1
ATOM 2601 N N . LEU B 1 135 ? -52.079 22.041 -10.702 1.00 19.71 125 LEU B N 1
ATOM 2602 C CA . LEU B 1 135 ? -53.021 20.940 -10.955 1.00 19.06 125 LEU B CA 1
ATOM 2603 C C . LEU B 1 135 ? -52.462 19.598 -10.412 1.00 20.09 125 LEU B C 1
ATOM 2604 O O . LEU B 1 135 ? -53.205 18.812 -9.794 1.00 17.96 125 LEU B O 1
ATOM 2609 N N . MET B 1 136 ? -51.155 19.344 -10.661 1.00 17.44 126 MET B N 1
ATOM 2610 C CA . MET B 1 136 ? -50.482 18.128 -10.181 1.00 16.22 126 MET B CA 1
ATOM 2611 C C . MET B 1 136 ? -50.528 18.092 -8.647 1.00 19.80 126 MET B C 1
ATOM 2612 O O . MET B 1 136 ? -50.885 17.069 -8.064 1.00 18.08 126 MET B O 1
ATOM 2617 N N . GLU B 1 137 ? -50.241 19.246 -8.005 1.00 19.31 127 GLU B N 1
ATOM 2618 C CA . GLU B 1 137 ? -50.294 19.395 -6.555 1.00 21.65 127 GLU B CA 1
ATOM 2619 C C . GLU B 1 137 ? -51.695 19.114 -6.034 1.00 23.13 127 GLU B C 1
ATOM 2620 O O . GLU B 1 137 ? -51.812 18.352 -5.092 1.00 21.68 127 GLU B O 1
ATOM 2626 N N . ASP B 1 138 ? -52.756 19.661 -6.680 1.00 22.30 128 ASP B N 1
ATOM 2627 C CA . ASP B 1 138 ? -54.159 19.412 -6.275 1.00 23.18 128 ASP B CA 1
ATOM 2628 C C . ASP B 1 138 ? -54.480 17.914 -6.299 1.00 23.95 128 ASP B C 1
ATOM 2629 O O . ASP B 1 138 ? -55.042 17.377 -5.336 1.00 22.16 128 ASP B O 1
ATOM 2634 N N . ALA B 1 139 ? -54.150 17.247 -7.419 1.00 18.32 129 ALA B N 1
ATOM 2635 C CA . ALA B 1 139 ? -54.431 15.834 -7.600 1.00 17.70 129 ALA B CA 1
ATOM 2636 C C . ALA B 1 139 ? -53.689 14.988 -6.554 1.00 18.46 129 ALA B C 1
ATOM 2637 O O . ALA B 1 139 ? -54.297 14.085 -5.962 1.00 17.61 129 ALA B O 1
ATOM 2639 N N . GLU B 1 140 ? -52.397 15.267 -6.326 1.00 16.06 130 GLU B N 1
ATOM 2640 C CA . GLU B 1 140 ? -51.646 14.435 -5.373 1.00 18.02 130 GLU B CA 1
ATOM 2641 C C . GLU B 1 140 ? -52.113 14.705 -3.912 1.00 22.70 130 GLU B C 1
ATOM 2642 O O . GLU B 1 140 ? -52.313 13.749 -3.153 1.00 21.76 130 GLU B O 1
ATOM 2648 N N . GLN B 1 141 ? -52.438 15.964 -3.574 1.00 19.85 131 GLN B N 1
ATOM 2649 C CA . GLN B 1 141 ? -52.927 16.314 -2.236 1.00 21.51 131 GLN B CA 1
ATOM 2650 C C . GLN B 1 141 ? -54.336 15.752 -1.927 1.00 23.69 131 GLN B C 1
ATOM 2651 O O . GLN B 1 141 ? -54.541 15.269 -0.806 1.00 25.22 131 GLN B O 1
ATOM 2657 N N . GLN B 1 142 ? -55.273 15.752 -2.912 1.00 17.61 132 GLN B N 1
ATOM 2658 C CA . GLN B 1 142 ? -56.638 15.227 -2.744 1.00 18.34 132 GLN B CA 1
ATOM 2659 C C . GLN B 1 142 ? -56.674 13.715 -2.631 1.00 19.86 132 GLN B C 1
ATOM 2660 O O . GLN B 1 142 ? -57.683 13.162 -2.162 1.00 20.66 132 GLN B O 1
ATOM 2666 N N . THR B 1 143 ? -55.614 13.030 -3.122 1.00 13.94 133 THR B N 1
ATOM 2667 C CA . THR B 1 143 ? -55.594 11.557 -3.172 1.00 14.29 133 THR B CA 1
ATOM 2668 C C . THR B 1 143 ? -54.490 10.882 -2.348 1.00 15.50 133 THR B C 1
ATOM 2669 O O . THR B 1 143 ? -54.427 9.646 -2.334 1.00 14.84 133 THR B O 1
ATOM 2673 N N . ALA B 1 144 ? -53.640 11.664 -1.663 1.00 15.99 134 ALA B N 1
ATOM 2674 C CA . ALA B 1 144 ? -52.454 11.127 -0.968 1.00 17.70 134 ALA B CA 1
ATOM 2675 C C . ALA B 1 144 ? -52.743 10.016 0.055 1.00 19.09 134 ALA B C 1
ATOM 2676 O O . ALA B 1 144 ? -51.915 9.129 0.249 1.00 19.58 134 ALA B O 1
ATOM 2678 N N . HIS B 1 145 ? -53.912 10.058 0.688 1.00 15.48 135 HIS B N 1
ATOM 2679 C CA . HIS B 1 145 ? -54.309 9.100 1.729 1.00 15.33 135 HIS B CA 1
ATOM 2680 C C . HIS B 1 145 ? -55.012 7.865 1.139 1.00 17.96 135 HIS B C 1
ATOM 2681 O O . HIS B 1 145 ? -55.313 6.931 1.880 1.00 18.20 135 HIS B O 1
ATOM 2688 N N . HIS B 1 146 ? -55.294 7.853 -0.181 1.00 13.75 136 HIS B N 1
ATOM 2689 C CA . HIS B 1 146 ? -56.011 6.722 -0.809 1.00 12.12 136 HIS B CA 1
ATOM 2690 C C . HIS B 1 146 ? -55.186 5.441 -0.767 1.00 15.79 136 HIS B C 1
ATOM 2691 O O . HIS B 1 146 ? -53.972 5.501 -1.037 1.00 16.34 136 HIS B O 1
ATOM 2698 N N . ASP B 1 147 ? -55.819 4.303 -0.418 1.00 14.45 137 ASP B N 1
ATOM 2699 C CA . ASP B 1 147 ? -55.051 3.085 -0.182 1.00 16.06 137 ASP B CA 1
ATOM 2700 C C . ASP B 1 147 ? -55.303 1.913 -1.140 1.00 19.79 137 ASP B C 1
ATOM 2701 O O . ASP B 1 147 ? -54.670 0.878 -0.941 1.00 21.20 137 ASP B O 1
ATOM 2706 N N . ALA B 1 148 ? -56.199 2.023 -2.139 1.00 16.26 138 ALA B N 1
ATOM 2707 C CA . ALA B 1 148 ? -56.455 0.879 -3.032 1.00 17.46 138 ALA B CA 1
ATOM 2708 C C . ALA B 1 148 ? -55.236 0.502 -3.891 1.00 21.58 138 ALA B C 1
ATOM 2709 O O . ALA B 1 148 ? -55.040 -0.672 -4.202 1.00 20.26 138 ALA B O 1
ATOM 2711 N N . MET B 1 149 ? -54.424 1.510 -4.280 1.00 18.94 139 MET B N 1
ATOM 2712 C CA . MET B 1 149 ? -53.279 1.344 -5.182 1.00 19.31 139 MET B CA 1
ATOM 2713 C C . MET B 1 149 ? -52.641 2.718 -5.308 1.00 19.82 139 MET B C 1
ATOM 2714 O O . MET B 1 149 ? -53.255 3.725 -4.959 1.00 18.10 139 MET B O 1
ATOM 2719 N N . THR B 1 150 ? -51.423 2.749 -5.812 1.00 15.19 140 THR B N 1
ATOM 2720 C CA . THR B 1 150 ? -50.728 3.986 -6.116 1.00 15.56 140 THR B CA 1
ATOM 2721 C C . THR B 1 150 ? -50.439 4.011 -7.602 1.00 18.70 140 THR B C 1
ATOM 2722 O O . THR B 1 150 ? -49.755 3.126 -8.126 1.00 18.26 140 THR B O 1
ATOM 2726 N N . LEU B 1 151 ? -50.943 5.038 -8.280 1.00 14.62 141 LEU B N 1
ATOM 2727 C CA . LEU B 1 151 ? -50.678 5.272 -9.692 1.00 13.67 141 LEU B CA 1
ATOM 2728 C C . LEU B 1 151 ? -49.700 6.457 -9.758 1.00 17.24 141 LEU B C 1
ATOM 2729 O O . LEU B 1 151 ? -50.032 7.567 -9.334 1.00 17.46 141 LEU B O 1
ATOM 2734 N N . THR B 1 152 ? -48.516 6.224 -10.326 1.00 13.21 142 THR B N 1
ATOM 2735 C CA . THR B 1 152 ? -47.512 7.286 -10.496 1.00 13.50 142 THR B CA 1
ATOM 2736 C C . THR B 1 152 ? -47.305 7.572 -11.953 1.00 16.26 142 THR B C 1
ATOM 2737 O O . THR B 1 152 ? -47.090 6.647 -12.753 1.00 16.72 142 THR B O 1
ATOM 2741 N N . ILE B 1 153 ? -47.340 8.864 -12.309 1.00 13.73 143 ILE B N 1
ATOM 2742 C CA . ILE B 1 153 ? -47.124 9.295 -13.683 1.00 14.45 143 ILE B CA 1
ATOM 2743 C C . ILE B 1 153 ? -45.802 10.045 -13.728 1.00 18.01 143 ILE B C 1
ATOM 2744 O O . ILE B 1 153 ? -45.622 11.049 -13.013 1.00 17.42 143 ILE B O 1
ATOM 2749 N N . ALA B 1 154 ? -44.859 9.538 -14.533 1.00 14.59 144 ALA B N 1
ATOM 2750 C CA . ALA B 1 154 ? -43.537 10.136 -14.653 1.00 14.96 144 ALA B CA 1
ATOM 2751 C C . ALA B 1 154 ? -43.602 11.218 -15.726 1.00 19.19 144 ALA B C 1
ATOM 2752 O O . ALA B 1 154 ? -43.778 10.904 -16.908 1.00 19.95 144 ALA B O 1
ATOM 2754 N N . VAL B 1 155 ? -43.496 12.489 -15.287 1.00 16.99 145 VAL B N 1
ATOM 2755 C CA A VAL B 1 155 ? -43.621 13.714 -16.122 0.69 16.83 145 VAL B CA 1
ATOM 2756 C CA B VAL B 1 155 ? -43.558 13.634 -16.202 0.31 16.84 145 VAL B CA 1
ATOM 2757 C C . VAL B 1 155 ? -42.334 14.524 -16.038 1.00 19.99 145 VAL B C 1
ATOM 2758 O O . VAL B 1 155 ? -41.955 14.886 -14.918 1.00 19.21 145 VAL B O 1
ATOM 2765 N N . SER B 1 156 ? -41.703 14.881 -17.203 1.00 18.73 146 SER B N 1
ATOM 2766 C CA . SER B 1 156 ? -40.445 15.660 -17.269 1.00 18.34 146 SER B CA 1
ATOM 2767 C C . SER B 1 156 ? -39.441 14.826 -16.431 1.00 19.98 146 SER B C 1
ATOM 2768 O O . SER B 1 156 ? -38.758 15.338 -15.541 1.00 18.26 146 SER B O 1
ATOM 2771 N N . TYR B 1 157 ? -39.518 13.482 -16.624 1.00 16.87 147 TYR B N 1
A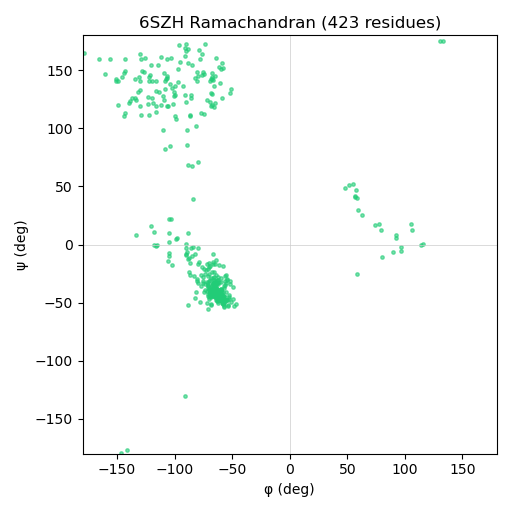TOM 2772 C CA . TYR B 1 157 ? -38.760 12.543 -15.797 1.00 15.89 147 TYR B CA 1
ATOM 2773 C C . TYR B 1 157 ? -37.628 11.874 -16.567 1.00 18.61 147 TYR B C 1
ATOM 2774 O O . TYR B 1 157 ? -37.778 11.558 -17.745 1.00 18.01 147 TYR B O 1
ATOM 2783 N N . GLY B 1 158 ? -36.553 11.575 -15.837 1.00 15.54 148 GLY B N 1
ATOM 2784 C CA . GLY B 1 158 ? -35.423 10.792 -16.333 1.00 16.29 148 GLY B CA 1
ATOM 2785 C C . GLY B 1 158 ? -34.800 10.068 -15.150 1.00 18.52 148 GLY B C 1
ATOM 2786 O O . GLY B 1 158 ? -34.728 10.633 -14.056 1.00 16.80 148 GLY B O 1
ATOM 2787 N N . GLY B 1 159 ? -34.378 8.815 -15.346 1.00 15.94 149 GLY B N 1
ATOM 2788 C CA . GLY B 1 159 ? -33.710 8.050 -14.292 1.00 14.11 149 GLY B CA 1
ATOM 2789 C C . GLY B 1 159 ? -32.454 8.757 -13.822 1.00 17.02 149 GLY B C 1
ATOM 2790 O O . GLY B 1 159 ? -32.181 8.802 -12.624 1.00 16.55 149 GLY B O 1
ATOM 2791 N N . MET B 1 160 ? -31.662 9.308 -14.769 1.00 14.47 150 MET B N 1
ATOM 2792 C CA . MET B 1 160 ? -30.432 10.027 -14.415 1.00 15.37 150 MET B CA 1
ATOM 2793 C C . MET B 1 160 ? -30.766 11.277 -13.622 1.00 17.77 150 MET B C 1
ATOM 2794 O O . MET B 1 160 ? -30.148 11.515 -12.580 1.00 15.12 150 MET B O 1
ATOM 2799 N N . TRP B 1 161 ? -31.790 12.052 -14.082 1.00 16.20 151 TRP B N 1
ATOM 2800 C CA . TRP B 1 161 ? -32.245 13.238 -13.350 1.00 16.83 151 TRP B CA 1
ATOM 2801 C C . TRP B 1 161 ? -32.604 12.841 -11.894 1.00 15.54 151 TRP B C 1
ATOM 2802 O O . TRP B 1 161 ? -32.204 13.512 -10.959 1.00 15.13 151 TRP B O 1
ATOM 2813 N N . ASP B 1 162 ? -33.383 11.764 -11.726 1.00 13.62 152 ASP B N 1
ATOM 2814 C CA . ASP B 1 162 ? -33.859 11.256 -10.436 1.00 13.41 152 ASP B CA 1
ATOM 2815 C C . ASP B 1 162 ? -32.673 10.960 -9.506 1.00 16.72 152 ASP B C 1
ATOM 2816 O O . ASP B 1 162 ? -32.625 11.460 -8.381 1.00 15.35 152 ASP B O 1
ATOM 2821 N N . ILE B 1 163 ? -31.708 10.171 -10.002 1.00 13.63 153 ILE B N 1
ATOM 2822 C CA . ILE B 1 163 ? -30.495 9.834 -9.252 1.00 12.42 153 ILE B CA 1
ATOM 2823 C C . ILE B 1 163 ? -29.671 11.075 -8.860 1.00 15.62 153 ILE B C 1
ATOM 2824 O O . ILE B 1 163 ? -29.261 11.184 -7.696 1.00 16.01 153 ILE B O 1
ATOM 2829 N N . ALA B 1 164 ? -29.412 12.005 -9.813 1.00 14.62 154 ALA B N 1
ATOM 2830 C CA . ALA B 1 164 ? -28.614 13.203 -9.533 1.00 15.60 154 ALA B CA 1
ATOM 2831 C C . ALA B 1 164 ? -29.354 14.117 -8.545 1.00 18.01 154 ALA B C 1
ATOM 2832 O O . ALA B 1 164 ? -28.724 14.775 -7.708 1.00 17.30 154 ALA B O 1
ATOM 2834 N N . ASN B 1 165 ? -30.696 14.131 -8.633 1.00 14.91 155 ASN B N 1
ATOM 2835 C CA . ASN B 1 165 ? -31.549 14.891 -7.707 1.00 14.51 155 ASN B CA 1
ATOM 2836 C C . ASN B 1 165 ? -31.379 14.328 -6.282 1.00 16.09 155 ASN B C 1
ATOM 2837 O O . ASN B 1 165 ? -31.255 15.084 -5.314 1.00 15.80 155 ASN B O 1
ATOM 2842 N N . ALA B 1 166 ? -31.378 12.989 -6.160 1.00 14.07 156 ALA B N 1
ATOM 2843 C CA . ALA B 1 166 ? -31.157 12.314 -4.884 1.00 13.53 156 ALA B CA 1
ATOM 2844 C C . ALA B 1 166 ? -29.766 12.688 -4.342 1.00 16.40 156 ALA B C 1
ATOM 2845 O O . ALA B 1 166 ? -29.654 13.042 -3.167 1.00 16.79 156 ALA B O 1
ATOM 2847 N N . ALA B 1 167 ? -28.713 12.651 -5.205 1.00 15.50 157 ALA B N 1
ATOM 2848 C CA . ALA B 1 167 ? -27.336 13.012 -4.812 1.00 15.03 157 ALA B CA 1
ATOM 2849 C C . ALA B 1 167 ? -27.291 14.464 -4.316 1.00 18.16 157 ALA B C 1
ATOM 2850 O O . ALA B 1 167 ? -26.641 14.758 -3.307 1.00 17.27 157 ALA B O 1
ATOM 2852 N N . LYS B 1 168 ? -28.044 15.357 -4.976 1.00 15.45 158 LYS B N 1
ATOM 2853 C CA . LYS B 1 168 ? -28.108 16.763 -4.576 1.00 14.91 158 LYS B CA 1
ATOM 2854 C C . LYS B 1 168 ? -28.685 16.902 -3.168 1.00 17.18 158 LYS B C 1
ATOM 2855 O O . LYS B 1 168 ? -28.119 17.628 -2.359 1.00 16.94 158 LYS B O 1
ATOM 2861 N N . GLN B 1 169 ? -29.817 16.234 -2.872 1.00 15.08 159 GLN B N 1
ATOM 2862 C CA . GLN B 1 169 ? -30.484 16.350 -1.552 1.00 15.13 159 GLN B CA 1
ATOM 2863 C C . GLN B 1 169 ? -29.608 15.769 -0.447 1.00 17.37 159 GLN B C 1
ATOM 2864 O O . GLN B 1 169 ? -29.542 16.323 0.652 1.00 16.20 159 GLN B O 1
ATOM 2870 N N . VAL B 1 170 ? -28.903 14.665 -0.748 1.00 14.90 160 VAL B N 1
ATOM 2871 C CA . VAL B 1 170 ? -27.968 14.073 0.215 1.00 14.58 160 VAL B CA 1
ATOM 2872 C C . VAL B 1 170 ? -26.844 15.094 0.526 1.00 17.32 160 VAL B C 1
ATOM 2873 O O . VAL B 1 170 ? -26.524 15.315 1.691 1.00 17.56 160 VAL B O 1
ATOM 2877 N N . ALA B 1 171 ? -26.280 15.719 -0.522 1.00 14.16 161 ALA B N 1
ATOM 2878 C CA . ALA B 1 171 ? -25.203 16.708 -0.378 1.00 15.71 161 ALA B CA 1
ATOM 2879 C C . ALA B 1 171 ? -25.690 17.942 0.390 1.00 19.45 161 ALA B C 1
ATOM 2880 O O . ALA B 1 171 ? -24.934 18.482 1.191 1.00 19.43 161 ALA B O 1
ATOM 2882 N N . GLN B 1 172 ? -26.957 18.346 0.176 1.00 17.35 162 GLN B N 1
ATOM 2883 C CA . GLN B 1 172 ? -27.551 19.474 0.912 1.00 18.39 162 GLN B CA 1
ATOM 2884 C C . GLN B 1 172 ? -27.634 19.128 2.402 1.00 21.20 162 GLN B C 1
ATOM 2885 O O . GLN B 1 172 ? -27.260 19.961 3.251 1.00 20.88 162 GLN B O 1
ATOM 2891 N N . ALA B 1 173 ? -28.065 17.884 2.726 1.00 17.67 163 ALA B N 1
ATOM 2892 C CA . ALA B 1 173 ? -28.120 17.414 4.122 1.00 18.35 163 ALA B CA 1
ATOM 2893 C C . ALA B 1 173 ? -26.697 17.455 4.744 1.00 22.31 163 ALA B C 1
ATOM 2894 O O . ALA B 1 173 ? -26.545 17.878 5.885 1.00 21.74 163 ALA B O 1
ATOM 2896 N N . VAL B 1 174 ? -25.659 17.100 3.956 1.00 18.90 164 VAL B N 1
ATOM 2897 C CA . VAL B 1 174 ? -24.261 17.174 4.404 1.00 18.75 164 VAL B CA 1
ATOM 2898 C C . VAL B 1 174 ? -23.882 18.651 4.650 1.00 22.76 164 VAL B C 1
ATOM 2899 O O . VAL B 1 174 ? -23.331 18.971 5.710 1.00 23.76 164 VAL B O 1
ATOM 2903 N N . SER B 1 175 ? -24.241 19.556 3.719 1.00 22.00 165 SER B N 1
ATOM 2904 C CA . SER B 1 175 ? -23.904 20.983 3.881 1.00 23.25 165 SER B CA 1
ATOM 2905 C C . SER B 1 175 ? -24.593 21.646 5.089 1.00 28.41 165 SER B C 1
ATOM 2906 O O . SER B 1 175 ? -24.061 22.614 5.641 1.00 30.08 165 SER B O 1
ATOM 2909 N N . ARG B 1 176 ? -25.755 21.112 5.515 1.00 23.65 166 ARG B N 1
ATOM 2910 C CA . ARG B 1 176 ? -26.504 21.639 6.660 1.00 23.13 166 ARG B CA 1
ATOM 2911 C C . ARG B 1 176 ? -26.091 20.989 7.983 1.00 26.49 166 ARG B C 1
ATOM 2912 O O . ARG B 1 176 ? -26.623 21.345 9.035 1.00 25.26 166 ARG B O 1
ATOM 2920 N N . GLY B 1 177 ? -25.175 20.020 7.903 1.00 24.17 167 GLY B N 1
ATOM 2921 C CA . GLY B 1 177 ? -24.660 19.299 9.062 1.00 24.12 167 GLY B CA 1
ATOM 2922 C C . GLY B 1 177 ? -25.591 18.241 9.616 1.00 27.71 167 GLY B C 1
ATOM 2923 O O . GLY B 1 177 ? -25.377 17.772 10.737 1.00 28.65 167 GLY B O 1
ATOM 2924 N N . GLU B 1 178 ? -26.588 17.805 8.820 1.00 23.46 168 GLU B N 1
ATOM 2925 C CA . GLU B 1 178 ? -27.547 16.769 9.231 1.00 23.25 168 GLU B CA 1
ATOM 2926 C C . GLU B 1 178 ? -26.883 15.403 9.225 1.00 27.90 168 GLU B C 1
ATOM 2927 O O . GLU B 1 178 ? -27.239 14.547 10.034 1.00 27.25 168 GLU B O 1
ATOM 2933 N N . ILE B 1 179 ? -25.948 15.191 8.282 1.00 23.90 169 ILE B N 1
ATOM 2934 C CA . ILE B 1 179 ? -25.190 13.938 8.144 1.00 23.31 169 ILE B CA 1
ATOM 2935 C C . ILE B 1 179 ? -23.762 14.209 7.722 1.00 25.56 169 ILE B C 1
ATOM 2936 O O . ILE B 1 179 ? -23.468 15.239 7.117 1.00 23.46 169 ILE B O 1
ATOM 2941 N N . ASP B 1 180 ? -22.874 13.235 7.974 1.00 22.63 170 ASP B N 1
ATOM 2942 C CA . ASP B 1 180 ? -21.486 13.307 7.533 1.00 22.21 170 ASP B CA 1
ATOM 2943 C C . ASP B 1 180 ? -21.426 12.498 6.229 1.00 24.75 170 ASP B C 1
ATOM 2944 O O . ASP B 1 180 ? -22.087 11.453 6.130 1.00 23.44 170 ASP B O 1
ATOM 2949 N N . ALA B 1 181 ? -20.661 12.983 5.223 1.00 22.14 171 ALA B N 1
ATOM 2950 C CA . ALA B 1 181 ? -20.547 12.310 3.919 1.00 21.66 171 ALA B CA 1
ATOM 2951 C C . ALA B 1 181 ? -20.087 10.858 4.041 1.00 23.68 171 ALA B C 1
ATOM 2952 O O . ALA B 1 181 ? -20.451 10.031 3.209 1.00 21.92 171 ALA B O 1
ATOM 2954 N N . ASP B 1 182 ? -19.357 10.529 5.122 1.00 21.73 172 ASP B N 1
ATOM 2955 C CA . ASP B 1 182 ? -18.881 9.156 5.327 1.00 23.08 172 ASP B CA 1
ATOM 2956 C C . ASP B 1 182 ? -20.012 8.146 5.590 1.00 26.92 172 ASP B C 1
ATOM 2957 O O . ASP B 1 182 ? -19.805 6.949 5.403 1.00 28.57 172 ASP B O 1
ATOM 2962 N N . GLN B 1 183 ? -21.204 8.627 5.949 1.00 23.18 173 GLN B N 1
ATOM 2963 C CA . GLN B 1 183 ? -22.362 7.755 6.204 1.00 22.93 173 GLN B CA 1
ATOM 2964 C C . GLN B 1 183 ? -23.089 7.363 4.897 1.00 23.89 173 GLN B C 1
ATOM 2965 O O . GLN B 1 183 ? -24.019 6.555 4.940 1.00 23.76 173 GLN B O 1
ATOM 2971 N N . ILE B 1 184 ? -22.714 7.964 3.752 1.00 18.33 174 ILE B N 1
ATOM 2972 C CA . ILE B 1 184 ? -23.423 7.730 2.493 1.00 17.34 174 ILE B CA 1
ATOM 2973 C C . ILE B 1 184 ? -23.104 6.366 1.908 1.00 20.41 174 ILE B C 1
ATOM 2974 O O . ILE B 1 184 ? -21.990 6.116 1.455 1.00 22.23 174 ILE B O 1
ATOM 2979 N N . ASN B 1 185 ? -24.107 5.513 1.902 1.00 16.18 175 ASN B N 1
ATOM 2980 C CA . ASN B 1 185 ? -24.001 4.174 1.320 1.00 16.23 175 ASN B CA 1
ATOM 2981 C C . ASN B 1 185 ? -25.339 3.896 0.622 1.00 17.73 175 ASN B C 1
ATOM 2982 O O . ASN B 1 185 ? -26.198 4.788 0.578 1.00 16.63 175 ASN B O 1
ATOM 2987 N N . VAL B 1 186 ? -25.517 2.687 0.064 1.00 14.61 176 VAL B N 1
ATOM 2988 C CA . VAL B 1 186 ? -26.742 2.354 -0.678 1.00 14.99 176 VAL B CA 1
ATOM 2989 C C . VAL B 1 186 ? -27.986 2.541 0.216 1.00 18.42 176 VAL B C 1
ATOM 2990 O O . VAL B 1 186 ? -28.988 3.087 -0.254 1.00 17.17 176 VAL B O 1
ATOM 2994 N N . ASP B 1 187 ? -27.919 2.061 1.474 1.00 17.70 177 ASP B N 1
ATOM 2995 C CA . ASP B 1 187 ? -29.035 2.139 2.420 1.00 19.73 177 ASP B CA 1
ATOM 2996 C C . ASP B 1 187 ? -29.491 3.566 2.701 1.00 21.57 177 ASP B C 1
ATOM 2997 O O . ASP B 1 187 ? -30.687 3.800 2.756 1.00 21.24 177 ASP B O 1
ATOM 3002 N N . LEU B 1 188 ? -28.557 4.525 2.819 1.00 17.77 178 LEU B N 1
ATOM 3003 C CA . LEU B 1 188 ? -28.942 5.923 3.057 1.00 18.55 178 LEU B CA 1
ATOM 3004 C C . LEU B 1 188 ? -29.428 6.556 1.742 1.00 21.04 178 LEU B C 1
ATOM 3005 O O . LEU B 1 188 ? -30.487 7.206 1.705 1.00 18.84 178 LEU B O 1
ATOM 3010 N N . PHE B 1 189 ? -28.632 6.385 0.670 1.00 16.36 179 PHE B N 1
ATOM 3011 C CA . PHE B 1 189 ? -28.933 6.987 -0.631 1.00 15.26 179 PHE B CA 1
ATOM 3012 C C . PHE B 1 189 ? -30.310 6.612 -1.191 1.00 16.62 179 PHE B C 1
ATOM 3013 O O . PHE B 1 189 ? -31.018 7.494 -1.680 1.00 17.59 179 PHE B O 1
ATOM 3021 N N . GLU B 1 190 ? -30.690 5.328 -1.136 1.00 16.11 180 GLU B N 1
ATOM 3022 C CA . GLU B 1 190 ? -31.963 4.837 -1.696 1.00 16.45 180 GLU B CA 1
ATOM 3023 C C . GLU B 1 190 ? -33.183 5.574 -1.181 1.00 19.52 180 GLU B C 1
ATOM 3024 O O . GLU B 1 190 ? -34.119 5.764 -1.946 1.00 19.88 180 GLU B O 1
ATOM 3030 N N . LYS B 1 191 ? -33.130 6.084 0.071 1.00 15.65 181 LYS B N 1
ATOM 3031 C CA . LYS B 1 191 ? -34.236 6.843 0.682 1.00 14.95 181 LYS B CA 1
ATOM 3032 C C . LYS B 1 191 ? -34.575 8.100 -0.148 1.00 18.41 181 LYS B C 1
ATOM 3033 O O . LYS B 1 191 ? -35.706 8.569 -0.115 1.00 19.19 181 LYS B O 1
ATOM 3039 N N . TYR B 1 192 ? -33.582 8.650 -0.851 1.00 14.23 182 TYR B N 1
ATOM 3040 C CA . TYR B 1 192 ? -33.729 9.871 -1.632 1.00 14.87 182 TYR B CA 1
ATOM 3041 C C . TYR B 1 192 ? -34.154 9.670 -3.086 1.00 19.07 182 TYR B C 1
ATOM 3042 O O . TYR B 1 192 ? -34.441 10.648 -3.792 1.00 17.00 182 TYR B O 1
ATOM 3051 N N . VAL B 1 193 ? -34.162 8.410 -3.551 1.00 16.19 183 VAL B N 1
ATOM 3052 C CA . VAL B 1 193 ? -34.555 8.085 -4.911 1.00 16.05 183 VAL B CA 1
ATOM 3053 C C . VAL B 1 193 ? -36.099 8.069 -4.946 1.00 16.74 183 VAL B C 1
ATOM 3054 O O . VAL B 1 193 ? -36.728 7.591 -4.001 1.00 16.36 183 VAL B O 1
ATOM 3058 N N . SER B 1 194 ? -36.717 8.579 -6.030 1.00 15.69 184 SER B N 1
ATOM 3059 C CA A SER B 1 194 ? -38.186 8.609 -6.054 0.62 14.87 184 SER B CA 1
ATOM 3060 C CA B SER B 1 194 ? -38.184 8.595 -6.144 0.38 14.73 184 SER B CA 1
ATOM 3061 C C . SER B 1 194 ? -38.797 7.213 -5.879 1.00 17.51 184 SER B C 1
ATOM 3062 O O . SER B 1 194 ? -38.199 6.193 -6.262 1.00 17.45 184 SER B O 1
ATOM 3067 N N . LEU B 1 195 ? -39.979 7.192 -5.260 1.00 15.12 185 LEU B N 1
ATOM 3068 C CA . LEU B 1 195 ? -40.787 5.997 -4.982 1.00 15.36 185 LEU B CA 1
ATOM 3069 C C . LEU B 1 195 ? -40.148 4.973 -4.049 1.00 17.32 185 LEU B C 1
ATOM 3070 O O . LEU B 1 195 ? -40.528 3.795 -4.057 1.00 17.48 185 LEU B O 1
ATOM 3075 N N . ASN B 1 196 ? -39.231 5.414 -3.185 1.00 19.14 186 ASN B N 1
ATOM 3076 C CA . ASN B 1 196 ? -38.577 4.471 -2.277 1.00 18.14 186 ASN B CA 1
ATOM 3077 C C . ASN B 1 196 ? -39.503 3.900 -1.197 1.00 21.41 186 ASN B C 1
ATOM 3078 O O . ASN B 1 196 ? -39.198 2.841 -0.660 1.00 21.88 186 ASN B O 1
ATOM 3083 N N . ASP B 1 197 ? -40.654 4.548 -0.934 1.00 19.09 187 ASP B N 1
ATOM 3084 C CA . ASP B 1 197 ? -41.650 4.042 0.016 1.00 20.03 187 ASP B CA 1
ATOM 3085 C C . ASP B 1 197 ? -42.531 2.933 -0.588 1.00 23.31 187 ASP B C 1
ATOM 3086 O O . ASP B 1 197 ? -43.210 2.216 0.153 1.00 24.39 187 ASP B O 1
ATOM 3091 N N . LEU B 1 198 ? -42.537 2.809 -1.923 1.00 17.49 188 LEU B N 1
ATOM 3092 C CA . LEU B 1 198 ? -43.304 1.759 -2.599 1.00 16.80 188 LEU B CA 1
ATOM 3093 C C . LEU B 1 198 ? -42.422 0.521 -2.778 1.00 19.91 188 LEU B C 1
ATOM 3094 O O . LEU B 1 198 ? -41.193 0.646 -2.735 1.00 17.29 188 LEU B O 1
ATOM 3099 N N . PRO B 1 199 ? -42.990 -0.684 -3.044 1.00 19.82 189 PRO B N 1
ATOM 3100 C CA . PRO B 1 199 ? -42.112 -1.841 -3.307 1.00 19.84 189 PRO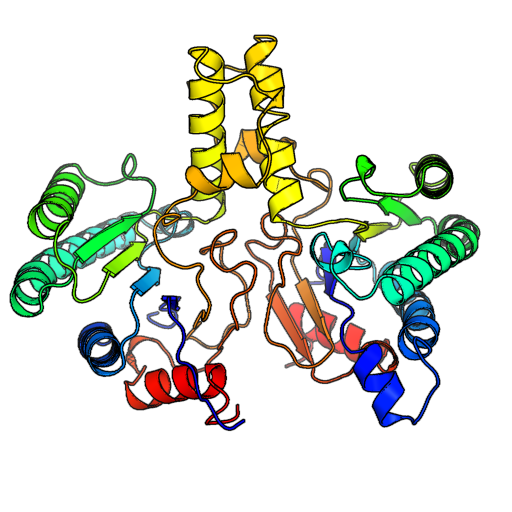 B CA 1
ATOM 3101 C C . PRO B 1 199 ? -41.200 -1.552 -4.507 1.00 22.67 189 PRO B C 1
ATOM 3102 O O . PRO B 1 199 ? -41.548 -0.720 -5.363 1.00 20.00 189 PRO B O 1
ATOM 3106 N N . ALA B 1 200 ? -40.045 -2.227 -4.595 1.00 18.64 190 ALA B N 1
ATOM 3107 C CA . ALA B 1 200 ? -39.179 -2.070 -5.767 1.00 19.10 190 ALA B CA 1
ATOM 3108 C C . ALA B 1 200 ? -40.003 -2.504 -7.014 1.00 17.89 190 ALA B C 1
ATOM 3109 O O . ALA B 1 200 ? -40.910 -3.343 -6.884 1.00 18.02 190 ALA B O 1
ATOM 3111 N N . VAL B 1 201 ? -39.705 -1.934 -8.191 1.00 14.84 191 VAL B N 1
ATOM 3112 C CA . VAL B 1 201 ? -40.388 -2.310 -9.432 1.00 14.76 191 VAL B CA 1
ATOM 3113 C C . VAL B 1 201 ? -39.956 -3.760 -9.723 1.00 19.11 191 VAL B C 1
ATOM 3114 O O . VAL B 1 201 ? -38.759 -4.046 -9.823 1.00 19.95 191 VAL B O 1
ATOM 3118 N N . ASP B 1 202 ? -40.905 -4.668 -9.787 1.00 16.26 192 ASP B N 1
ATOM 3119 C CA . ASP B 1 202 ? -40.552 -6.064 -10.056 1.00 16.69 192 ASP B CA 1
ATOM 3120 C C . ASP B 1 202 ? -40.911 -6.506 -11.476 1.00 19.65 192 ASP B C 1
ATOM 3121 O O . ASP B 1 202 ? -40.418 -7.542 -11.907 1.00 17.74 192 ASP B O 1
ATOM 3126 N N . LEU B 1 203 ? -41.743 -5.723 -12.197 1.00 15.94 193 LEU B N 1
ATOM 3127 C CA . LEU B 1 203 ? -42.099 -5.975 -13.597 1.00 15.22 193 LEU B CA 1
ATOM 3128 C C . LEU B 1 203 ? -42.121 -4.668 -14.380 1.00 19.68 193 LEU B C 1
ATOM 3129 O O . LEU B 1 203 ? -42.825 -3.718 -13.990 1.00 19.24 193 LEU B O 1
ATOM 3134 N N . LEU B 1 204 ? -41.330 -4.611 -15.452 1.00 15.25 194 LEU B N 1
ATOM 3135 C CA A LEU B 1 204 ? -41.278 -3.444 -16.322 0.41 15.57 194 LEU B CA 1
ATOM 3136 C CA B LEU B 1 204 ? -41.277 -3.442 -16.329 0.59 15.04 194 LEU B CA 1
ATOM 3137 C C . LEU B 1 204 ? -41.673 -3.854 -17.743 1.00 19.81 194 LEU B C 1
ATOM 3138 O O . LEU B 1 204 ? -41.030 -4.724 -18.357 1.00 19.35 194 LEU B O 1
ATOM 3147 N N . ILE B 1 205 ? -42.750 -3.258 -18.237 1.00 16.08 195 ILE B N 1
ATOM 3148 C CA . ILE B 1 205 ? -43.296 -3.529 -19.574 1.00 16.03 195 ILE B CA 1
ATOM 3149 C C . ILE B 1 205 ? -42.863 -2.439 -20.520 1.00 19.72 195 ILE B C 1
ATOM 3150 O O . ILE B 1 205 ? -42.993 -1.251 -20.201 1.00 19.63 195 ILE B O 1
ATOM 3155 N N . ARG B 1 206 ? -42.339 -2.831 -21.694 1.00 16.45 196 ARG B N 1
ATOM 3156 C CA . ARG B 1 206 ? -42.003 -1.868 -22.731 1.00 17.56 196 ARG B CA 1
ATOM 3157 C C . ARG B 1 206 ? -42.777 -2.247 -24.012 1.00 23.61 196 ARG B C 1
ATOM 3158 O O . ARG B 1 206 ? -42.506 -3.310 -24.596 1.00 22.32 196 ARG B O 1
ATOM 3166 N N . THR B 1 207 ? -43.754 -1.410 -24.419 1.00 20.59 197 THR B N 1
ATOM 3167 C CA . THR B 1 207 ? -44.526 -1.670 -25.657 1.00 21.14 197 THR B CA 1
ATOM 3168 C C . THR B 1 207 ? -43.774 -0.975 -26.797 1.00 25.77 197 THR B C 1
ATOM 3169 O O . THR B 1 207 ? -42.851 -0.204 -26.542 1.00 24.68 197 THR B O 1
ATOM 3173 N N . GLY B 1 208 ? -44.193 -1.201 -28.041 1.00 25.98 198 GLY B N 1
ATOM 3174 C CA . GLY B 1 208 ? -43.569 -0.508 -29.163 1.00 26.07 198 GLY B CA 1
ATOM 3175 C C . GLY B 1 208 ? -42.475 -1.242 -29.908 1.00 30.22 198 GLY B C 1
ATOM 3176 O O . GLY B 1 208 ? -41.952 -0.699 -30.877 1.00 30.29 198 GLY B O 1
ATOM 3177 N N . GLY B 1 209 ? -42.131 -2.453 -29.466 1.00 27.47 199 GLY B N 1
ATOM 3178 C CA . GLY B 1 209 ? -41.173 -3.328 -30.146 1.00 27.79 199 GLY B CA 1
ATOM 3179 C C . GLY B 1 209 ? -39.674 -3.116 -29.981 1.00 32.48 199 GLY B C 1
ATOM 3180 O O . GLY B 1 209 ? -38.904 -3.968 -30.425 1.00 33.31 199 GLY B O 1
ATOM 3181 N N . ASP B 1 210 ? -39.229 -2.002 -29.382 1.00 27.31 200 ASP B N 1
ATOM 3182 C CA . ASP B 1 210 ? -37.786 -1.789 -29.183 1.00 27.53 200 ASP B CA 1
ATOM 3183 C C . ASP B 1 210 ? -37.273 -2.517 -27.929 1.00 30.06 200 ASP B C 1
ATOM 3184 O O . ASP B 1 210 ? -37.988 -2.585 -26.924 1.00 28.39 200 ASP B O 1
ATOM 3189 N N . PHE B 1 211 ? -36.039 -3.061 -27.990 1.00 27.00 201 PHE B N 1
ATOM 3190 C CA . PHE B 1 211 ? -35.417 -3.758 -26.858 1.00 26.57 201 PHE B CA 1
ATOM 3191 C C . PHE B 1 211 ? -34.337 -2.839 -26.374 1.00 29.26 201 PHE B C 1
ATOM 3192 O O . PHE B 1 211 ? -33.202 -2.906 -26.849 1.00 28.93 201 PHE B O 1
ATOM 3200 N N . ARG B 1 212 ? -34.727 -1.870 -25.558 1.00 25.06 202 ARG B N 1
ATOM 3201 C CA . ARG B 1 212 ? -33.771 -0.880 -25.113 1.00 25.45 202 ARG B CA 1
ATOM 3202 C C . ARG B 1 212 ? -34.166 -0.241 -23.821 1.00 27.43 202 ARG B C 1
ATOM 3203 O O . ARG B 1 212 ? -35.338 -0.244 -23.420 1.00 25.31 202 ARG B O 1
ATOM 3211 N N . ILE B 1 213 ? -33.153 0.326 -23.182 1.00 25.53 203 ILE B N 1
ATOM 3212 C CA . ILE B 1 213 ? -33.303 1.099 -21.966 1.00 24.51 203 ILE B CA 1
ATOM 3213 C C . ILE B 1 213 ? -33.452 2.531 -22.468 1.00 26.35 203 ILE B C 1
ATOM 3214 O O . ILE B 1 213 ? -32.719 2.935 -23.395 1.00 26.33 203 ILE B O 1
ATOM 3219 N N . SER B 1 214 ? -34.401 3.282 -21.877 1.00 19.06 204 SER B N 1
ATOM 3220 C CA A SER B 1 214 ? -34.619 4.672 -22.266 0.50 18.40 204 SER B CA 1
ATOM 3221 C CA B SER B 1 214 ? -34.684 4.663 -22.251 0.50 18.57 204 SER B CA 1
ATOM 3222 C C . SER B 1 214 ? -34.711 5.619 -21.053 1.00 21.69 204 SER B C 1
ATOM 3223 O O . SER B 1 214 ? -35.617 6.466 -20.946 1.00 20.17 204 SER B O 1
ATOM 3228 N N . ASN B 1 215 ? -33.725 5.498 -20.142 1.00 16.81 205 ASN B N 1
ATOM 3229 C CA . ASN B 1 215 ? -33.600 6.401 -19.011 1.00 15.63 205 ASN B CA 1
ATOM 3230 C C . ASN B 1 215 ? -34.874 6.515 -18.151 1.00 19.00 205 ASN B C 1
ATOM 3231 O O . ASN B 1 215 ? -35.272 7.615 -17.772 1.00 18.18 205 ASN B O 1
ATOM 3236 N N A PHE B 1 216 ? -35.494 5.335 -17.877 0.50 16.91 206 PHE B N 1
ATOM 3237 N N B PHE B 1 216 ? -35.513 5.408 -17.834 0.50 16.71 206 PHE B N 1
ATOM 3238 C CA A PHE B 1 216 ? -36.688 5.114 -17.050 0.50 15.96 206 PHE B CA 1
ATOM 3239 C CA B PHE B 1 216 ? -36.676 5.506 -16.959 0.50 15.52 206 PHE B CA 1
ATOM 3240 C C A PHE B 1 216 ? -36.360 4.100 -15.950 0.50 20.84 206 PHE B C 1
ATOM 3241 C C B PHE B 1 216 ? -36.122 5.202 -15.538 0.50 19.35 206 PHE B C 1
ATOM 3242 O O A PHE B 1 216 ? -35.796 3.039 -16.201 0.50 20.84 206 PHE B O 1
ATOM 3243 O O B PHE B 1 216 ? -35.092 5.720 -15.176 0.50 19.06 206 PHE B O 1
ATOM 3258 N N . LEU B 1 217 ? -36.815 4.419 -14.758 1.00 18.28 207 LEU B N 1
ATOM 3259 C CA . LEU B 1 217 ? -36.561 3.836 -13.429 1.00 15.90 207 LEU B CA 1
ATOM 3260 C C . LEU B 1 217 ? -35.271 2.966 -13.327 1.00 19.43 207 LEU B C 1
ATOM 3261 O O . LEU B 1 217 ? -35.326 1.781 -12.999 1.00 21.52 207 LEU B O 1
ATOM 3266 N N . LEU B 1 218 ? -34.134 3.582 -13.569 1.00 14.34 208 LEU B N 1
ATOM 3267 C CA . LEU B 1 218 ? -32.822 2.907 -13.543 1.00 14.22 208 LEU B CA 1
ATOM 3268 C C . LEU B 1 218 ? -32.550 2.254 -12.198 1.00 19.79 208 LEU B C 1
ATOM 3269 O O . LEU B 1 218 ? -32.278 1.063 -12.151 1.00 19.80 208 LEU B O 1
ATOM 3274 N N . TRP B 1 219 ? -32.696 3.014 -11.104 1.00 17.13 209 TRP B N 1
ATOM 3275 C CA . TRP B 1 219 ? -32.505 2.495 -9.757 1.00 17.29 209 TRP B CA 1
ATOM 3276 C C . TRP B 1 219 ? -33.649 1.519 -9.345 1.00 19.74 209 TRP B C 1
ATOM 3277 O O . TRP B 1 219 ? -33.404 0.378 -8.957 1.00 18.48 209 TRP B O 1
ATOM 3288 N N . GLN B 1 220 ? -34.894 1.986 -9.416 1.00 14.71 210 GLN B N 1
ATOM 3289 C CA . GLN B 1 220 ? -36.088 1.270 -8.960 1.00 15.34 210 GLN B CA 1
ATOM 3290 C C . GLN B 1 220 ? -36.340 -0.083 -9.650 1.00 19.32 210 GLN B C 1
ATOM 3291 O O . GLN B 1 220 ? -36.917 -0.993 -9.028 1.00 19.19 210 GLN B O 1
ATOM 3297 N N . ALA B 1 221 ? -35.948 -0.204 -10.936 1.00 16.24 211 ALA B N 1
ATOM 3298 C CA . ALA B 1 221 ? -36.165 -1.439 -11.707 1.00 16.28 211 ALA B CA 1
ATOM 3299 C C . ALA B 1 221 ? -34.855 -2.272 -11.884 1.00 19.46 211 ALA B C 1
ATOM 3300 O O . ALA B 1 221 ? -34.789 -3.141 -12.769 1.00 19.01 211 ALA B O 1
ATOM 3302 N N . ALA B 1 222 ? -33.859 -2.061 -10.984 1.00 17.89 212 ALA B N 1
ATOM 3303 C CA . ALA B 1 222 ? -32.551 -2.777 -11.014 1.00 17.81 212 ALA B CA 1
ATOM 3304 C C . ALA B 1 222 ? -32.698 -4.313 -11.086 1.00 19.30 212 ALA B C 1
ATOM 3305 O O . ALA B 1 222 ? -31.848 -4.989 -11.690 1.00 18.56 212 ALA B O 1
ATOM 3307 N N . TYR B 1 223 ? -33.739 -4.851 -10.456 1.00 16.23 213 TYR B N 1
ATOM 3308 C CA . TYR B 1 223 ? -33.991 -6.287 -10.485 1.00 16.29 213 TYR B CA 1
ATOM 3309 C C . TYR B 1 223 ? -35.294 -6.669 -11.134 1.00 19.96 213 TYR B C 1
ATOM 3310 O O . TYR B 1 223 ? -35.720 -7.809 -10.972 1.00 19.02 213 TYR B O 1
ATOM 3319 N N . ALA B 1 224 ? -35.967 -5.734 -11.793 1.00 15.94 214 ALA B N 1
ATOM 3320 C CA . ALA B 1 224 ? -37.256 -6.058 -12.379 1.00 16.49 214 ALA B CA 1
ATOM 3321 C C . ALA B 1 224 ? -37.143 -7.039 -13.535 1.00 17.91 214 ALA B C 1
ATOM 3322 O O . ALA B 1 224 ? -36.192 -6.984 -14.325 1.00 18.74 214 ALA B O 1
ATOM 3324 N N . GLU B 1 225 ? -38.142 -7.925 -13.630 1.00 15.15 215 GLU B N 1
ATOM 3325 C CA . GLU B 1 225 ? -38.328 -8.789 -14.771 1.00 15.72 215 GLU B CA 1
ATOM 3326 C C . GLU B 1 225 ? -38.763 -7.822 -15.897 1.00 20.15 215 GLU B C 1
ATOM 3327 O O . GLU B 1 225 ? -39.540 -6.886 -15.652 1.00 20.00 215 GLU B O 1
ATOM 3333 N N . LEU B 1 226 ? -38.270 -8.041 -17.112 1.00 17.58 216 LEU B N 1
ATOM 3334 C CA . LEU B 1 226 ? -38.577 -7.170 -18.251 1.00 18.64 216 LEU B CA 1
ATOM 3335 C C . LEU B 1 226 ? -39.476 -7.855 -19.268 1.00 24.73 216 LEU B C 1
ATOM 3336 O O . LEU B 1 226 ? -39.166 -8.958 -19.718 1.00 25.38 216 LEU B O 1
ATOM 3341 N N . TYR B 1 227 ? -40.583 -7.194 -19.634 1.00 19.29 217 TYR B N 1
ATOM 3342 C CA . TYR B 1 227 ? -41.532 -7.712 -20.623 1.00 19.30 217 TYR B CA 1
ATOM 3343 C C . TYR B 1 227 ? -41.540 -6.774 -21.826 1.00 23.30 217 TYR B C 1
ATOM 3344 O O . TYR B 1 227 ? -41.896 -5.610 -21.715 1.00 23.56 217 TYR B O 1
ATOM 3353 N N . PHE B 1 228 ? -41.079 -7.275 -22.962 1.00 19.92 218 PHE B N 1
ATOM 3354 C CA . PHE B 1 228 ? -41.041 -6.515 -24.199 1.00 19.08 218 PHE B CA 1
ATOM 3355 C C . PHE B 1 228 ? -42.106 -7.057 -25.164 1.00 25.09 218 PHE B C 1
ATOM 3356 O O . PHE B 1 228 ? -42.320 -8.270 -25.245 1.00 25.45 218 PHE B O 1
ATOM 3364 N N . THR B 1 229 ? -42.773 -6.162 -25.875 1.00 23.66 219 THR B N 1
ATOM 3365 C CA . THR B 1 229 ? -43.811 -6.550 -26.838 1.00 24.42 219 THR B CA 1
ATOM 3366 C C . THR B 1 229 ? -43.796 -5.647 -28.049 1.00 27.95 219 THR B C 1
ATOM 3367 O O . THR B 1 229 ? -43.535 -4.455 -27.917 1.00 26.91 219 THR B O 1
ATOM 3371 N N . ASP B 1 230 ? -44.151 -6.208 -29.220 1.00 27.07 220 ASP B N 1
ATOM 3372 C CA . ASP B 1 230 ? -44.258 -5.455 -30.474 1.00 28.71 220 ASP B CA 1
ATOM 3373 C C . ASP B 1 230 ? -45.516 -4.586 -30.489 1.00 30.74 220 ASP B C 1
ATOM 3374 O O . ASP B 1 230 ? -45.576 -3.614 -31.253 1.00 29.48 220 ASP B O 1
ATOM 3379 N N . THR B 1 231 ? -46.520 -4.940 -29.640 1.00 28.12 221 THR B N 1
ATOM 3380 C CA . THR B 1 231 ? -47.787 -4.198 -29.522 1.00 26.81 221 THR B CA 1
ATOM 3381 C C . THR B 1 231 ? -47.506 -2.724 -29.284 1.00 30.74 221 THR B C 1
ATOM 3382 O O . THR B 1 231 ? -46.700 -2.377 -28.417 1.00 30.01 221 THR B O 1
ATOM 3386 N N . LEU B 1 232 ? -48.145 -1.856 -30.064 1.00 27.28 222 LEU B N 1
ATOM 3387 C CA . LEU B 1 232 ? -48.011 -0.418 -29.883 1.00 27.99 222 LEU B CA 1
ATOM 3388 C C . LEU B 1 232 ? -48.928 0.000 -28.723 1.00 30.81 222 LEU B C 1
ATOM 3389 O O . LEU B 1 232 ? -49.981 -0.605 -28.539 1.00 30.94 222 LEU B O 1
ATOM 3394 N N . TRP B 1 233 ? -48.504 0.995 -27.914 1.00 28.58 223 TRP B N 1
ATOM 3395 C CA . TRP B 1 233 ? -49.265 1.452 -26.746 1.00 28.07 223 TRP B CA 1
ATOM 3396 C C . TRP B 1 233 ? -50.783 1.684 -27.029 1.00 32.72 223 TRP B C 1
ATOM 3397 O O . TRP B 1 233 ? -51.594 1.052 -26.349 1.00 29.63 223 TRP B O 1
ATOM 3408 N N . PRO B 1 234 ? -51.199 2.458 -28.073 1.00 31.50 224 PRO B N 1
ATOM 3409 C CA . PRO B 1 234 ? -52.647 2.634 -28.316 1.00 31.50 224 PRO B CA 1
ATOM 3410 C C . PRO B 1 234 ? -53.447 1.351 -28.545 1.00 34.62 224 PRO B C 1
ATOM 3411 O O . PRO B 1 234 ? -54.658 1.368 -28.353 1.00 34.96 224 PRO B O 1
ATOM 3415 N N . GLU B 1 235 ? -52.772 0.234 -28.890 1.00 30.53 225 GLU B N 1
ATOM 3416 C CA . GLU B 1 235 ? -53.391 -1.069 -29.145 1.00 31.01 225 GLU B CA 1
ATOM 3417 C C . GLU B 1 235 ? -53.181 -2.071 -27.998 1.00 32.41 225 GLU B C 1
ATOM 3418 O O . GLU B 1 235 ? -53.619 -3.225 -28.090 1.00 31.23 225 GLU B O 1
ATOM 3424 N N . PHE B 1 236 ? -52.515 -1.636 -26.912 1.00 26.81 226 PHE B N 1
ATOM 3425 C CA . PHE B 1 236 ? -52.243 -2.523 -25.774 1.00 25.48 226 PHE B CA 1
ATOM 3426 C C . PHE B 1 236 ? -53.528 -2.883 -25.030 1.00 28.55 226 PHE B C 1
ATOM 3427 O O . PHE B 1 236 ? -54.352 -2.007 -24.747 1.00 29.84 226 PHE B O 1
ATOM 3435 N N . THR B 1 237 ? -53.726 -4.178 -24.794 1.00 25.06 227 THR B N 1
ATOM 3436 C CA . THR B 1 237 ? -54.933 -4.731 -24.169 1.00 25.71 227 THR B CA 1
ATOM 3437 C C . THR B 1 237 ? -54.720 -5.207 -22.729 1.00 28.26 227 THR B C 1
ATOM 3438 O O . THR B 1 237 ? -53.596 -5.547 -22.337 1.00 26.12 227 THR B O 1
ATOM 3442 N N . VAL B 1 238 ? -55.829 -5.313 -21.967 1.00 26.35 228 VAL B N 1
ATOM 3443 C CA . VAL B 1 238 ? -55.801 -5.836 -20.603 1.00 26.87 228 VAL B CA 1
ATOM 3444 C C . VAL B 1 238 ? -55.464 -7.328 -20.628 1.00 29.36 228 VAL B C 1
ATOM 3445 O O . VAL B 1 238 ? -54.833 -7.829 -19.699 1.00 28.65 228 VAL B O 1
ATOM 3449 N N . GLU B 1 239 ? -55.833 -8.022 -21.721 1.00 26.43 229 GLU B N 1
ATOM 3450 C CA . GLU B 1 239 ? -55.537 -9.445 -21.915 1.00 26.30 229 GLU B CA 1
ATOM 3451 C C . GLU B 1 239 ? -54.011 -9.628 -21.989 1.00 27.03 229 GLU B C 1
ATOM 3452 O O . GLU B 1 239 ? -53.475 -10.519 -21.343 1.00 25.71 229 GLU B O 1
ATOM 3458 N N . GLU B 1 240 ? -53.319 -8.740 -22.713 1.00 24.81 230 GLU B N 1
ATOM 3459 C CA . GLU B 1 240 ? -51.868 -8.806 -22.808 1.00 23.34 230 GLU B CA 1
ATOM 3460 C C . GLU B 1 240 ? -51.223 -8.336 -21.510 1.00 26.32 230 GLU B C 1
ATOM 3461 O O . GLU B 1 240 ? -50.234 -8.936 -21.084 1.00 25.14 230 GLU B O 1
ATOM 3467 N N . PHE B 1 241 ? -51.787 -7.288 -20.876 1.00 21.59 231 PHE B N 1
ATOM 3468 C CA . PHE B 1 241 ? -51.270 -6.835 -19.577 1.00 20.25 231 PHE B CA 1
ATOM 3469 C C . PHE B 1 241 ? -51.329 -8.019 -18.580 1.00 23.94 231 PHE B C 1
ATOM 3470 O O . PHE B 1 241 ? -50.347 -8.275 -17.886 1.00 23.70 231 PHE B O 1
ATOM 3478 N N . ASP B 1 242 ? -52.454 -8.769 -18.561 1.00 21.93 232 ASP B N 1
ATOM 3479 C CA . ASP B 1 242 ? -52.646 -9.925 -17.682 1.00 21.49 232 ASP B CA 1
ATOM 3480 C C . ASP B 1 242 ? -51.671 -11.056 -18.016 1.00 24.65 232 ASP B C 1
ATOM 3481 O O . ASP B 1 242 ? -51.204 -11.749 -17.111 1.00 24.81 232 ASP B O 1
ATOM 3486 N N . HIS B 1 243 ? -51.348 -11.220 -19.309 1.00 22.64 233 HIS B N 1
ATOM 3487 C CA . HIS B 1 243 ? -50.372 -12.224 -19.773 1.00 22.11 233 HIS B CA 1
ATOM 3488 C C . HIS B 1 243 ? -48.986 -11.883 -19.184 1.00 23.96 233 HIS B C 1
ATOM 3489 O O . HIS B 1 243 ? -48.311 -12.786 -18.705 1.00 23.28 233 HIS B O 1
ATOM 3496 N N . ALA B 1 244 ? -48.579 -10.591 -19.225 1.00 21.58 234 ALA B N 1
ATOM 3497 C CA . ALA B 1 244 ? -47.305 -10.122 -18.652 1.00 21.28 234 ALA B CA 1
ATOM 3498 C C . ALA B 1 244 ? -47.243 -10.408 -17.144 1.00 23.79 234 ALA B C 1
ATOM 3499 O O . ALA B 1 244 ? -46.217 -10.893 -16.662 1.00 21.94 234 ALA B O 1
ATOM 3501 N N . LEU B 1 245 ? -48.354 -10.168 -16.409 1.00 20.91 235 LEU B N 1
ATOM 3502 C CA . LEU B 1 245 ? -48.434 -10.454 -14.967 1.00 20.77 235 LEU B CA 1
ATOM 3503 C C . LEU B 1 245 ? -48.215 -11.951 -14.716 1.00 24.41 235 LEU B C 1
ATOM 3504 O O . LEU B 1 245 ? -47.542 -12.322 -13.756 1.00 22.34 235 LEU B O 1
ATOM 3509 N N . ASN B 1 246 ? -48.768 -12.797 -15.605 1.00 22.14 236 ASN B N 1
ATOM 3510 C CA . ASN B 1 246 ? -48.703 -14.252 -15.491 1.00 22.51 236 ASN B CA 1
ATOM 3511 C C . ASN B 1 246 ? -47.359 -14.824 -15.906 1.00 24.82 236 ASN B C 1
ATOM 3512 O O . ASN B 1 246 ? -46.973 -15.877 -15.388 1.00 24.29 236 ASN B O 1
ATOM 3517 N N . VAL B 1 247 ? -46.629 -14.119 -16.788 1.00 22.59 237 VAL B N 1
ATOM 3518 C CA . VAL B 1 247 ? -45.263 -14.496 -17.194 1.00 23.00 237 VAL B CA 1
ATOM 3519 C C . VAL B 1 247 ? -44.390 -14.248 -15.941 1.00 25.88 237 VAL B C 1
ATOM 3520 O O . VAL B 1 247 ? -43.601 -15.122 -15.545 1.00 23.69 237 VAL B O 1
ATOM 3524 N N . PHE B 1 248 ? -44.625 -13.099 -15.263 1.00 20.85 238 PHE B N 1
ATOM 3525 C CA . PHE B 1 248 ? -43.921 -12.797 -14.019 1.00 19.41 238 PHE B CA 1
ATOM 3526 C C . PHE B 1 248 ? -44.175 -13.884 -12.956 1.00 22.49 238 PHE B C 1
ATOM 3527 O O . PHE B 1 248 ? -43.224 -14.351 -12.334 1.00 21.24 238 PHE B O 1
ATOM 3535 N N . SER B 1 249 ? -45.447 -14.239 -12.705 1.00 21.65 239 SER B N 1
ATOM 3536 C CA . SER B 1 249 ? -45.808 -15.205 -11.662 1.00 22.37 239 SER B CA 1
ATOM 3537 C C . SER B 1 249 ? -45.336 -16.635 -11.985 1.00 27.15 239 SER B C 1
ATOM 3538 O O . SER B 1 249 ? -45.220 -17.455 -11.076 1.00 26.41 239 SER B O 1
ATOM 3541 N N . GLY B 1 250 ? -45.143 -16.916 -13.268 1.00 25.74 240 GLY B N 1
ATOM 3542 C CA . GLY B 1 250 ? -44.752 -18.237 -13.757 1.00 26.76 240 GLY B CA 1
ATOM 3543 C C . GLY B 1 250 ? -45.945 -19.101 -14.140 1.00 33.44 240 GLY B C 1
ATOM 3544 O O . GLY B 1 250 ? -45.772 -20.278 -14.477 1.00 33.73 240 GLY B O 1
ATOM 3545 N N . ARG B 1 251 ? -47.172 -18.529 -14.095 1.00 31.49 241 ARG B N 1
ATOM 3546 C CA . ARG B 1 251 ? -48.410 -19.245 -14.460 1.00 32.03 241 ARG B CA 1
ATOM 3547 C C . ARG B 1 251 ? -48.444 -19.456 -15.979 1.00 37.41 241 ARG B C 1
ATOM 3548 O O . ARG B 1 251 ? -48.942 -20.479 -16.447 1.00 37.38 241 ARG B O 1
ATOM 3556 N N . GLU B 1 252 ? -47.885 -18.499 -16.729 1.00 33.69 242 GLU B N 1
ATOM 3557 C CA . GLU B 1 252 ? -47.791 -18.535 -18.187 1.00 34.17 242 GLU B CA 1
ATOM 3558 C C . GLU B 1 252 ? -46.338 -18.353 -18.623 1.00 40.37 242 GLU B C 1
ATOM 3559 O O . GLU B 1 252 ? -45.516 -17.856 -17.854 1.00 38.94 242 GLU B O 1
ATOM 3565 N N . ARG B 1 253 ? -46.029 -18.754 -19.864 1.00 38.92 243 ARG B N 1
ATOM 3566 C CA . ARG B 1 253 ? -44.692 -18.648 -20.436 1.00 39.15 243 ARG B CA 1
ATOM 3567 C C . ARG B 1 253 ? -44.693 -17.672 -21.604 1.00 41.22 243 ARG B C 1
ATOM 3568 O O . ARG B 1 253 ? -45.734 -17.483 -22.232 1.00 41.24 243 ARG B O 1
ATOM 3576 N N . ARG B 1 254 ? -43.528 -17.063 -21.898 1.00 37.06 244 ARG B N 1
ATOM 3577 C CA . ARG B 1 254 ? -43.334 -16.149 -23.032 1.00 54.02 244 ARG B CA 1
ATOM 3578 C C . ARG B 1 254 ? -43.479 -16.904 -24.360 1.00 87.47 244 ARG B C 1
ATOM 3579 O O . ARG B 1 254 ? -44.551 -16.918 -24.960 1.00 57.34 244 ARG B O 1
#

Organism: Acinetobacter baumannii (NCBI:txid470)

Secondary structure (DSSP, 8-state):
---SEEEEE---HHHHHHHTTPPTTHHHHHHHTTHHHHHHHHHHHT--EEEEEEEESGGGGS-HHHHHHHHHHHHHHHHHHHHHHHHHTEEEEEES-GGGS-HHHHHHHHHHHHHHTT--SEEEEEEEEE-HHHHHHHHHHHHHHHHHTTSS-GGG--HHHHHTTSTTTTSPPP-EEEE-SS----TTSSTTTTTT-EEEE-SS-GGG--HHHHHHHHHHHHTS--/----PPPSEEEEE------THHHHHHHHHHHT--EEEEEEEESGGGGS-HHHHHHHHHHHHHHHHHHHHHHHHHT-EEEEES--TTS-HHHHHHHHHHHHHHTT--S-EEEEEEEE-HHHHHHHHHHHHHHHHHTTSS-GGG-SHHHHHTTSTTTTSPPP-EEEE-SS--B--SSSTTTTTT-EEEE-SS-GGG--HHHHHHHHHHHHTSS--

Foldseek 3Di:
DFFQEEEEEQFFQQVVCVVVVHDPCVSVVLLLVQVVVQVVLCLVVQRAEYEYELAELCNVVPPVVNVVVSLVSLQVSLVVCLVVCVVSLEQEAEDADCVPHDPVSVVSRVVSNVSRVPRGSHYYYYYHNHFLVCQLVQLVVVVVVCVVVVNDDPVPDDPVVSLVSGPPSVGQAHAEYEYEQQDDDPRRHNCPSCVNHDYHYYNHRSSRDHSVVVVQSRCVSVVVHD/DPFQDFWQEEEEEQAFPCVLVVVLVVVCLVVVRAEYEYEQAELVNVPDDPVVVVVSLVVLQVVLVVCLVVCVVQLEAEAEDADCVPHDPVSVVSRVVSNVVRVPRGSHYYYYYHNDFLVCQLVQLVVVVVVCCVVVVDPPVVDDCVVSLVSGPPSVGQQHAEYEYEQQDDDDDRHNCPSCVHHDYHYYNHRNVRDHSVVVVQSRRCSSVVHPD